Protein AF-A0A1I9G0C4-F1 (afdb_monomer)

Structure (mmCIF, N/CA/C/O backbone):
data_AF-A0A1I9G0C4-F1
#
_entry.id   AF-A0A1I9G0C4-F1
#
loop_
_atom_site.group_PDB
_atom_site.id
_atom_site.type_symbol
_atom_site.label_atom_id
_atom_site.label_alt_id
_atom_site.label_comp_id
_atom_site.label_asym_id
_atom_site.label_entity_id
_atom_site.label_seq_id
_atom_site.pdbx_PDB_ins_code
_atom_site.Cartn_x
_atom_site.Cartn_y
_atom_site.Cartn_z
_atom_site.occupancy
_atom_site.B_iso_or_equiv
_atom_site.auth_seq_id
_atom_site.auth_comp_id
_atom_site.auth_asym_id
_atom_site.auth_atom_id
_atom_site.pdbx_PDB_model_num
ATOM 1 N N . MET A 1 1 ? 3.883 -64.496 18.813 1.00 31.66 1 MET A N 1
ATOM 2 C CA . MET A 1 1 ? 2.520 -64.771 19.320 1.00 31.66 1 MET A CA 1
ATOM 3 C C . MET A 1 1 ? 1.858 -63.402 19.443 1.00 31.66 1 MET A C 1
ATOM 5 O O . MET A 1 1 ? 2.422 -62.580 20.144 1.00 31.66 1 MET A O 1
ATOM 9 N N . ALA A 1 2 ? 0.927 -62.991 18.574 1.00 23.47 2 ALA A N 1
ATOM 10 C CA . ALA A 1 2 ? -0.436 -63.530 18.400 1.00 23.47 2 ALA A CA 1
ATOM 11 C C . ALA A 1 2 ? -1.237 -63.355 19.717 1.00 23.47 2 ALA A C 1
ATOM 13 O O . ALA A 1 2 ? -0.734 -63.780 20.750 1.00 23.47 2 ALA A O 1
ATOM 14 N N . ILE A 1 3 ? -2.428 -62.740 19.774 1.00 25.12 3 ILE A N 1
ATOM 15 C CA . ILE A 1 3 ? -3.533 -62.689 18.791 1.00 25.12 3 ILE A CA 1
ATOM 16 C C . ILE A 1 3 ? -4.276 -61.318 18.797 1.00 25.12 3 ILE A C 1
ATOM 18 O O . ILE A 1 3 ? -4.269 -60.602 19.790 1.00 25.12 3 ILE A O 1
ATOM 22 N N . THR A 1 4 ? -4.887 -61.018 17.642 1.00 25.67 4 THR A N 1
ATOM 23 C CA . THR A 1 4 ? -5.870 -59.984 17.205 1.00 25.67 4 THR A CA 1
ATOM 24 C C . THR A 1 4 ? -6.962 -59.563 18.221 1.00 25.67 4 THR A C 1
ATOM 26 O O . THR A 1 4 ? -7.161 -60.265 19.201 1.00 25.67 4 THR A O 1
ATOM 29 N N . SER A 1 5 ? -7.768 -58.496 18.068 1.00 24.98 5 SER A N 1
ATOM 30 C CA . SER A 1 5 ? -8.571 -57.986 16.914 1.00 24.98 5 SER A CA 1
ATOM 31 C C . SER A 1 5 ? -9.284 -56.664 17.310 1.00 24.98 5 SER A C 1
ATOM 33 O O . SER A 1 5 ? -9.395 -56.412 18.504 1.00 24.98 5 SER A O 1
ATOM 35 N N . GLY A 1 6 ? -9.859 -55.816 16.441 1.00 23.97 6 GLY A N 1
ATOM 36 C CA . GLY A 1 6 ? -10.005 -55.779 14.969 1.00 23.97 6 GLY A CA 1
ATOM 37 C C . GLY A 1 6 ? -11.069 -54.729 14.543 1.00 23.97 6 GLY A C 1
ATOM 38 O O . GLY A 1 6 ? -11.733 -54.209 15.433 1.00 23.97 6 GLY A O 1
ATOM 39 N N . THR A 1 7 ? -11.259 -54.491 13.223 1.00 25.22 7 THR A N 1
ATOM 40 C CA . THR A 1 7 ? -12.431 -53.823 12.545 1.00 25.22 7 THR A CA 1
ATOM 41 C C . THR A 1 7 ? -12.768 -52.358 12.960 1.00 25.22 7 THR A C 1
ATOM 43 O O . THR A 1 7 ? -12.665 -52.030 14.128 1.00 25.22 7 THR A O 1
ATOM 46 N N . GLU A 1 8 ? -13.216 -51.373 12.160 1.00 24.75 8 GLU A N 1
ATOM 47 C CA . GLU A 1 8 ? -13.601 -51.172 10.738 1.00 24.75 8 GLU A CA 1
ATOM 48 C C . GLU A 1 8 ? -13.917 -49.643 10.527 1.00 24.75 8 GLU A C 1
ATOM 50 O O . GLU A 1 8 ? -13.943 -48.929 11.526 1.00 24.75 8 GLU A O 1
ATOM 55 N N . ASN A 1 9 ? -14.183 -49.004 9.365 1.00 24.59 9 ASN A N 1
ATOM 56 C CA . ASN A 1 9 ? -14.149 -49.331 7.920 1.00 24.59 9 ASN A CA 1
ATOM 57 C C . ASN A 1 9 ? -14.040 -48.024 7.051 1.00 24.59 9 ASN A C 1
ATOM 59 O O . ASN A 1 9 ? -14.145 -46.924 7.580 1.00 24.59 9 ASN A O 1
ATOM 63 N N . ASN A 1 10 ? -13.910 -48.162 5.721 1.00 24.27 10 ASN A N 1
ATOM 64 C CA . ASN A 1 10 ? -14.319 -47.262 4.610 1.00 24.27 10 ASN A CA 1
ATOM 65 C C . ASN A 1 10 ? -14.023 -45.736 4.593 1.00 24.27 10 ASN A C 1
ATOM 67 O O . ASN A 1 10 ? -14.768 -44.913 5.114 1.00 24.27 10 ASN A O 1
ATOM 71 N N . GLY A 1 11 ? -13.045 -45.365 3.756 1.00 22.30 11 GLY A N 1
ATOM 72 C CA . GLY A 1 11 ? -13.261 -44.737 2.433 1.00 22.30 11 GLY A CA 1
ATOM 73 C C . GLY A 1 11 ? -14.338 -43.652 2.222 1.00 22.30 11 GLY A C 1
ATOM 74 O O . GLY A 1 11 ? -15.528 -43.947 2.160 1.00 22.30 11 GLY A O 1
ATOM 75 N N . GLY A 1 12 ? -13.886 -42.435 1.891 1.00 23.09 12 GLY A N 1
ATOM 76 C CA . GLY A 1 12 ? -14.683 -41.362 1.280 1.00 23.09 12 GLY A CA 1
ATOM 77 C C . GLY A 1 12 ? -13.782 -40.368 0.531 1.00 23.09 12 GLY A C 1
ATOM 78 O O . GLY A 1 12 ? -12.800 -39.883 1.086 1.00 23.09 12 GLY A O 1
ATOM 79 N N . SER A 1 13 ? -14.067 -40.102 -0.746 1.00 21.64 13 SER A N 1
ATOM 80 C CA . SER A 1 13 ? -13.217 -39.299 -1.639 1.00 21.64 13 SER A CA 1
ATOM 81 C C . SER A 1 13 ? -13.305 -37.792 -1.373 1.00 21.64 13 SER A C 1
ATOM 83 O O . SER A 1 13 ? -14.407 -37.246 -1.345 1.00 21.64 13 SER A O 1
ATOM 85 N N . VAL A 1 14 ? -12.162 -37.098 -1.328 1.00 24.25 14 VAL A N 1
ATOM 86 C CA . VAL A 1 14 ? -12.103 -35.629 -1.423 1.00 24.25 14 VAL A CA 1
ATOM 87 C C . VAL A 1 14 ? -11.561 -35.246 -2.798 1.00 24.25 14 VAL A C 1
ATOM 89 O O . VAL A 1 14 ? -10.407 -35.515 -3.123 1.00 24.25 14 VAL A O 1
ATOM 92 N N . SER A 1 15 ? -12.412 -34.633 -3.618 1.00 23.34 15 SER A N 1
ATOM 93 C CA . SER A 1 15 ? -12.075 -34.154 -4.960 1.00 23.34 15 SER A CA 1
ATOM 94 C C . SER A 1 15 ? -11.109 -32.968 -4.910 1.00 23.34 15 SER A C 1
ATOM 96 O O . SER A 1 15 ? -11.425 -31.930 -4.325 1.00 23.34 15 SER A O 1
ATOM 98 N N . SER A 1 16 ? -9.963 -33.085 -5.579 1.00 23.47 16 SER A N 1
ATOM 99 C CA . SER A 1 16 ? -8.998 -31.998 -5.749 1.00 23.47 16 SER A CA 1
ATOM 100 C C . SER A 1 16 ? -9.510 -30.948 -6.745 1.00 23.47 16 SER A C 1
ATOM 102 O O . SER A 1 16 ? -9.344 -31.098 -7.956 1.00 23.47 16 SER A O 1
ATOM 104 N N . ALA A 1 17 ? -10.115 -29.872 -6.242 1.00 22.12 17 ALA A N 1
ATOM 105 C CA . ALA A 1 17 ? -10.450 -28.707 -7.055 1.00 22.12 17 ALA A CA 1
ATOM 106 C C . ALA A 1 17 ? -9.189 -27.862 -7.310 1.00 22.12 17 ALA A C 1
ATOM 108 O O . ALA A 1 17 ? -8.692 -27.176 -6.416 1.00 22.12 17 ALA A O 1
ATOM 109 N N . VAL A 1 18 ? -8.670 -27.909 -8.539 1.00 23.27 18 VAL A N 1
ATOM 110 C CA . VAL A 1 18 ? -7.607 -27.009 -9.005 1.00 23.27 18 VAL A CA 1
ATOM 111 C C . VAL A 1 18 ? -8.226 -25.634 -9.259 1.00 23.27 18 VAL A C 1
ATOM 113 O O . VAL A 1 18 ? -8.954 -25.450 -10.231 1.00 23.27 18 VAL A O 1
ATOM 116 N N . ALA A 1 19 ? -7.959 -24.669 -8.380 1.00 22.36 19 ALA A N 1
ATOM 117 C CA . ALA A 1 19 ? -8.414 -23.294 -8.561 1.00 22.36 19 ALA A CA 1
ATOM 118 C C . ALA A 1 19 ? -7.486 -22.547 -9.533 1.00 22.36 19 ALA A C 1
ATOM 120 O O . ALA A 1 19 ? -6.314 -22.313 -9.232 1.00 22.36 19 ALA A O 1
ATOM 121 N N . SER A 1 20 ? -8.012 -22.162 -10.696 1.00 22.55 20 SER A N 1
ATOM 122 C CA . SER A 1 20 ? -7.302 -21.350 -11.686 1.00 22.55 20 SER A CA 1
ATOM 123 C C . SER A 1 20 ? -7.017 -19.945 -11.150 1.00 22.55 20 SER A C 1
ATOM 125 O O . SER A 1 20 ? -7.937 -19.214 -10.776 1.00 22.55 20 SER A O 1
ATOM 127 N N . ALA A 1 21 ? -5.749 -19.541 -11.155 1.00 25.91 21 ALA A N 1
ATOM 128 C CA . ALA A 1 21 ? -5.350 -18.186 -10.806 1.00 25.91 21 ALA A CA 1
ATOM 129 C C . ALA A 1 21 ? -5.645 -17.222 -11.969 1.00 25.91 21 ALA A C 1
ATOM 131 O O . ALA A 1 21 ? -4.853 -17.134 -12.898 1.00 25.91 21 ALA A O 1
ATOM 132 N N . ASN A 1 22 ? -6.785 -16.528 -11.905 1.00 27.34 22 ASN A N 1
ATOM 133 C CA . ASN A 1 22 ? -7.027 -15.227 -12.543 1.00 27.34 22 ASN A CA 1
ATOM 134 C C . ASN A 1 22 ? -8.332 -14.624 -11.988 1.00 27.34 22 ASN A C 1
ATOM 136 O O . ASN A 1 22 ? -9.417 -14.854 -12.511 1.00 27.34 22 ASN A O 1
ATOM 140 N N . GLU A 1 23 ? -8.224 -13.851 -10.905 1.00 22.94 23 GLU A N 1
ATOM 141 C CA . GLU A 1 23 ? -9.296 -12.974 -10.413 1.00 22.94 23 GLU A CA 1
ATOM 142 C C . GLU A 1 23 ? -8.719 -11.581 -10.156 1.00 22.94 23 GLU A C 1
ATOM 144 O O . GLU A 1 23 ? -7.723 -11.431 -9.445 1.00 22.94 23 GLU A O 1
ATOM 149 N N . SER A 1 24 ? -9.373 -10.567 -10.721 1.00 25.14 24 SER A N 1
ATOM 150 C CA . SER A 1 24 ? -9.001 -9.157 -10.622 1.00 25.14 24 SER A CA 1
ATOM 151 C C . SER A 1 24 ? -8.914 -8.664 -9.170 1.00 25.14 24 SER A C 1
ATOM 153 O O . SER A 1 24 ? -9.743 -8.983 -8.316 1.00 25.14 24 SER A O 1
ATOM 155 N N . ALA A 1 25 ? -7.904 -7.843 -8.873 1.00 28.28 25 ALA A N 1
ATOM 156 C CA . ALA A 1 25 ? -7.486 -7.528 -7.501 1.00 28.28 25 ALA A CA 1
ATOM 157 C C . ALA A 1 25 ? -8.425 -6.596 -6.695 1.00 28.28 25 ALA A C 1
ATOM 159 O O . ALA A 1 25 ? -8.130 -6.274 -5.544 1.00 28.28 25 ALA A O 1
ATOM 160 N N . ILE A 1 26 ? -9.556 -6.151 -7.254 1.00 30.89 26 ILE A N 1
ATOM 161 C CA . ILE A 1 26 ? -10.340 -5.023 -6.711 1.00 30.89 26 ILE A CA 1
ATOM 162 C C . ILE A 1 26 ? -11.559 -5.417 -5.832 1.00 30.89 26 ILE A C 1
ATOM 164 O O . ILE A 1 26 ? -11.835 -4.685 -4.879 1.00 30.89 26 ILE A O 1
ATOM 168 N N . PRO A 1 27 ? -12.246 -6.573 -5.987 1.00 28.95 27 PRO A N 1
ATOM 169 C CA . PRO A 1 27 ? -13.341 -6.952 -5.076 1.00 28.95 27 PRO A CA 1
ATOM 170 C C . PRO A 1 27 ? -12.893 -7.553 -3.731 1.00 28.95 27 PRO A C 1
ATOM 172 O O . PRO A 1 27 ? -13.685 -7.611 -2.785 1.00 28.95 27 PRO A O 1
ATOM 175 N N . ARG A 1 28 ? -11.646 -8.039 -3.617 1.00 29.62 28 ARG A N 1
ATOM 176 C CA . ARG A 1 28 ? -11.200 -8.796 -2.430 1.00 29.62 28 ARG A CA 1
ATOM 177 C C . ARG A 1 28 ? -11.065 -7.925 -1.176 1.00 29.62 28 ARG A C 1
ATOM 179 O O . ARG A 1 28 ? -11.445 -8.380 -0.104 1.00 29.62 28 ARG A O 1
ATOM 186 N N . LEU A 1 29 ? -10.622 -6.669 -1.289 1.00 37.12 29 LEU A N 1
ATOM 187 C CA . LEU A 1 29 ? -10.300 -5.823 -0.127 1.00 37.12 29 LEU A CA 1
ATOM 188 C C . LEU A 1 29 ? -11.521 -5.494 0.759 1.00 37.12 29 LEU A C 1
ATOM 190 O O . LEU A 1 29 ? -11.445 -5.593 1.984 1.00 37.12 29 LEU A O 1
ATOM 194 N N . ILE A 1 30 ? -12.671 -5.175 0.150 1.00 31.38 30 ILE A N 1
ATOM 195 C CA . ILE A 1 30 ? -13.924 -4.901 0.882 1.00 31.38 30 ILE A CA 1
ATOM 196 C C . ILE A 1 30 ? -14.427 -6.177 1.576 1.00 31.38 30 ILE A C 1
ATOM 198 O O . ILE A 1 30 ? -14.859 -6.130 2.730 1.00 31.38 30 ILE A O 1
ATOM 202 N N . LYS A 1 31 ? -14.301 -7.335 0.911 1.00 26.62 31 LYS A N 1
ATOM 203 C CA . LYS A 1 31 ? -14.613 -8.642 1.504 1.00 26.62 31 LYS A CA 1
ATOM 204 C C . LYS A 1 31 ? -13.678 -8.964 2.673 1.00 26.62 31 LYS A C 1
ATOM 206 O O . LYS A 1 31 ? -14.170 -9.370 3.717 1.00 26.62 31 LYS A O 1
ATOM 211 N N . THR A 1 32 ? -12.371 -8.728 2.556 1.00 30.19 32 THR A N 1
ATOM 212 C CA . THR A 1 32 ? -11.397 -9.008 3.626 1.00 30.19 32 THR A CA 1
ATOM 213 C C . THR A 1 32 ? -11.629 -8.147 4.869 1.00 30.19 32 THR A C 1
ATOM 215 O O . THR A 1 32 ? -11.602 -8.684 5.971 1.00 30.19 32 THR A O 1
ATOM 218 N N . ILE A 1 33 ? -11.941 -6.853 4.736 1.00 33.66 33 ILE A N 1
ATOM 219 C CA . ILE A 1 33 ? -12.236 -5.987 5.898 1.00 33.66 33 ILE A CA 1
ATOM 220 C C . ILE A 1 33 ? -13.527 -6.431 6.618 1.00 33.66 33 ILE A C 1
ATOM 222 O O . ILE A 1 33 ? -13.581 -6.443 7.852 1.00 33.66 33 ILE A O 1
ATOM 226 N N . LEU A 1 34 ? -14.544 -6.873 5.867 1.00 29.34 34 LEU A N 1
ATOM 227 C CA . LEU A 1 34 ? -15.761 -7.473 6.429 1.00 29.34 34 LEU A CA 1
ATOM 228 C C . LEU A 1 34 ? -15.507 -8.853 7.064 1.00 29.34 34 LEU A C 1
ATOM 230 O O . LEU A 1 34 ? -16.063 -9.143 8.120 1.00 29.34 34 LEU A O 1
ATOM 234 N N . ILE A 1 35 ? -14.646 -9.685 6.473 1.00 31.72 35 ILE A N 1
ATOM 235 C CA . ILE A 1 35 ? -14.327 -11.035 6.964 1.00 31.72 35 ILE A CA 1
ATOM 236 C C . ILE A 1 35 ? -13.440 -10.983 8.218 1.00 31.72 35 ILE A C 1
ATOM 238 O O . ILE A 1 35 ? -13.738 -11.668 9.193 1.00 31.72 35 ILE A O 1
ATOM 242 N N . VAL A 1 36 ? -12.416 -10.124 8.265 1.00 31.59 36 VAL A N 1
ATOM 243 C CA . VAL A 1 36 ? -11.607 -9.899 9.481 1.00 31.59 36 VAL A CA 1
ATOM 244 C C . VAL A 1 36 ? -12.475 -9.338 10.616 1.00 31.59 36 VAL A C 1
ATOM 246 O O . VAL A 1 36 ? -12.310 -9.734 11.769 1.00 31.59 36 VAL A O 1
ATOM 249 N N . SER A 1 37 ? -13.473 -8.505 10.297 1.00 35.69 37 SER A N 1
ATOM 250 C CA . SER A 1 37 ? -14.473 -8.048 11.275 1.00 35.69 37 SER A CA 1
ATOM 251 C C . SER A 1 37 ? -15.440 -9.149 11.738 1.00 35.69 37 SER A C 1
ATOM 253 O O . SER A 1 37 ? -16.006 -9.026 12.821 1.00 35.69 37 SER A O 1
ATOM 255 N N . ALA A 1 38 ? -15.630 -10.221 10.961 1.00 26.91 38 ALA A N 1
ATOM 256 C CA . ALA A 1 38 ? -16.504 -11.345 11.310 1.00 26.91 38 ALA A CA 1
ATOM 257 C C . ALA A 1 38 ? -15.811 -12.417 12.177 1.00 26.91 38 ALA A C 1
ATOM 259 O O . ALA A 1 38 ? -16.484 -13.104 12.941 1.00 26.91 38 ALA A O 1
ATOM 260 N N . TYR A 1 39 ? -14.481 -12.545 12.104 1.00 28.25 39 TYR A N 1
ATOM 261 C CA . TYR A 1 39 ? -13.718 -13.548 12.865 1.00 28.25 39 TYR A CA 1
ATOM 262 C C . TYR A 1 39 ? -13.383 -13.156 14.316 1.00 28.25 39 TYR A C 1
ATOM 264 O O . TYR A 1 39 ? -12.822 -13.961 15.055 1.00 28.25 39 TYR A O 1
ATOM 272 N N . SER A 1 40 ? -13.737 -11.947 14.763 1.00 36.12 40 SER A N 1
ATOM 273 C CA . SER A 1 40 ? -13.357 -11.429 16.084 1.00 36.12 40 SER A CA 1
ATOM 274 C C . SER A 1 40 ? -14.565 -11.124 16.977 1.00 36.12 40 SER A C 1
ATOM 276 O O . SER A 1 40 ? -14.822 -9.955 17.248 1.00 36.12 40 SER A O 1
ATOM 278 N N . MET A 1 41 ? -15.274 -12.168 17.445 1.00 30.98 41 MET A N 1
ATOM 279 C CA . MET A 1 41 ? -16.054 -12.209 18.713 1.00 30.98 41 MET A CA 1
ATOM 280 C C . MET A 1 41 ? -16.672 -13.608 18.988 1.00 30.98 41 MET A C 1
ATOM 282 O O . MET A 1 41 ? -17.843 -13.733 19.334 1.00 30.98 41 MET A O 1
ATOM 286 N N . THR A 1 42 ? -15.883 -14.686 18.898 1.00 26.88 42 THR A N 1
ATOM 287 C CA . THR A 1 42 ? -16.261 -16.004 19.458 1.00 26.88 42 THR A CA 1
ATOM 288 C C . THR A 1 42 ? -15.161 -16.540 20.368 1.00 26.88 42 THR A C 1
ATOM 290 O O . THR A 1 42 ? -14.404 -17.433 20.001 1.00 26.88 42 THR A O 1
ATOM 293 N N . SER A 1 43 ? -15.078 -15.993 21.583 1.00 30.75 43 SER A N 1
ATOM 294 C CA . SER A 1 43 ? -14.404 -16.689 22.681 1.00 30.75 43 SER A CA 1
ATOM 295 C C . SER A 1 43 ? -15.342 -17.789 23.178 1.00 30.75 43 SER A C 1
ATOM 297 O O . SER A 1 43 ? -16.311 -17.514 23.887 1.00 30.75 43 SER A O 1
ATOM 299 N N . SER A 1 44 ? -15.071 -19.033 22.782 1.00 28.38 44 SER A N 1
ATOM 300 C CA . SER A 1 44 ? -15.514 -20.194 23.550 1.00 28.38 44 SER A CA 1
ATOM 301 C C . SER A 1 44 ? -14.793 -20.166 24.898 1.00 28.38 44 SER A C 1
ATOM 303 O O . SER A 1 44 ? -13.574 -20.007 24.959 1.00 28.38 44 SER A O 1
ATOM 305 N N . GLY A 1 45 ? -15.554 -20.251 25.987 1.00 30.88 45 GLY A N 1
ATOM 306 C CA . GLY A 1 45 ? -15.000 -20.237 27.335 1.00 30.88 45 GLY A CA 1
ATOM 307 C C . GLY A 1 45 ? -14.446 -21.603 27.725 1.00 30.88 45 GLY A C 1
ATOM 308 O O . GLY A 1 45 ? -15.152 -22.364 28.383 1.00 30.88 45 GLY A O 1
ATOM 309 N N . ASP A 1 46 ? -13.195 -21.892 27.366 1.00 25.36 46 ASP A N 1
ATOM 310 C CA . ASP A 1 46 ? -12.483 -23.072 27.868 1.00 25.36 46 ASP A CA 1
ATOM 311 C C . ASP A 1 46 ? -12.029 -22.842 29.313 1.00 25.36 46 ASP A C 1
ATOM 313 O O . ASP A 1 46 ? -10.955 -22.317 29.611 1.00 25.36 46 ASP A O 1
ATOM 317 N N . ALA A 1 47 ? -12.894 -23.234 30.242 1.00 33.25 47 ALA A N 1
ATOM 318 C CA . ALA A 1 47 ? -12.672 -23.107 31.672 1.00 33.25 47 ALA A CA 1
ATOM 319 C C . ALA A 1 47 ? -11.846 -24.274 32.251 1.00 33.25 47 ALA A C 1
ATOM 321 O O . ALA A 1 47 ? -12.344 -24.968 33.130 1.00 33.25 47 ALA A O 1
ATOM 322 N N . HIS A 1 48 ? -10.589 -24.476 31.824 1.00 32.22 48 HIS A N 1
ATOM 323 C CA . HIS A 1 48 ? -9.638 -25.363 32.525 1.00 32.22 48 HIS A CA 1
ATOM 324 C C . HIS A 1 48 ? -8.151 -25.005 32.309 1.00 32.22 48 HIS A C 1
ATOM 326 O O . HIS A 1 48 ? -7.533 -25.439 31.342 1.00 32.22 48 HIS A O 1
ATOM 332 N N . SER A 1 49 ? -7.529 -24.356 33.300 1.00 29.84 49 SER A N 1
ATOM 333 C CA . SER A 1 49 ? -6.109 -24.567 33.642 1.00 29.84 49 SER A CA 1
ATOM 334 C C . SER A 1 49 ? -5.831 -24.075 35.067 1.00 29.84 49 SER A C 1
ATOM 336 O O . SER A 1 49 ? -6.165 -22.938 35.397 1.00 29.84 49 SER A O 1
ATOM 338 N N . GLY A 1 50 ? -5.243 -24.919 35.918 1.00 30.00 50 GLY A N 1
ATOM 339 C CA . GLY A 1 50 ? -4.887 -24.573 37.299 1.00 30.00 50 GLY A CA 1
ATOM 340 C C . GLY A 1 50 ? -3.386 -24.324 37.486 1.00 30.00 50 GLY A C 1
ATOM 341 O O . GLY A 1 50 ? -2.589 -24.895 36.754 1.00 30.00 50 GLY A O 1
ATOM 342 N N . LEU A 1 51 ? -3.046 -23.538 38.520 1.00 34.09 51 LEU A N 1
ATOM 343 C CA . LEU A 1 51 ? -1.697 -23.246 39.050 1.00 34.09 51 LEU A CA 1
ATOM 344 C C . LEU A 1 51 ? -0.688 -22.671 38.024 1.00 34.09 51 LEU A C 1
ATOM 346 O O . LEU A 1 51 ? -0.190 -23.357 37.144 1.00 34.09 51 LEU A O 1
ATOM 350 N N . SER A 1 52 ? -0.193 -21.442 38.184 1.00 32.28 52 SER A N 1
ATOM 351 C CA . SER A 1 52 ? 0.675 -21.077 39.317 1.00 32.28 52 SER A CA 1
ATOM 352 C C . SER A 1 52 ? 1.134 -19.603 39.252 1.00 32.28 52 SER A C 1
ATOM 354 O O . SER A 1 52 ? 0.938 -18.925 38.249 1.00 32.28 52 SER A O 1
ATOM 356 N N . HIS A 1 53 ? 1.791 -19.157 40.330 1.00 31.89 53 HIS A N 1
ATOM 357 C CA . HIS A 1 53 ? 2.460 -17.861 40.541 1.00 31.89 53 HIS A CA 1
ATOM 358 C C . HIS A 1 53 ? 1.582 -16.608 40.704 1.00 31.89 53 HIS A C 1
ATOM 360 O O . HIS A 1 53 ? 1.151 -15.945 39.764 1.00 31.89 53 HIS A O 1
ATOM 366 N N . SER A 1 54 ? 1.422 -16.236 41.976 1.00 36.03 54 SER A N 1
ATOM 367 C CA . SER A 1 54 ? 0.913 -14.951 42.443 1.00 36.03 54 SER A CA 1
ATOM 368 C C . SER A 1 54 ? 1.900 -13.821 42.138 1.00 36.03 54 SER A C 1
ATOM 370 O O . SER A 1 54 ? 2.887 -13.632 42.849 1.00 36.03 54 SER A O 1
ATOM 372 N N . VAL A 1 55 ? 1.595 -13.026 41.116 1.00 40.72 55 VAL A N 1
ATOM 373 C CA . VAL A 1 55 ? 1.981 -11.611 41.120 1.00 40.72 55 VAL A CA 1
ATOM 374 C C . VAL A 1 55 ? 1.098 -10.928 42.164 1.00 40.72 55 VAL A C 1
ATOM 376 O O . VAL A 1 55 ? -0.126 -11.036 42.070 1.00 40.72 55 VAL A O 1
ATOM 379 N N . GLU A 1 56 ? 1.688 -10.254 43.152 1.00 37.88 56 GLU A N 1
ATOM 380 C CA . GLU A 1 56 ? 0.936 -9.376 44.056 1.00 37.88 56 GLU A CA 1
ATOM 381 C C . GLU A 1 56 ? 0.410 -8.181 43.258 1.00 37.88 56 GLU A C 1
ATOM 383 O O . GLU A 1 56 ? 1.094 -7.186 43.022 1.00 37.88 56 GLU A O 1
ATOM 388 N N . TRP A 1 57 ? -0.830 -8.311 42.797 1.00 55.19 57 TRP A N 1
ATOM 389 C CA . TRP A 1 57 ? -1.618 -7.171 42.364 1.00 55.19 57 TRP A CA 1
ATOM 390 C C . TRP A 1 57 ? -1.978 -6.333 43.596 1.00 55.19 57 TRP A C 1
ATOM 392 O O . TRP A 1 57 ? -2.303 -6.922 44.630 1.00 55.19 57 TRP A O 1
ATOM 402 N N . PRO A 1 58 ? -1.979 -4.987 43.503 1.00 58.06 58 PRO A N 1
ATOM 403 C CA . PRO A 1 58 ? -2.582 -4.148 44.536 1.00 58.06 58 PRO A CA 1
ATOM 404 C C . PRO A 1 58 ? -3.995 -4.652 44.834 1.00 58.06 58 PRO A C 1
ATOM 406 O O . PRO A 1 58 ? -4.697 -5.013 43.885 1.00 58.06 58 PRO A O 1
ATOM 409 N N . GLU A 1 59 ? -4.395 -4.696 46.111 1.00 57.41 59 GLU A N 1
ATOM 410 C CA . GLU A 1 59 ? -5.700 -5.230 46.520 1.00 57.41 59 GLU A CA 1
ATOM 411 C C . GLU A 1 59 ? -6.819 -4.599 45.683 1.00 57.41 59 GLU A C 1
ATOM 413 O O . GLU A 1 59 ? -7.134 -3.414 45.797 1.00 57.41 59 GLU A O 1
ATOM 418 N N . VAL A 1 60 ? -7.382 -5.402 44.781 1.00 65.25 60 VAL A N 1
ATOM 419 C CA . VAL A 1 60 ? -8.435 -4.958 43.878 1.00 65.25 60 VAL A CA 1
ATOM 420 C C . VAL A 1 60 ? -9.706 -4.815 44.697 1.00 65.25 60 VAL A C 1
ATOM 422 O O . VAL A 1 60 ? -10.242 -5.815 45.175 1.00 65.25 60 VAL A O 1
ATOM 425 N N . ASP A 1 61 ? -10.200 -3.584 44.827 1.00 76.50 61 ASP A N 1
ATOM 426 C CA . ASP A 1 61 ? -11.483 -3.327 45.473 1.00 76.50 61 ASP A CA 1
ATOM 427 C C . ASP A 1 61 ? -12.581 -4.164 44.798 1.00 76.50 61 ASP A C 1
ATOM 429 O O . ASP A 1 61 ? -12.863 -4.033 43.599 1.00 76.50 61 ASP A O 1
ATOM 433 N N . GLY A 1 62 ? -13.207 -5.037 45.590 1.00 82.50 62 GLY A N 1
ATOM 434 C CA . GLY A 1 62 ? -14.298 -5.897 45.148 1.00 82.50 62 GLY A CA 1
ATOM 435 C C . GLY A 1 62 ? -15.492 -5.105 44.611 1.00 82.50 62 GLY A C 1
ATOM 436 O O . GLY A 1 62 ? -16.205 -5.605 43.738 1.00 82.50 62 GLY A O 1
ATOM 437 N N . VAL A 1 63 ? -15.684 -3.858 45.060 1.00 86.06 63 VAL A N 1
ATOM 438 C CA . VAL A 1 63 ? -16.707 -2.955 44.519 1.00 86.06 63 VAL A CA 1
ATOM 439 C C . VAL A 1 63 ? -16.345 -2.538 43.093 1.00 86.06 63 VAL A C 1
ATOM 441 O O . VAL A 1 63 ? -17.152 -2.760 42.188 1.00 86.06 63 VAL A O 1
ATOM 444 N N . SER A 1 64 ? -15.139 -2.015 42.844 1.00 87.00 64 SER A N 1
ATOM 445 C CA . SER A 1 64 ? -14.689 -1.677 41.482 1.00 87.00 64 SER A CA 1
ATOM 446 C C . SER A 1 64 ? -14.661 -2.887 40.546 1.00 87.00 64 SER A C 1
ATOM 448 O O . SER A 1 64 ? -15.113 -2.779 39.405 1.00 87.00 64 SER A O 1
ATOM 450 N N . ALA A 1 65 ? -14.241 -4.066 41.019 1.00 87.81 65 ALA A N 1
ATOM 451 C CA . ALA A 1 65 ? -14.303 -5.301 40.233 1.00 87.81 65 ALA A CA 1
ATOM 452 C C . ALA A 1 65 ? -15.747 -5.691 39.860 1.00 87.81 65 ALA A C 1
ATOM 454 O O . ALA A 1 65 ? -16.032 -5.995 38.698 1.00 87.81 65 ALA A O 1
ATOM 455 N N . GLY A 1 66 ? -16.682 -5.628 40.816 1.00 91.00 66 GLY A N 1
ATOM 456 C CA . GLY A 1 66 ? -18.104 -5.883 40.570 1.00 91.00 66 GLY A CA 1
ATOM 457 C C . GLY A 1 66 ? -18.723 -4.885 39.586 1.00 91.00 66 GLY A C 1
ATOM 458 O O . GLY A 1 66 ? -19.460 -5.278 38.678 1.00 91.00 66 GLY A O 1
ATOM 459 N N . ARG A 1 67 ? -18.370 -3.598 39.703 1.00 93.25 67 ARG A N 1
ATOM 460 C CA . ARG A 1 67 ? -18.803 -2.536 38.780 1.00 93.25 67 ARG A CA 1
ATOM 461 C C . ARG A 1 67 ? -18.242 -2.730 37.371 1.00 93.25 67 ARG A C 1
ATOM 463 O O . ARG A 1 67 ? -18.999 -2.624 36.408 1.00 93.25 67 ARG A O 1
ATOM 470 N N . ALA A 1 68 ? -16.962 -3.080 37.241 1.00 92.69 68 ALA A N 1
ATOM 471 C CA . ALA A 1 68 ? -16.329 -3.383 35.958 1.00 92.69 68 ALA A CA 1
ATOM 472 C C . ALA A 1 68 ? -16.995 -4.590 35.270 1.00 92.69 68 ALA A C 1
ATOM 474 O O . ALA A 1 68 ? -17.303 -4.535 34.077 1.00 92.69 68 ALA A O 1
ATOM 475 N N . ALA A 1 69 ? -17.304 -5.651 36.024 1.00 91.31 69 ALA A N 1
ATOM 476 C CA . ALA A 1 69 ? -18.021 -6.819 35.512 1.00 91.31 69 ALA A CA 1
ATOM 477 C C . ALA A 1 69 ? -19.451 -6.477 35.047 1.00 91.31 69 ALA A C 1
ATOM 479 O O . ALA A 1 69 ? -19.864 -6.907 33.965 1.00 91.31 69 ALA A O 1
ATOM 480 N N . ALA A 1 70 ? -20.188 -5.668 35.817 1.00 94.62 70 ALA A N 1
ATOM 481 C CA . ALA A 1 70 ? -21.530 -5.209 35.458 1.00 94.62 70 ALA A CA 1
ATOM 482 C C . ALA A 1 70 ? -21.523 -4.318 34.202 1.00 94.62 70 ALA A C 1
ATOM 484 O O . ALA A 1 70 ? -22.315 -4.543 33.283 1.00 94.62 70 ALA A O 1
ATOM 485 N N . LEU A 1 71 ? -20.589 -3.363 34.108 1.00 94.75 71 LEU A N 1
ATOM 486 C CA . LEU A 1 71 ? -20.422 -2.515 32.924 1.00 94.75 71 LEU A CA 1
ATOM 487 C C . LEU A 1 71 ? -20.027 -3.340 31.690 1.00 94.75 71 LEU A C 1
ATOM 489 O O . LEU A 1 71 ? -20.592 -3.148 30.615 1.00 94.75 71 LEU A O 1
ATOM 493 N N . GLY A 1 72 ? -19.117 -4.306 31.842 1.00 92.81 72 GLY A N 1
ATOM 494 C CA . GLY A 1 72 ? -18.717 -5.218 30.770 1.00 92.81 72 GLY A CA 1
ATOM 495 C C . GLY A 1 72 ? -19.833 -6.167 30.315 1.00 92.81 72 GLY A C 1
ATOM 496 O O . GLY A 1 72 ? -19.895 -6.544 29.143 1.00 92.81 72 GLY A O 1
ATOM 497 N N . ALA A 1 73 ? -20.750 -6.556 31.206 1.00 94.00 73 ALA A N 1
ATOM 498 C CA . ALA A 1 73 ? -21.969 -7.277 30.835 1.00 94.00 73 ALA A CA 1
ATOM 499 C C . ALA A 1 73 ? -22.937 -6.378 30.047 1.00 94.00 73 ALA A C 1
ATOM 501 O O . ALA A 1 73 ? -23.391 -6.770 28.972 1.00 94.00 73 ALA A O 1
ATOM 502 N N . LEU A 1 74 ? -23.184 -5.154 30.524 1.00 94.38 74 LEU A N 1
ATOM 503 C CA . LEU A 1 74 ? -24.040 -4.170 29.856 1.00 94.38 74 LEU A CA 1
ATOM 504 C C . LEU A 1 74 ? -23.522 -3.814 28.450 1.00 94.38 74 LEU A C 1
ATOM 506 O O . LEU A 1 74 ? -24.291 -3.827 27.490 1.00 94.38 74 LEU A O 1
ATOM 510 N N . CYS A 1 75 ? -22.213 -3.584 28.308 1.00 93.94 75 CYS A N 1
ATOM 511 C CA . CYS A 1 75 ? -21.578 -3.335 27.014 1.00 93.94 75 CYS A CA 1
ATOM 512 C C . CYS A 1 75 ? -21.746 -4.524 26.060 1.00 93.94 75 CYS A C 1
ATOM 514 O O . CYS A 1 75 ? -22.140 -4.319 24.918 1.00 93.94 75 CYS A O 1
ATOM 516 N N . ARG A 1 76 ? -21.535 -5.768 26.520 1.00 92.12 76 ARG A N 1
ATOM 517 C CA . ARG A 1 76 ? -21.753 -6.969 25.690 1.00 92.12 76 ARG A CA 1
ATOM 518 C C . ARG A 1 76 ? -23.199 -7.114 25.226 1.00 92.12 76 ARG A C 1
ATOM 520 O O . ARG A 1 76 ? -23.408 -7.436 24.063 1.00 92.12 76 ARG A O 1
ATOM 527 N N . ILE A 1 77 ? -24.181 -6.845 26.091 1.00 90.69 77 ILE A N 1
ATOM 528 C CA . ILE A 1 77 ? -25.605 -6.883 25.718 1.00 90.69 77 ILE A CA 1
ATOM 529 C C . ILE A 1 77 ? -25.868 -5.901 24.569 1.00 90.69 77 ILE A C 1
ATOM 531 O O . ILE A 1 77 ? -26.376 -6.307 23.526 1.00 90.69 77 ILE A O 1
ATOM 535 N N . ILE A 1 78 ? -25.448 -4.641 24.706 1.00 90.31 78 ILE A N 1
ATOM 536 C CA . ILE A 1 78 ? -25.669 -3.617 23.674 1.00 90.31 78 ILE A CA 1
ATOM 537 C C . ILE A 1 78 ? -24.860 -3.907 22.395 1.00 90.31 78 ILE A C 1
ATOM 539 O O . ILE A 1 78 ? -25.402 -3.797 21.299 1.00 90.31 78 ILE A O 1
ATOM 543 N N . CYS A 1 79 ? -23.607 -4.354 22.506 1.00 87.94 79 CYS A N 1
ATOM 544 C CA . CYS A 1 79 ? -22.772 -4.757 21.366 1.00 87.94 79 CYS A CA 1
ATOM 545 C C . CYS A 1 79 ? -23.266 -6.024 20.646 1.00 87.94 79 CYS A C 1
ATOM 547 O O . CYS A 1 79 ? -22.941 -6.210 19.478 1.00 87.94 79 CYS A O 1
ATOM 549 N N . SER A 1 80 ? -24.059 -6.879 21.302 1.00 86.75 80 SER A N 1
ATOM 550 C CA . SER A 1 80 ? -24.662 -8.070 20.680 1.00 86.75 80 SER A CA 1
ATOM 551 C C . SER A 1 80 ? -25.913 -7.776 19.838 1.00 86.75 80 SER A C 1
ATOM 553 O O . SER A 1 80 ? -26.432 -8.682 19.179 1.00 86.75 80 SER A O 1
ATOM 555 N N . LYS A 1 81 ? -26.386 -6.521 19.851 1.00 81.31 81 LYS A N 1
ATOM 556 C CA . LYS A 1 81 ? -27.625 -6.078 19.209 1.00 81.31 81 LYS A CA 1
ATOM 557 C C . LYS A 1 81 ? -27.666 -6.431 17.718 1.00 81.31 81 LYS A C 1
ATOM 559 O O . LYS A 1 81 ? -26.806 -6.017 16.939 1.00 81.31 81 LYS A O 1
ATOM 564 N N . LYS A 1 82 ? -28.733 -7.105 17.289 1.00 73.31 82 LYS A N 1
ATOM 565 C CA . LYS A 1 82 ? -29.011 -7.387 15.871 1.00 73.31 82 LYS A CA 1
ATOM 566 C C . LYS A 1 82 ? -29.784 -6.240 15.217 1.00 73.31 82 LYS A C 1
AT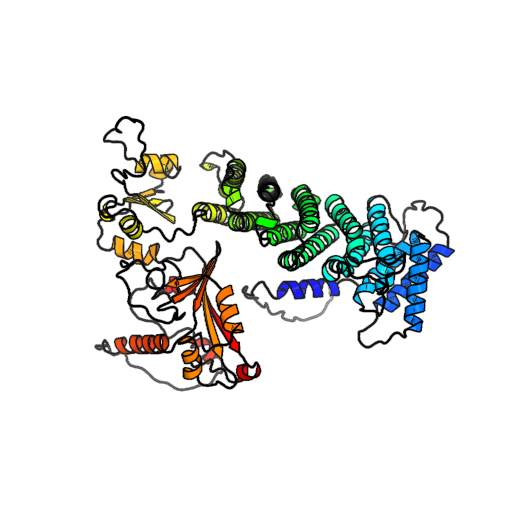OM 568 O O . LYS A 1 82 ? -30.531 -5.512 15.865 1.00 73.31 82 LYS A O 1
ATOM 573 N N . SER A 1 83 ? -29.670 -6.111 13.895 1.00 65.75 83 SER A N 1
ATOM 574 C CA . SER A 1 83 ? -30.241 -4.994 13.116 1.00 65.75 83 SER A CA 1
ATOM 575 C C . SER A 1 83 ? -31.761 -4.796 13.236 1.00 65.75 83 SER A C 1
ATOM 577 O O . SER A 1 83 ? -32.253 -3.720 12.909 1.00 65.75 83 SER A O 1
ATOM 579 N N . LYS A 1 84 ? -32.507 -5.805 13.707 1.00 72.62 84 LYS A N 1
ATOM 580 C CA . LYS A 1 84 ? -33.969 -5.755 13.901 1.00 72.62 84 LYS A CA 1
ATOM 581 C C . LYS A 1 84 ? -34.409 -5.358 15.317 1.00 72.62 84 LYS A C 1
ATOM 583 O O . LYS A 1 84 ? -35.599 -5.167 15.540 1.00 72.62 84 LYS A O 1
ATOM 588 N N . GLU A 1 85 ? -33.490 -5.272 16.274 1.00 81.81 85 GLU A N 1
ATOM 589 C CA . GLU A 1 85 ? -33.815 -4.989 17.675 1.00 81.81 85 GLU A CA 1
ATOM 590 C C . GLU A 1 85 ? -33.921 -3.476 17.913 1.00 81.81 85 GLU A C 1
ATOM 592 O O . GLU A 1 85 ? -33.062 -2.695 17.492 1.00 81.81 85 GLU A O 1
ATOM 597 N N . THR A 1 86 ? -34.974 -3.039 18.602 1.00 81.94 86 THR A N 1
ATOM 598 C CA . THR A 1 86 ? -35.200 -1.631 18.947 1.00 81.94 86 THR A CA 1
ATOM 599 C C . THR A 1 86 ? -34.862 -1.388 20.415 1.00 81.94 86 THR A C 1
ATOM 601 O O . THR A 1 86 ? -35.387 -2.045 21.309 1.00 81.94 86 THR A O 1
ATOM 604 N N . ILE A 1 87 ? -33.972 -0.428 20.670 1.00 86.69 87 ILE A N 1
ATOM 605 C CA . ILE A 1 87 ? -33.666 0.054 22.022 1.00 86.69 87 ILE A CA 1
ATOM 606 C C . ILE A 1 87 ? -34.400 1.382 22.182 1.00 86.69 87 ILE A C 1
ATOM 608 O O . ILE A 1 87 ? -34.303 2.239 21.304 1.00 86.69 87 ILE A O 1
ATOM 612 N N . THR A 1 88 ? -35.157 1.546 23.265 1.00 91.25 88 THR A N 1
ATOM 613 C CA . THR A 1 88 ? -35.906 2.788 23.505 1.00 91.25 88 THR A CA 1
ATOM 614 C C . THR A 1 88 ? -34.970 3.942 23.869 1.00 91.25 88 THR A C 1
ATOM 616 O O . THR A 1 88 ? -33.930 3.732 24.497 1.00 91.25 88 THR A O 1
ATOM 619 N N . ASP A 1 89 ? -35.366 5.178 23.551 1.00 91.88 89 ASP A N 1
ATOM 620 C CA . ASP A 1 89 ? -34.597 6.384 23.899 1.00 91.88 89 ASP A CA 1
ATOM 621 C C . ASP A 1 89 ? -34.295 6.476 25.410 1.00 91.88 89 ASP A C 1
ATOM 623 O O . ASP A 1 89 ? -33.214 6.910 25.799 1.00 91.88 89 ASP A O 1
ATOM 627 N N . SER A 1 90 ? -35.206 6.005 26.274 1.00 93.19 90 SER A N 1
ATOM 628 C CA . SER A 1 90 ? -34.992 5.952 27.729 1.00 93.19 90 SER A CA 1
ATOM 629 C C . SER A 1 90 ? -33.900 4.951 28.132 1.00 93.19 90 SER A C 1
ATOM 631 O O . SER A 1 90 ? -33.055 5.270 28.969 1.00 93.19 90 SER A O 1
ATOM 633 N N . GLN A 1 91 ? -33.867 3.769 27.508 1.00 92.38 91 GLN A N 1
ATOM 634 C CA . GLN A 1 91 ? -32.812 2.777 27.741 1.00 92.38 91 GLN A CA 1
ATOM 635 C C . GLN A 1 91 ? -31.454 3.262 27.213 1.00 92.38 91 GLN A C 1
ATOM 637 O O . GLN A 1 91 ? -30.448 3.082 27.897 1.00 92.38 91 GLN A O 1
ATOM 642 N N . LEU A 1 92 ? -31.419 3.915 26.042 1.00 92.44 92 LEU A N 1
ATOM 643 C CA . LEU A 1 92 ? -30.198 4.530 25.505 1.00 92.44 92 LEU A CA 1
ATOM 644 C C . LEU A 1 92 ? -29.680 5.648 26.416 1.00 92.44 92 LEU A C 1
ATOM 646 O O . LEU A 1 92 ? -28.498 5.654 26.749 1.00 92.44 92 LEU A O 1
ATOM 650 N N . ALA A 1 93 ? -30.552 6.544 26.887 1.00 92.50 93 ALA A N 1
ATOM 651 C CA . ALA A 1 93 ? -30.170 7.611 27.810 1.00 92.50 93 ALA A CA 1
ATOM 652 C C . ALA A 1 93 ? -29.573 7.060 29.118 1.00 92.50 93 ALA A C 1
ATOM 654 O O . ALA A 1 93 ? -28.540 7.547 29.576 1.00 92.50 93 ALA A O 1
ATOM 655 N N . GLN A 1 94 ? -30.171 6.009 29.691 1.00 94.31 94 GLN A N 1
ATOM 656 C CA . GLN A 1 94 ? -29.640 5.365 30.894 1.00 94.31 94 GLN A CA 1
ATOM 657 C C . GLN A 1 94 ? -28.305 4.645 30.630 1.00 94.31 94 GLN A C 1
ATOM 659 O O . GLN A 1 94 ? -27.398 4.722 31.457 1.00 94.31 94 GLN A O 1
ATOM 664 N N . PHE A 1 95 ? -28.153 3.986 29.478 1.00 94.56 95 PHE A N 1
ATOM 665 C CA . PHE A 1 95 ? -26.902 3.343 29.062 1.00 94.56 95 PHE A CA 1
ATOM 666 C C . PHE A 1 95 ? -25.763 4.358 28.884 1.00 94.56 95 PHE A C 1
ATOM 668 O O . PHE A 1 95 ? -24.684 4.181 29.451 1.00 94.56 95 PHE A O 1
ATOM 675 N N . TYR A 1 96 ? -26.012 5.454 28.162 1.00 94.62 96 TYR A N 1
ATOM 676 C CA . TYR A 1 96 ? -25.027 6.519 27.972 1.00 94.62 96 TYR A CA 1
ATOM 677 C C . TYR A 1 96 ? -24.672 7.215 29.281 1.00 94.62 96 TYR A C 1
ATOM 679 O O . TYR A 1 96 ? -23.499 7.499 29.496 1.00 94.62 96 TYR A O 1
ATOM 687 N N . LYS A 1 97 ? -25.643 7.439 30.177 1.00 93.81 97 LYS A N 1
ATOM 688 C CA . LYS A 1 97 ? -25.380 7.991 31.511 1.00 93.81 97 LYS A CA 1
ATOM 689 C C . LYS A 1 97 ? -24.379 7.127 32.286 1.00 93.81 97 LYS A C 1
ATOM 691 O O . LYS A 1 97 ? -23.384 7.658 32.765 1.00 93.81 97 LYS A O 1
ATOM 696 N N . VAL A 1 98 ? -24.599 5.811 32.341 1.00 95.00 98 VAL A N 1
ATOM 697 C CA . VAL A 1 98 ? -23.706 4.869 33.043 1.00 95.00 98 VAL A CA 1
ATOM 698 C C . VAL A 1 98 ? -22.296 4.858 32.436 1.00 95.00 98 VAL A C 1
ATOM 700 O O . VAL A 1 98 ? -21.313 4.842 33.174 1.00 95.00 98 VAL A O 1
ATOM 703 N N . ILE A 1 99 ? -22.170 4.909 31.104 1.00 95.12 99 ILE A N 1
ATOM 704 C CA . ILE A 1 99 ? -20.853 5.004 30.450 1.00 95.12 99 ILE A CA 1
ATOM 705 C C . ILE A 1 99 ? -20.184 6.352 30.734 1.00 95.12 99 ILE A C 1
ATOM 707 O O . ILE A 1 99 ? -18.989 6.396 31.008 1.00 95.12 99 ILE A O 1
ATOM 711 N N . TYR A 1 100 ? -20.933 7.451 30.679 1.00 93.19 100 TYR A N 1
ATOM 712 C CA . TYR A 1 100 ? -20.403 8.790 30.913 1.00 93.19 100 TYR A CA 1
ATOM 713 C C . TYR A 1 100 ? -19.914 8.964 32.359 1.00 93.19 100 TYR A C 1
ATOM 715 O O . TYR A 1 100 ? -18.831 9.500 32.573 1.00 93.19 100 TYR A O 1
ATOM 723 N N . GLU A 1 101 ? -20.649 8.437 33.342 1.00 93.00 101 GLU A N 1
ATOM 724 C CA . GLU A 1 101 ? -20.216 8.369 34.745 1.00 93.00 101 GLU A CA 1
ATOM 725 C C . GLU A 1 101 ? -18.915 7.554 34.889 1.00 93.00 101 GLU A C 1
ATOM 727 O O . GLU A 1 101 ? -17.948 8.046 35.469 1.00 93.00 101 GLU A O 1
ATOM 732 N N . ALA A 1 102 ? -18.825 6.375 34.261 1.00 93.56 102 ALA A N 1
ATOM 733 C CA . ALA A 1 102 ? -17.602 5.563 34.260 1.00 93.56 102 ALA A CA 1
ATOM 734 C C . ALA A 1 102 ? -16.388 6.278 33.623 1.00 93.56 102 ALA A C 1
ATOM 736 O O . ALA A 1 102 ? -15.273 6.182 34.139 1.00 93.56 102 ALA A O 1
ATOM 737 N N . LEU A 1 103 ? -16.596 7.021 32.529 1.00 93.62 103 LEU A N 1
ATOM 738 C CA . LEU A 1 103 ? -15.558 7.825 31.868 1.00 93.62 103 LEU A CA 1
ATOM 739 C C . LEU A 1 103 ? -15.075 9.004 32.736 1.00 93.62 103 LEU A C 1
ATOM 741 O O . LEU A 1 103 ? -13.905 9.380 32.657 1.00 93.62 103 LEU A O 1
ATOM 745 N N . LEU A 1 104 ? -15.952 9.581 33.566 1.00 90.88 104 LEU A N 1
ATOM 746 C CA . LEU A 1 104 ? -15.611 10.681 34.475 1.00 90.88 104 LEU A CA 1
ATOM 747 C C . LEU A 1 104 ? -14.864 10.221 35.733 1.00 90.88 104 LEU A C 1
ATOM 749 O O . LEU A 1 104 ? -13.944 10.912 36.166 1.00 90.88 104 LEU A O 1
ATOM 753 N N . GLU A 1 105 ? -15.242 9.080 36.314 1.00 88.94 105 GLU A N 1
ATOM 754 C CA . GLU A 1 105 ? -14.612 8.545 37.532 1.00 88.94 105 GLU A CA 1
ATOM 755 C C . GLU A 1 105 ? -13.165 8.086 37.319 1.00 88.94 105 GLU A C 1
ATOM 757 O O . GLU A 1 105 ? -12.351 8.158 38.238 1.00 88.94 105 GLU A O 1
ATOM 762 N N . LYS A 1 106 ? -12.844 7.619 36.107 1.00 87.00 106 LYS A N 1
ATOM 763 C CA . LYS A 1 106 ? -11.506 7.163 35.694 1.00 87.00 106 LYS A CA 1
ATOM 764 C C . LYS A 1 106 ? -10.914 6.001 36.506 1.00 87.00 106 LYS A C 1
ATOM 766 O O . LYS A 1 106 ? -9.698 5.816 36.521 1.00 87.00 106 LYS A O 1
ATOM 771 N N . ASP A 1 107 ? -11.758 5.162 37.108 1.00 91.69 107 ASP A N 1
ATOM 772 C CA . ASP A 1 107 ? -11.325 3.883 37.685 1.00 91.69 107 ASP A CA 1
ATOM 773 C C . ASP A 1 107 ? -10.707 2.983 36.599 1.00 91.69 107 ASP A C 1
ATOM 775 O O . ASP A 1 107 ? -11.350 2.642 35.601 1.00 91.69 107 ASP A O 1
ATOM 779 N N . ARG A 1 108 ? -9.447 2.575 36.795 1.00 90.69 108 ARG A N 1
ATOM 780 C CA . ARG A 1 108 ? -8.667 1.854 35.778 1.00 90.69 108 ARG A CA 1
ATOM 781 C C . ARG A 1 108 ? -9.306 0.528 35.356 1.00 90.69 108 ARG A C 1
ATOM 783 O O . ARG A 1 108 ? -9.231 0.175 34.180 1.00 90.69 108 ARG A O 1
ATOM 790 N N . LEU A 1 109 ? -9.932 -0.207 36.277 1.00 91.62 109 LEU A N 1
ATOM 791 C CA . LEU A 1 109 ? -10.541 -1.509 35.990 1.00 91.62 109 LEU A CA 1
ATOM 792 C C . LEU A 1 109 ? -11.843 -1.340 35.208 1.00 91.62 109 LEU A C 1
ATOM 794 O O . LEU A 1 109 ? -12.061 -2.039 34.216 1.00 91.62 109 LEU A O 1
ATOM 798 N N . ILE A 1 110 ? -12.671 -0.376 35.615 1.00 93.94 110 ILE A N 1
ATOM 799 C CA . ILE A 1 110 ? -13.931 -0.048 34.943 1.00 93.94 110 ILE A CA 1
ATOM 800 C C . ILE A 1 110 ? -13.657 0.467 33.523 1.00 93.94 110 ILE A C 1
ATOM 802 O O . ILE A 1 110 ? -14.298 0.004 32.578 1.00 93.94 110 ILE A O 1
ATOM 806 N N . LEU A 1 111 ? -12.663 1.344 33.341 1.00 95.19 111 LEU A N 1
ATOM 807 C CA . LEU A 1 111 ? -12.250 1.818 32.016 1.00 95.19 111 LEU A CA 1
ATOM 808 C C . LEU A 1 111 ? -11.692 0.688 31.136 1.00 95.19 111 LEU A C 1
ATOM 810 O O . LEU A 1 111 ? -12.023 0.622 29.951 1.00 95.19 111 LEU A O 1
ATOM 814 N N . CYS A 1 112 ? -10.904 -0.241 31.692 1.00 95.06 112 CYS A N 1
ATOM 815 C CA . CYS A 1 112 ? -10.440 -1.409 30.938 1.00 95.06 112 CYS A CA 1
ATOM 816 C C . CYS A 1 112 ? -11.610 -2.279 30.461 1.00 95.06 112 CYS A C 1
ATOM 818 O O . CYS A 1 112 ? -11.672 -2.633 29.284 1.00 95.06 112 CYS A O 1
ATOM 820 N N . ALA A 1 113 ? -12.573 -2.578 31.338 1.00 94.44 113 ALA A N 1
ATOM 821 C CA . ALA A 1 113 ? -13.768 -3.332 30.967 1.00 94.44 113 ALA A CA 1
ATOM 822 C C . ALA A 1 113 ? -14.619 -2.593 29.915 1.00 94.44 113 ALA A C 1
ATOM 824 O O . ALA A 1 113 ? -15.097 -3.219 28.966 1.00 94.44 113 ALA A O 1
ATOM 825 N N . LEU A 1 114 ? -14.765 -1.268 30.035 1.00 95.81 114 LEU A N 1
ATOM 826 C CA . LEU A 1 114 ? -15.481 -0.433 29.068 1.00 95.81 114 LEU A CA 1
ATOM 827 C C . LEU A 1 114 ? -14.854 -0.500 27.671 1.00 95.81 114 LEU A C 1
ATOM 829 O O . LEU A 1 114 ? -15.571 -0.735 26.703 1.00 95.81 114 LEU A O 1
ATOM 833 N N . ILE A 1 115 ? -13.536 -0.329 27.539 1.00 95.75 115 ILE A N 1
ATOM 834 C CA . ILE A 1 115 ? -12.879 -0.400 26.225 1.00 95.75 115 ILE A CA 1
ATOM 835 C C . ILE A 1 115 ? -12.911 -1.834 25.673 1.00 95.75 115 ILE A C 1
ATOM 837 O O . ILE A 1 115 ? -13.238 -2.032 24.501 1.00 95.75 115 ILE A O 1
ATOM 841 N N . TYR A 1 116 ? -12.642 -2.840 26.511 1.00 95.25 116 TYR A N 1
ATOM 842 C CA . TYR A 1 116 ? -12.555 -4.240 26.086 1.00 95.25 116 TYR A CA 1
ATOM 843 C C . TYR A 1 116 ? -13.895 -4.818 25.606 1.00 95.25 116 TYR A C 1
ATOM 845 O O . TYR A 1 116 ? -13.949 -5.495 24.581 1.00 95.25 116 TYR A O 1
ATOM 853 N N . PHE A 1 117 ? -14.993 -4.528 26.312 1.00 93.62 117 PHE A N 1
ATOM 854 C CA . PHE A 1 117 ? -16.330 -5.036 25.974 1.00 93.62 117 PHE A CA 1
ATOM 855 C C . PHE A 1 117 ? -17.196 -4.038 25.185 1.00 93.62 117 PHE A C 1
ATOM 857 O O . PHE A 1 117 ? -18.162 -4.440 24.534 1.00 93.62 117 PHE A O 1
ATOM 864 N N . GLY A 1 118 ? -16.879 -2.742 25.245 1.00 90.69 118 GLY A N 1
ATOM 865 C CA . GLY A 1 118 ? -17.637 -1.644 24.634 1.00 90.69 118 GLY A CA 1
ATOM 866 C C . GLY A 1 118 ? -17.005 -1.032 23.379 1.00 90.69 118 GLY A C 1
ATOM 867 O O . GLY A 1 118 ? -17.626 -0.173 22.759 1.00 90.69 118 GLY A O 1
ATOM 868 N N . GLY A 1 119 ? -15.829 -1.486 22.929 1.00 83.44 119 GLY A N 1
ATOM 869 C CA . GLY A 1 119 ? -15.174 -0.971 21.712 1.00 83.44 119 GLY A CA 1
ATOM 870 C C . GLY A 1 119 ? -15.999 -1.071 20.413 1.00 83.44 119 GLY A C 1
ATOM 871 O O . GLY A 1 119 ? -15.655 -0.442 19.415 1.00 83.44 119 GLY A O 1
ATOM 872 N N . GLY A 1 120 ? -17.099 -1.833 20.413 1.00 83.06 120 GLY A N 1
ATOM 873 C CA . GLY A 1 120 ? -18.057 -1.922 19.307 1.00 83.06 120 GLY A CA 1
ATOM 874 C C . GLY A 1 120 ? -19.175 -0.869 19.307 1.00 83.06 120 GLY A C 1
ATOM 875 O O . GLY A 1 120 ? -19.860 -0.753 18.295 1.00 83.06 120 GLY A O 1
ATOM 876 N N . ILE A 1 121 ? -19.369 -0.092 20.382 1.00 91.25 121 ILE A N 1
ATOM 877 C CA . ILE A 1 121 ? -20.557 0.766 20.587 1.00 91.25 121 ILE A CA 1
ATOM 878 C C . ILE A 1 121 ? -20.793 1.750 19.426 1.00 91.25 121 ILE A C 1
ATOM 880 O O . ILE A 1 121 ? -21.919 1.881 18.945 1.00 91.25 121 ILE A O 1
ATOM 884 N N . PHE A 1 122 ? -19.735 2.379 18.907 1.00 90.56 122 PHE A N 1
ATOM 885 C CA . PHE A 1 122 ? -19.825 3.337 17.795 1.00 90.56 122 PHE A CA 1
ATOM 886 C C . PHE A 1 122 ? -20.138 2.690 16.430 1.00 90.56 122 PHE A C 1
ATOM 888 O O . PHE A 1 122 ? -20.531 3.389 15.500 1.00 90.56 122 PHE A O 1
ATOM 895 N N . ARG A 1 123 ? -20.030 1.357 16.299 1.00 86.12 123 ARG A N 1
ATOM 896 C CA . ARG A 1 123 ? -20.366 0.609 15.067 1.00 86.12 123 ARG A CA 1
ATOM 897 C C . ARG A 1 123 ? -21.865 0.303 14.932 1.00 86.12 123 ARG A C 1
ATOM 899 O O . ARG A 1 123 ? -22.301 -0.140 13.876 1.00 86.12 123 ARG A O 1
ATOM 906 N N . LEU A 1 124 ? -22.647 0.505 15.994 1.00 85.31 124 LEU A N 1
ATOM 907 C CA . LEU A 1 124 ? -24.051 0.076 16.098 1.00 85.31 124 LEU A CA 1
ATOM 908 C C . LEU A 1 124 ? -25.070 1.117 15.592 1.00 85.31 124 LEU A C 1
ATOM 910 O O . LEU A 1 124 ? -26.276 0.882 15.696 1.00 85.31 124 LEU A O 1
ATOM 914 N N . SER A 1 125 ? -24.600 2.279 15.118 1.00 83.31 125 SER A N 1
ATOM 915 C CA . SER A 1 125 ? -25.430 3.425 14.702 1.00 83.31 125 SER A CA 1
ATOM 916 C C . SER A 1 125 ? -26.502 3.808 15.736 1.00 83.31 125 SER A C 1
ATOM 918 O O . SER A 1 125 ? -27.655 4.074 15.393 1.00 83.31 125 SER A O 1
ATOM 920 N N . LEU A 1 126 ? -26.143 3.794 17.026 1.00 88.38 126 LEU A N 1
ATOM 921 C CA . LEU A 1 126 ? -27.058 4.209 18.089 1.00 88.38 126 LEU A CA 1
ATOM 922 C C . LEU A 1 126 ? -27.248 5.731 18.048 1.00 88.38 126 LEU A C 1
ATOM 924 O O . LEU A 1 126 ? -26.288 6.489 17.935 1.00 88.38 126 LEU A O 1
ATOM 928 N N . LYS A 1 127 ? -28.499 6.174 18.181 1.00 88.12 127 LYS A N 1
ATOM 929 C CA . LYS A 1 127 ? -28.882 7.589 18.214 1.00 88.12 127 LYS A CA 1
ATOM 930 C C . LYS A 1 127 ? -28.113 8.337 19.309 1.00 88.12 127 LYS A C 1
ATOM 932 O O . LYS A 1 127 ? -28.155 7.911 20.463 1.00 88.12 127 LYS A O 1
ATOM 937 N N . SER A 1 128 ? -27.466 9.449 18.962 1.00 88.00 128 SER A N 1
ATOM 938 C CA . SER A 1 128 ? -26.770 10.347 19.901 1.00 88.00 128 SER A CA 1
ATOM 939 C C . SER A 1 128 ? -25.606 9.709 20.680 1.00 88.00 128 SER A C 1
ATOM 941 O O . SER A 1 128 ? -25.237 10.207 21.743 1.00 88.00 128 SER A O 1
ATOM 943 N N . VAL A 1 129 ? -25.015 8.619 20.175 1.00 90.69 129 VAL A N 1
ATOM 944 C CA . VAL A 1 129 ? -23.827 7.966 20.764 1.00 90.69 129 VAL A CA 1
ATOM 945 C C . VAL A 1 129 ? -22.590 8.872 20.761 1.00 90.69 129 VAL A C 1
ATOM 947 O O . VAL A 1 129 ? -21.675 8.712 21.569 1.00 90.69 129 VAL A O 1
ATOM 950 N N . GLU A 1 130 ? -22.575 9.854 19.865 1.00 89.75 130 GLU A N 1
ATOM 951 C CA . GLU A 1 130 ? -21.471 10.768 19.605 1.00 89.75 130 GLU A CA 1
ATOM 952 C C . GLU A 1 130 ? -21.144 11.639 20.830 1.00 89.75 130 GLU A C 1
ATOM 954 O O . GLU A 1 130 ? -19.985 12.001 21.021 1.00 89.75 130 GLU A O 1
ATOM 959 N N . ILE A 1 131 ? -22.110 11.863 21.733 1.00 89.00 131 ILE A N 1
ATOM 960 C CA . ILE A 1 131 ? -21.922 12.577 23.011 1.00 89.00 131 ILE A CA 1
ATOM 961 C C . ILE A 1 131 ? -20.819 11.966 23.897 1.00 89.00 131 ILE A C 1
ATOM 963 O O . ILE A 1 131 ? -20.197 12.666 24.696 1.00 89.00 131 ILE A O 1
ATOM 967 N N . LEU A 1 132 ? -20.547 10.664 23.747 1.00 92.25 132 LEU A N 1
ATOM 968 C CA . LEU A 1 132 ? -19.507 9.950 24.492 1.00 92.25 132 LEU A CA 1
ATOM 969 C C . LEU A 1 132 ? -18.104 10.134 23.886 1.00 92.25 132 LEU A C 1
ATOM 971 O O . LEU A 1 132 ? -17.108 9.878 24.566 1.00 92.25 132 LEU A O 1
ATOM 975 N N . LEU A 1 133 ? -18.006 10.564 22.622 1.00 92.31 133 LEU A N 1
ATOM 976 C CA . LEU A 1 133 ? -16.784 10.498 21.817 1.00 92.31 133 LEU A CA 1
ATOM 977 C C . LEU A 1 133 ? -15.569 11.207 22.452 1.00 92.31 133 LEU A C 1
ATOM 979 O O . LEU A 1 133 ? -14.525 10.558 22.535 1.00 92.31 133 LEU A O 1
ATOM 983 N N . PRO A 1 134 ? -15.637 12.468 22.937 1.00 91.75 134 PRO A N 1
ATOM 984 C CA . PRO A 1 134 ? -14.436 13.163 23.413 1.00 91.75 134 PRO A CA 1
ATOM 985 C C . PRO A 1 134 ? -13.797 12.469 24.625 1.00 91.75 134 PRO A C 1
ATOM 987 O O . PRO A 1 134 ? -12.594 12.207 24.641 1.00 91.75 134 PRO A O 1
ATOM 990 N N . GLN A 1 135 ? -14.619 12.094 25.611 1.00 91.94 135 GLN A N 1
ATOM 991 C CA . GLN A 1 135 ? -14.165 11.402 26.822 1.00 91.94 135 GLN A CA 1
ATOM 992 C C . GLN A 1 135 ? -13.716 9.964 26.523 1.00 91.94 135 GLN A C 1
ATOM 994 O O . GLN A 1 135 ? -12.726 9.489 27.088 1.00 91.94 135 GLN A O 1
ATOM 999 N N . PHE A 1 136 ? -14.397 9.281 25.596 1.00 94.50 136 PHE A N 1
ATOM 1000 C CA . PHE A 1 136 ? -14.022 7.938 25.165 1.00 94.50 136 PHE A CA 1
ATOM 1001 C C . PHE A 1 136 ? -12.645 7.919 24.489 1.00 94.50 136 PHE A C 1
ATOM 1003 O O . PHE A 1 136 ? -11.824 7.073 24.828 1.00 94.50 136 PHE A O 1
ATOM 1010 N N . VAL A 1 137 ? -12.341 8.861 23.587 1.00 94.62 137 VAL A N 1
ATOM 1011 C CA . VAL A 1 137 ? -11.027 8.898 22.916 1.00 94.62 137 VAL A CA 1
ATOM 1012 C C . VAL A 1 137 ? -9.907 9.336 23.862 1.00 94.62 137 VAL A C 1
ATOM 1014 O O . VAL A 1 137 ? -8.809 8.786 23.785 1.00 94.62 137 VAL A O 1
ATOM 1017 N N . GLN A 1 138 ? -10.171 10.246 24.805 1.00 93.81 138 GLN A N 1
ATOM 1018 C CA . GLN A 1 138 ? -9.193 10.579 25.848 1.00 93.81 138 GLN A CA 1
ATOM 1019 C C . GLN A 1 138 ? -8.870 9.359 26.733 1.00 93.81 138 GLN A C 1
ATOM 1021 O O . GLN A 1 138 ? -7.705 9.079 27.013 1.00 93.81 138 GLN A O 1
ATOM 1026 N N . THR A 1 139 ? -9.893 8.593 27.124 1.00 95.25 139 THR A N 1
ATOM 1027 C CA . THR A 1 139 ? -9.728 7.310 27.830 1.00 95.25 139 THR A CA 1
ATOM 1028 C C . THR A 1 139 ? -8.933 6.310 26.991 1.00 95.25 139 THR A C 1
ATOM 1030 O O . THR A 1 139 ? -8.026 5.658 27.501 1.00 95.25 139 THR A O 1
ATOM 1033 N N . LEU A 1 140 ? -9.245 6.206 25.699 1.00 95.88 140 LEU A N 1
ATOM 1034 C CA . LEU A 1 140 ? -8.596 5.290 24.767 1.00 95.88 140 LEU A CA 1
ATOM 1035 C C . LEU A 1 140 ? -7.091 5.569 24.634 1.00 95.88 140 LEU A C 1
ATOM 1037 O O . LEU A 1 140 ? -6.297 4.631 24.649 1.00 95.88 140 LEU A O 1
ATOM 1041 N N . GLU A 1 141 ? -6.697 6.846 24.559 1.00 95.88 141 GLU A N 1
ATOM 1042 C CA . GLU A 1 141 ? -5.289 7.262 24.565 1.00 95.88 141 GLU A CA 1
ATOM 1043 C C . GLU A 1 141 ? -4.579 6.830 25.849 1.00 95.88 141 GLU A C 1
ATOM 1045 O O . GLU A 1 141 ? -3.517 6.205 25.788 1.00 95.88 141 GLU A O 1
ATOM 1050 N N . MET A 1 142 ? -5.167 7.160 27.001 1.00 94.81 142 MET A N 1
ATOM 1051 C CA . MET A 1 142 ? -4.604 6.872 28.318 1.00 94.81 142 MET A CA 1
ATOM 1052 C C . MET A 1 142 ? -4.383 5.366 28.502 1.00 94.81 142 MET A C 1
ATOM 1054 O O . MET A 1 142 ? -3.261 4.927 28.747 1.00 94.81 142 MET A O 1
ATOM 1058 N N . ILE A 1 143 ? -5.432 4.568 28.285 1.00 95.94 143 ILE A N 1
ATOM 1059 C CA . ILE A 1 143 ? -5.404 3.110 28.431 1.00 95.94 143 ILE A CA 1
ATOM 1060 C C . ILE A 1 143 ? -4.412 2.472 27.449 1.00 95.94 143 ILE A C 1
ATOM 1062 O O . ILE A 1 143 ? -3.624 1.619 27.855 1.00 95.94 143 ILE A O 1
ATOM 1066 N N . TYR A 1 144 ? -4.377 2.902 26.181 1.00 96.12 144 TYR A N 1
ATOM 1067 C CA . TYR A 1 144 ? -3.391 2.386 25.226 1.00 96.12 144 TYR A CA 1
ATOM 1068 C C . TYR A 1 144 ? -1.953 2.685 25.678 1.00 96.12 144 TYR A C 1
ATOM 1070 O O . TYR A 1 144 ? -1.116 1.784 25.726 1.00 96.12 144 TYR A O 1
ATOM 1078 N N . THR A 1 145 ? -1.686 3.924 26.095 1.00 94.19 145 THR A N 1
ATOM 1079 C CA . THR A 1 145 ? -0.352 4.383 26.514 1.00 94.19 145 THR A CA 1
ATOM 1080 C C . THR A 1 145 ? 0.128 3.711 27.805 1.00 94.19 145 THR A C 1
ATOM 1082 O O . THR A 1 145 ? 1.310 3.392 27.932 1.00 94.19 145 THR A O 1
ATOM 1085 N N . GLU A 1 146 ? -0.761 3.465 28.770 1.00 92.75 146 GLU A N 1
ATOM 1086 C CA . GLU A 1 146 ? -0.417 2.745 30.002 1.00 92.75 146 GLU A CA 1
ATOM 1087 C C . GLU A 1 146 ? -0.205 1.242 29.761 1.00 92.75 146 GLU A C 1
ATOM 1089 O O . GLU A 1 146 ? 0.705 0.654 30.349 1.00 92.75 146 GLU A O 1
ATOM 1094 N N . SER A 1 147 ? -0.963 0.631 28.841 1.00 93.06 147 SER A N 1
ATOM 1095 C CA . SER A 1 147 ? -0.830 -0.792 28.466 1.00 93.06 147 SER A CA 1
ATOM 1096 C C . SER A 1 147 ? 0.436 -1.135 27.661 1.00 93.06 147 SER A C 1
ATOM 1098 O O . SER A 1 147 ? 0.659 -2.296 27.322 1.00 93.06 147 SER A O 1
ATOM 1100 N N . MET A 1 148 ? 1.270 -0.134 27.354 1.00 90.00 148 MET A N 1
ATOM 1101 C CA . MET A 1 148 ? 2.646 -0.309 26.864 1.00 90.00 148 MET A CA 1
ATOM 1102 C C . MET A 1 148 ? 3.676 -0.427 28.001 1.00 90.00 148 MET A C 1
ATOM 1104 O O . MET A 1 148 ? 4.831 -0.750 27.745 1.00 90.00 148 MET A O 1
ATOM 1108 N N . LYS A 1 149 ? 3.294 -0.098 29.245 1.00 89.81 149 LYS A N 1
ATOM 1109 C CA . LYS A 1 149 ? 4.203 -0.020 30.404 1.00 89.81 149 LYS A CA 1
ATOM 1110 C C . LYS A 1 149 ? 3.935 -1.091 31.454 1.00 89.81 149 LYS A C 1
ATOM 1112 O O . LYS A 1 149 ? 4.851 -1.472 32.175 1.00 89.81 149 LYS A O 1
ATOM 1117 N N . SER A 1 150 ? 2.672 -1.481 31.619 1.00 87.19 150 SER A N 1
ATOM 1118 C CA . SER A 1 150 ? 2.246 -2.405 32.669 1.00 87.19 150 SER A CA 1
ATOM 1119 C C . SER A 1 150 ? 0.867 -2.986 32.391 1.00 87.19 150 SER A C 1
ATOM 1121 O O . SER A 1 150 ? 0.018 -2.337 31.770 1.00 87.19 150 SER A O 1
ATOM 1123 N N . ARG A 1 151 ? 0.599 -4.156 32.965 1.00 88.19 151 ARG A N 1
ATOM 1124 C CA . ARG A 1 151 ? -0.703 -4.805 32.878 1.00 88.19 151 ARG A CA 1
ATOM 1125 C C . ARG A 1 151 ? -1.770 -4.027 33.639 1.00 88.19 151 ARG A C 1
ATOM 1127 O O . ARG A 1 151 ? -1.638 -3.731 34.829 1.00 88.19 151 ARG A O 1
ATOM 1134 N N . LEU A 1 152 ? -2.855 -3.696 32.937 1.00 89.00 152 LEU A N 1
ATOM 1135 C CA . LEU A 1 152 ? -3.881 -2.798 33.470 1.00 89.00 152 LEU A CA 1
ATOM 1136 C C . LEU A 1 152 ? -4.983 -3.511 34.263 1.00 89.00 152 LEU A C 1
ATOM 1138 O O . LEU A 1 152 ? -5.500 -2.945 35.228 1.00 89.00 152 LEU A O 1
ATOM 1142 N N . HIS A 1 153 ? -5.298 -4.755 33.896 1.00 89.69 153 HIS A N 1
ATOM 1143 C CA . HIS A 1 153 ? -6.429 -5.513 34.428 1.00 89.69 153 HIS A CA 1
ATOM 1144 C C . HIS A 1 153 ? -6.024 -6.969 34.760 1.00 89.69 153 HIS A C 1
ATOM 1146 O O . HIS A 1 153 ? -5.380 -7.607 33.924 1.00 89.69 153 HIS A O 1
ATOM 1152 N N . PRO A 1 154 ? -6.426 -7.548 35.913 1.00 86.38 154 PRO A N 1
ATOM 1153 C CA . PRO A 1 154 ? -5.980 -8.884 36.338 1.00 86.38 154 PRO A CA 1
ATOM 1154 C C . PRO A 1 154 ? -6.351 -10.028 35.384 1.00 86.38 154 PRO A C 1
ATOM 1156 O O . PRO A 1 154 ? -5.615 -11.006 35.267 1.00 86.38 154 PRO A O 1
ATOM 1159 N N . SER A 1 155 ? -7.487 -9.914 34.689 1.00 87.81 155 SER A N 1
ATOM 1160 C CA . SER A 1 155 ? -8.021 -10.969 33.804 1.00 87.81 155 SER A CA 1
ATOM 1161 C C . SER A 1 155 ? -7.797 -10.727 32.309 1.00 87.81 155 SER A C 1
ATOM 1163 O O . SER A 1 155 ? -8.137 -11.594 31.516 1.00 87.81 155 SER A O 1
ATOM 1165 N N . ILE A 1 156 ? -7.275 -9.561 31.909 1.00 91.44 156 ILE A N 1
ATOM 1166 C CA . ILE A 1 156 ? -7.051 -9.217 30.493 1.00 91.44 156 ILE A CA 1
ATOM 1167 C C . ILE A 1 156 ? -5.542 -9.084 30.289 1.00 91.44 156 ILE A C 1
ATOM 1169 O O . ILE A 1 156 ? -4.841 -8.559 31.156 1.00 91.44 156 ILE A O 1
ATOM 1173 N N . ASP A 1 157 ? -5.025 -9.627 29.194 1.00 93.25 157 ASP A N 1
ATOM 1174 C CA . ASP A 1 157 ? -3.612 -9.504 28.838 1.00 93.25 157 ASP A CA 1
ATOM 1175 C C . ASP A 1 157 ? -3.296 -8.140 28.189 1.00 93.25 157 ASP A C 1
ATOM 1177 O O . ASP A 1 157 ? -4.164 -7.523 27.571 1.00 93.25 157 ASP A O 1
ATOM 1181 N N . GLU A 1 158 ? -2.054 -7.666 28.305 1.00 94.00 158 GLU A N 1
ATOM 1182 C CA . GLU A 1 158 ? -1.612 -6.391 27.724 1.00 94.00 158 GLU A CA 1
ATOM 1183 C C . GLU A 1 158 ? -1.803 -6.330 26.203 1.00 94.00 158 GLU A C 1
ATOM 1185 O O . GLU A 1 158 ? -2.325 -5.339 25.688 1.00 94.00 158 GLU A O 1
ATOM 1190 N N . VAL A 1 159 ? -1.452 -7.399 25.478 1.00 95.56 159 VAL A N 1
ATOM 1191 C CA . VAL A 1 159 ? -1.572 -7.465 24.013 1.00 95.56 159 VAL A CA 1
ATOM 1192 C C . VAL A 1 159 ? -3.040 -7.432 23.598 1.00 95.56 159 VAL A C 1
ATOM 1194 O O . VAL A 1 159 ? -3.414 -6.719 22.662 1.00 95.56 159 VAL A O 1
ATOM 1197 N N . GLN A 1 160 ? -3.892 -8.163 24.325 1.00 95.81 160 GLN A N 1
ATOM 1198 C CA . GLN A 1 160 ? -5.340 -8.167 24.107 1.00 95.81 160 GLN A CA 1
ATOM 1199 C C . GLN A 1 160 ? -5.972 -6.807 24.427 1.00 95.81 160 GLN A C 1
ATOM 1201 O O . GLN A 1 160 ? -6.865 -6.363 23.703 1.00 95.81 160 GLN A O 1
ATOM 1206 N N . MET A 1 161 ? -5.491 -6.118 25.465 1.00 96.50 161 MET A N 1
ATOM 1207 C CA . MET A 1 161 ? -5.959 -4.780 25.818 1.00 96.50 161 MET A CA 1
ATOM 1208 C C . MET A 1 161 ? -5.607 -3.765 24.725 1.00 96.50 161 MET A C 1
ATOM 1210 O O . MET A 1 161 ? -6.478 -3.027 24.262 1.00 96.50 161 MET A O 1
ATOM 1214 N N . ARG A 1 162 ? -4.365 -3.794 24.222 1.00 96.94 162 ARG A N 1
ATOM 1215 C CA . ARG A 1 162 ? -3.936 -2.981 23.072 1.00 96.94 162 ARG A CA 1
ATOM 1216 C C . ARG A 1 162 ? -4.753 -3.286 21.817 1.00 96.94 162 ARG A C 1
ATOM 1218 O O . ARG A 1 162 ? -5.194 -2.356 21.141 1.00 96.94 162 ARG A O 1
ATOM 1225 N N . ARG A 1 163 ? -5.055 -4.562 21.552 1.00 97.00 163 ARG A N 1
ATOM 1226 C CA . ARG A 1 163 ? -5.921 -4.986 20.438 1.00 97.00 163 ARG A CA 1
ATOM 1227 C C . ARG A 1 163 ? -7.341 -4.437 20.559 1.00 97.00 163 ARG A C 1
ATOM 1229 O O . ARG A 1 163 ? -7.908 -3.978 19.568 1.00 97.00 163 ARG A O 1
ATOM 1236 N N . ALA A 1 164 ? -7.922 -4.455 21.759 1.00 96.12 164 ALA A N 1
ATOM 1237 C CA . ALA A 1 164 ? -9.235 -3.869 22.013 1.00 96.12 164 ALA A CA 1
ATOM 1238 C C . ALA A 1 164 ? -9.231 -2.351 21.777 1.00 96.12 164 ALA A C 1
ATOM 1240 O O . ALA A 1 164 ? -10.125 -1.837 21.102 1.00 96.12 164 ALA A O 1
ATOM 1241 N N . CYS A 1 165 ? -8.190 -1.646 22.231 1.00 97.19 165 CYS A N 1
ATOM 1242 C CA . CYS A 1 165 ? -8.032 -0.217 21.970 1.00 97.19 165 CYS A CA 1
ATOM 1243 C C . CYS A 1 165 ? -7.939 0.105 20.466 1.00 97.19 165 CYS A C 1
ATOM 1245 O O . CYS A 1 165 ? -8.624 1.006 19.985 1.00 97.19 165 CYS A O 1
ATOM 1247 N N . LEU A 1 166 ? -7.140 -0.645 19.700 1.00 96.75 166 LEU A N 1
ATOM 1248 C CA . LEU A 1 166 ? -7.012 -0.454 18.248 1.00 96.75 166 LEU A CA 1
ATOM 1249 C C . LEU A 1 166 ? -8.328 -0.757 17.505 1.00 96.75 166 LEU A C 1
ATOM 1251 O O . LEU A 1 166 ? -8.718 -0.016 16.602 1.00 96.75 166 LEU A O 1
ATOM 1255 N N . ASN A 1 167 ? -9.065 -1.791 17.923 1.00 94.44 167 ASN A N 1
ATOM 1256 C CA . ASN A 1 167 ? -10.392 -2.104 17.379 1.00 94.44 167 ASN A CA 1
ATOM 1257 C C . ASN A 1 167 ? -11.435 -1.018 17.686 1.00 94.44 167 ASN A C 1
ATOM 1259 O O . ASN A 1 167 ? -12.269 -0.707 16.826 1.00 94.44 167 ASN A O 1
ATOM 1263 N N . ALA A 1 168 ? -11.386 -0.430 18.883 1.00 94.81 168 ALA A N 1
ATOM 1264 C CA . ALA A 1 168 ? -12.221 0.707 19.247 1.00 94.81 168 ALA A CA 1
ATOM 1265 C C . ALA A 1 168 ? -11.850 1.945 18.412 1.00 94.81 168 ALA A C 1
ATOM 1267 O O . ALA A 1 168 ? -12.734 2.541 17.801 1.00 94.81 168 ALA A O 1
ATOM 1268 N N . LEU A 1 169 ? -10.556 2.268 18.277 1.00 95.44 169 LEU A N 1
ATOM 1269 C CA . LEU A 1 169 ? -10.065 3.367 17.434 1.00 95.44 169 LEU A CA 1
ATOM 1270 C C . LEU A 1 169 ? -10.538 3.226 15.980 1.00 95.44 169 LEU A C 1
ATOM 1272 O O . LEU A 1 169 ? -11.062 4.176 15.403 1.00 95.44 169 LEU A O 1
ATOM 1276 N N . SER A 1 170 ? -10.418 2.025 15.408 1.00 92.19 170 SER A N 1
ATOM 1277 C CA . SER A 1 170 ? -10.865 1.710 14.046 1.00 92.19 170 SER A CA 1
ATOM 1278 C C . SER A 1 170 ? -12.345 2.044 13.798 1.00 92.19 170 SER A C 1
ATOM 1280 O O . SER A 1 170 ? -12.695 2.438 12.688 1.00 92.19 170 SER A O 1
ATOM 1282 N N . SER A 1 171 ? -13.211 1.969 14.819 1.00 91.25 171 SER A N 1
ATOM 1283 C CA . SER A 1 171 ? -14.644 2.286 14.674 1.00 91.25 171 SER A CA 1
ATOM 1284 C C . SER A 1 171 ? -14.962 3.777 14.498 1.00 91.25 171 SER A C 1
ATOM 1286 O O . SER A 1 171 ? -16.030 4.114 13.989 1.00 91.25 171 SER A O 1
ATOM 1288 N N . ILE A 1 172 ? -14.039 4.657 14.895 1.00 92.19 172 ILE A N 1
ATOM 1289 C CA . ILE A 1 172 ? -14.232 6.116 14.975 1.00 92.19 172 ILE A CA 1
ATOM 1290 C C . ILE A 1 172 ? -13.186 6.917 14.187 1.00 92.19 172 ILE A C 1
ATOM 1292 O O . ILE A 1 172 ? -13.348 8.122 14.012 1.00 92.19 172 ILE A O 1
ATOM 1296 N N . ILE A 1 173 ? -12.125 6.277 13.679 1.00 90.19 173 ILE A N 1
ATOM 1297 C CA . ILE A 1 173 ? -10.982 6.946 13.030 1.00 90.19 173 ILE A CA 1
ATOM 1298 C C . ILE A 1 173 ? -11.367 7.827 11.830 1.00 90.19 173 ILE A C 1
ATOM 1300 O O . ILE A 1 173 ? -10.709 8.829 11.556 1.00 90.19 173 ILE A O 1
ATOM 1304 N N . SER A 1 174 ? -12.444 7.487 11.118 1.00 87.38 174 SER A N 1
ATOM 1305 C CA . SER A 1 174 ? -12.942 8.278 9.989 1.00 87.38 174 SER A CA 1
ATOM 1306 C C . SER A 1 174 ? -13.642 9.568 10.417 1.00 87.38 174 SER A C 1
ATOM 1308 O O . SER A 1 174 ? -13.670 10.520 9.641 1.00 87.38 174 SER A O 1
ATOM 1310 N N . TRP A 1 175 ? -14.178 9.646 11.639 1.00 88.94 175 TRP A N 1
ATOM 1311 C CA . TRP A 1 175 ? -15.116 10.695 12.044 1.00 88.94 175 TRP A CA 1
ATOM 1312 C C . TRP A 1 175 ? -14.509 12.114 11.998 1.00 88.94 175 TRP A C 1
ATOM 1314 O O . TRP A 1 175 ? -15.150 12.994 11.416 1.00 88.94 175 TRP A O 1
ATOM 1324 N N . PRO A 1 176 ? -13.270 12.374 12.478 1.00 86.56 176 PRO A N 1
ATOM 1325 C CA . PRO A 1 176 ? -12.635 13.692 12.347 1.00 86.56 176 PRO A CA 1
ATOM 1326 C C . PRO A 1 176 ? -12.325 14.102 10.903 1.00 86.56 176 PRO A C 1
ATOM 1328 O O . PRO A 1 176 ? -12.123 15.287 10.630 1.00 86.56 176 PRO A O 1
ATOM 1331 N N . THR A 1 177 ? -12.234 13.145 9.977 1.00 80.62 177 THR A N 1
ATOM 1332 C CA . THR A 1 177 ? -12.028 13.409 8.545 1.00 80.62 177 THR A CA 1
ATOM 1333 C C . THR A 1 177 ? -13.366 13.616 7.839 1.00 80.62 177 THR A C 1
ATOM 1335 O O . THR A 1 177 ? -13.489 14.539 7.037 1.00 80.62 177 THR A O 1
ATOM 1338 N N . THR A 1 178 ? -14.392 12.834 8.184 1.00 83.19 178 THR A N 1
ATOM 1339 C CA . THR A 1 178 ? -15.749 12.941 7.634 1.00 83.19 178 THR A CA 1
ATOM 1340 C C . THR A 1 178 ? -16.426 14.244 8.066 1.00 83.19 178 THR A C 1
ATOM 1342 O O . THR A 1 178 ? -16.705 15.086 7.214 1.00 83.19 178 THR A O 1
ATOM 1345 N N . PHE A 1 179 ? -16.624 14.453 9.371 1.00 84.38 179 PHE A N 1
ATOM 1346 C CA . PHE A 1 179 ? -17.455 15.541 9.909 1.00 84.38 179 PHE A CA 1
ATOM 1347 C C . PHE A 1 179 ? -16.697 16.859 10.149 1.00 84.38 179 PHE A C 1
ATOM 1349 O O . PHE A 1 179 ? -17.307 17.924 10.181 1.00 84.38 179 PHE A O 1
ATOM 1356 N N . GLY A 1 180 ? -15.367 16.817 10.300 1.00 83.25 180 GLY A N 1
ATOM 1357 C CA . GLY A 1 180 ? -14.529 18.015 10.443 1.00 83.25 180 GLY A CA 1
ATOM 1358 C C . GLY A 1 180 ? -14.987 18.954 11.568 1.00 83.25 180 GLY A C 1
ATOM 1359 O O . GLY A 1 180 ? -15.013 18.565 12.734 1.00 83.25 180 GLY A O 1
ATOM 1360 N N . ASN A 1 181 ? -15.348 20.189 11.212 1.00 85.38 181 ASN A N 1
ATOM 1361 C CA . ASN A 1 181 ? -15.683 21.261 12.159 1.00 85.38 181 ASN A CA 1
ATOM 1362 C C . ASN A 1 181 ? -17.125 21.194 12.704 1.00 85.38 181 ASN A C 1
ATOM 1364 O O . ASN A 1 181 ? -17.542 22.095 13.427 1.00 85.38 181 ASN A O 1
ATOM 1368 N N . MET A 1 182 ? -17.910 20.163 12.369 1.00 86.25 182 MET A N 1
ATOM 1369 C CA . MET A 1 182 ? -19.249 19.985 12.942 1.00 86.25 182 MET A CA 1
ATOM 1370 C C . MET A 1 182 ? -19.181 19.786 14.465 1.00 86.25 182 MET A C 1
ATOM 1372 O O . MET A 1 182 ? -18.309 19.074 14.968 1.00 86.25 182 MET A O 1
ATOM 1376 N N . PHE A 1 183 ? -20.133 20.370 15.196 1.00 86.00 183 PHE A N 1
ATOM 1377 C CA . PHE A 1 183 ? -20.283 20.150 16.636 1.00 86.00 183 PHE A CA 1
ATOM 1378 C C . PHE A 1 183 ? -20.879 18.771 16.927 1.00 86.00 183 PHE A C 1
ATOM 1380 O O . PHE A 1 183 ? -21.913 18.401 16.374 1.00 86.00 183 PHE A O 1
ATOM 1387 N N . ILE A 1 184 ? -20.269 18.050 17.865 1.00 84.06 184 ILE A N 1
ATOM 1388 C CA . ILE A 1 184 ? -20.700 16.716 18.306 1.00 84.06 184 ILE A CA 1
ATOM 1389 C C . ILE A 1 184 ? -22.090 16.771 18.964 1.00 84.06 184 ILE A C 1
ATOM 1391 O O . ILE A 1 184 ? -22.925 15.904 18.729 1.00 84.06 184 ILE A O 1
ATOM 1395 N N . ASN A 1 185 ? -22.368 17.830 19.732 1.00 70.69 185 ASN A N 1
ATOM 1396 C CA . ASN A 1 185 ? -23.625 17.998 20.474 1.00 70.69 185 ASN A CA 1
ATOM 1397 C C . ASN A 1 185 ? -24.689 18.839 19.735 1.00 70.69 185 ASN A C 1
ATOM 1399 O O . ASN A 1 185 ? -25.686 19.221 20.346 1.00 70.69 185 ASN A O 1
ATOM 1403 N N . GLY A 1 186 ? -24.479 19.183 18.458 1.00 58.78 186 GLY A N 1
ATOM 1404 C CA . GLY A 1 186 ? -25.414 19.959 17.622 1.00 58.78 186 GLY A CA 1
ATOM 1405 C C . GLY A 1 186 ? -25.596 21.445 17.987 1.00 58.78 186 GLY A C 1
ATOM 1406 O O . GLY A 1 186 ? -25.785 22.261 17.091 1.00 58.78 186 GLY A O 1
ATOM 1407 N N . ASN A 1 187 ? -25.478 21.813 19.267 1.00 55.44 187 ASN A N 1
ATOM 1408 C CA . ASN A 1 187 ? -25.612 23.182 19.772 1.00 55.44 187 ASN A CA 1
ATOM 1409 C C . ASN A 1 187 ? -24.270 23.750 20.264 1.00 55.44 187 ASN A C 1
ATOM 1411 O O . ASN A 1 187 ? -23.548 23.101 21.027 1.00 55.44 187 ASN A O 1
ATOM 1415 N N . ALA A 1 188 ? -23.983 24.999 19.889 1.00 53.22 188 ALA A N 1
ATOM 1416 C CA . ALA A 1 188 ? -22.815 25.758 20.335 1.00 53.22 188 ALA A CA 1
ATOM 1417 C C . ALA A 1 188 ? -23.012 26.318 21.761 1.00 53.22 188 ALA A C 1
ATOM 1419 O O . ALA A 1 188 ? -23.377 27.476 21.955 1.00 53.22 188 ALA A O 1
ATOM 1420 N N . ASN A 1 189 ? -22.769 25.475 22.765 1.00 57.56 189 ASN A N 1
ATOM 1421 C CA . ASN A 1 189 ? -22.648 25.869 24.174 1.00 57.56 189 ASN A CA 1
ATOM 1422 C C . ASN A 1 189 ? -21.161 25.998 24.557 1.00 57.56 189 ASN A C 1
ATOM 1424 O O . ASN A 1 189 ? -20.306 25.448 23.876 1.00 57.56 189 ASN A O 1
ATOM 1428 N N . GLN A 1 190 ? -20.826 26.623 25.694 1.00 54.62 190 GLN A N 1
ATOM 1429 C CA . GLN A 1 190 ? -19.420 26.840 26.111 1.00 54.62 190 GLN A CA 1
ATOM 1430 C C . GLN A 1 190 ? -18.556 25.561 26.265 1.00 54.62 190 GLN A C 1
ATOM 1432 O O . GLN A 1 190 ? -17.337 25.670 26.321 1.00 54.62 190 GLN A O 1
ATOM 1437 N N . ASN A 1 191 ? -19.164 24.366 26.275 1.00 60.53 191 ASN A N 1
ATOM 1438 C CA . ASN A 1 191 ? -18.484 23.061 26.305 1.00 60.53 191 ASN A CA 1
ATOM 1439 C C . ASN A 1 191 ? -18.691 22.236 25.006 1.00 60.53 191 ASN A C 1
ATOM 1441 O O . ASN A 1 191 ? -18.653 21.004 25.044 1.00 60.53 191 ASN A O 1
ATOM 1445 N N . SER A 1 192 ? -19.002 22.862 23.864 1.00 69.19 192 SER A N 1
ATOM 1446 C CA . SER A 1 192 ? -19.257 22.146 22.604 1.00 69.19 192 SER A CA 1
ATOM 1447 C C . SER A 1 192 ? -17.962 21.709 21.911 1.00 69.19 192 SER A C 1
ATOM 1449 O O . SER A 1 192 ? -17.288 22.531 21.298 1.00 69.19 192 SER A O 1
ATOM 1451 N N . PHE A 1 193 ? -17.667 20.408 21.942 1.00 82.62 193 PHE A N 1
ATOM 1452 C CA . PHE A 1 193 ? -16.610 19.809 21.123 1.00 82.62 193 PHE A CA 1
ATOM 1453 C C . PHE A 1 193 ? -17.033 19.638 19.658 1.00 82.62 193 PHE A C 1
ATOM 1455 O O . PHE A 1 193 ? -18.194 19.352 19.346 1.00 82.62 193 PHE A O 1
ATOM 1462 N N . THR A 1 194 ? -16.051 19.729 18.772 1.00 89.06 194 THR A N 1
ATOM 1463 C CA . THR A 1 194 ? -16.114 19.403 17.345 1.00 89.06 194 THR A CA 1
ATOM 1464 C C . THR A 1 194 ? -15.402 18.080 17.049 1.00 89.06 194 THR A C 1
ATOM 1466 O O . THR A 1 194 ? -14.552 17.625 17.817 1.00 89.06 194 THR A O 1
ATOM 1469 N N . TYR A 1 195 ? -15.710 17.437 15.918 1.00 89.19 195 TYR A N 1
ATOM 1470 C CA . TYR A 1 195 ? -15.034 16.183 15.546 1.00 89.19 195 TYR A CA 1
ATOM 1471 C C . TYR A 1 195 ? -13.541 16.383 15.232 1.00 89.19 195 TYR A C 1
ATOM 1473 O O . TYR A 1 195 ? -12.735 15.488 15.493 1.00 89.19 195 TYR A O 1
ATOM 1481 N N . ILE A 1 196 ? -13.152 17.550 14.703 1.00 87.19 196 ILE A N 1
ATOM 1482 C CA . ILE A 1 196 ? -11.757 17.892 14.389 1.00 87.19 196 ILE A CA 1
ATOM 1483 C C . ILE A 1 196 ? -10.865 17.915 15.640 1.00 87.19 196 ILE A C 1
ATOM 1485 O O . ILE A 1 196 ? -9.744 17.406 15.590 1.00 87.19 196 ILE A O 1
ATOM 1489 N N . GLU A 1 197 ? -11.373 18.399 16.777 1.00 89.19 197 GLU A N 1
ATOM 1490 C CA . GLU A 1 197 ? -10.643 18.458 18.055 1.00 89.19 197 GLU A CA 1
ATOM 1491 C C . GLU A 1 197 ? -10.293 17.076 18.615 1.00 89.19 197 GLU A C 1
ATOM 1493 O O . GLU A 1 197 ? -9.377 16.957 19.425 1.00 89.19 197 GLU A O 1
ATOM 1498 N N . VAL A 1 198 ? -10.965 16.014 18.156 1.00 90.38 198 VAL A N 1
ATOM 1499 C CA . VAL A 1 198 ? -10.680 14.640 18.591 1.00 90.38 198 VAL A CA 1
ATOM 1500 C C . VAL A 1 198 ? -9.456 14.041 17.869 1.00 90.38 198 VAL A C 1
ATOM 1502 O O . VAL A 1 198 ? -8.802 13.120 18.371 1.00 90.38 198 VAL A O 1
ATOM 1505 N N . ARG A 1 199 ? -9.086 14.597 16.705 1.00 89.19 199 ARG A N 1
ATOM 1506 C CA . ARG A 1 199 ? -7.998 14.107 15.837 1.00 89.19 199 ARG A CA 1
ATOM 1507 C C . ARG A 1 199 ? -6.624 13.991 16.528 1.00 89.19 199 ARG A C 1
ATOM 1509 O O . ARG A 1 199 ? -5.960 12.980 16.291 1.00 89.19 199 ARG A O 1
ATOM 1516 N N . PRO A 1 200 ? -6.162 14.935 17.378 1.00 89.62 200 PRO A N 1
ATOM 1517 C CA . PRO A 1 200 ? -4.839 14.849 18.000 1.00 89.62 200 PRO A CA 1
ATOM 1518 C C . PRO A 1 200 ? -4.681 13.646 18.938 1.00 89.62 200 PRO A C 1
ATOM 1520 O O . PRO A 1 200 ? -3.610 13.044 18.957 1.00 89.62 200 PRO A O 1
ATOM 1523 N N . TRP A 1 201 ? -5.731 13.255 19.673 1.00 92.94 201 TRP A N 1
ATOM 1524 C CA . TRP A 1 201 ? -5.709 12.047 20.509 1.00 92.94 201 TRP A CA 1
ATOM 1525 C C . TRP A 1 201 ? -5.571 10.783 19.654 1.00 92.94 201 TRP A C 1
ATOM 1527 O O . TRP A 1 201 ? -4.697 9.956 19.907 1.00 92.94 201 TRP A O 1
ATOM 1537 N N . MET A 1 202 ? -6.366 10.672 18.583 1.00 92.81 202 MET A N 1
ATOM 1538 C CA . MET A 1 202 ? -6.280 9.551 17.636 1.00 92.81 202 MET A CA 1
ATOM 1539 C C . MET A 1 202 ? -4.887 9.446 16.997 1.00 92.81 202 MET A C 1
ATOM 1541 O O . MET A 1 202 ? -4.319 8.358 16.926 1.00 92.81 202 MET A O 1
ATOM 1545 N N . HIS A 1 203 ? -4.301 10.578 16.594 1.00 90.75 203 HIS A N 1
ATOM 1546 C CA . HIS A 1 203 ? -2.947 10.628 16.042 1.00 90.75 203 HIS A CA 1
ATOM 1547 C C . HIS A 1 203 ? -1.887 10.144 17.043 1.00 90.75 203 HIS A C 1
ATOM 1549 O O . HIS A 1 203 ? -1.013 9.359 16.678 1.00 90.75 203 HIS A O 1
ATOM 1555 N N . ARG A 1 204 ? -1.974 10.551 18.318 1.00 93.31 204 ARG A N 1
ATOM 1556 C CA . ARG A 1 204 ? -1.017 10.110 19.347 1.00 93.31 204 ARG A CA 1
ATOM 1557 C C . ARG A 1 204 ? -1.130 8.616 19.651 1.00 93.31 204 ARG A C 1
ATOM 1559 O O . ARG A 1 204 ? -0.088 7.987 19.832 1.00 93.31 204 ARG A O 1
ATOM 1566 N N . ILE A 1 205 ? -2.329 8.024 19.592 1.00 95.50 205 ILE A N 1
ATOM 1567 C CA . ILE A 1 205 ? -2.496 6.561 19.665 1.00 95.50 205 ILE A CA 1
ATOM 1568 C C . ILE A 1 205 ? -1.775 5.889 18.489 1.00 95.50 205 ILE A C 1
ATOM 1570 O O . ILE A 1 205 ? -0.952 5.006 18.714 1.00 95.50 205 ILE A O 1
ATOM 1574 N N . LEU A 1 206 ? -2.018 6.338 17.250 1.00 94.88 206 LEU A N 1
ATOM 1575 C CA . LEU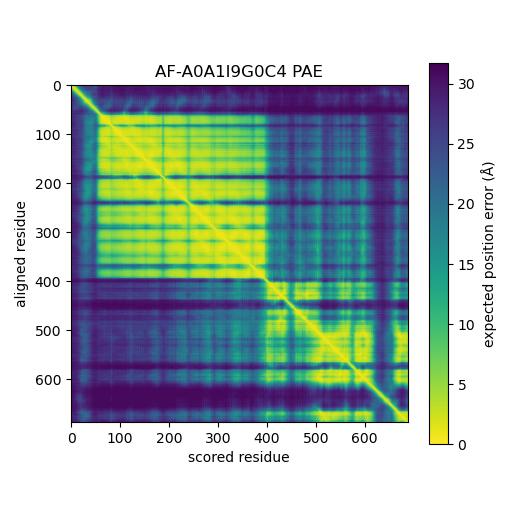 A 1 206 ? -1.399 5.752 16.052 1.00 94.88 206 LEU A CA 1
ATOM 1576 C C . LEU A 1 206 ? 0.132 5.846 16.060 1.00 94.88 206 LEU A C 1
ATOM 1578 O O . LEU A 1 206 ? 0.801 4.847 15.815 1.00 94.88 206 LEU A O 1
ATOM 1582 N N . ILE A 1 207 ? 0.707 7.005 16.392 1.00 94.88 207 ILE A N 1
ATOM 1583 C CA . ILE A 1 207 ? 2.169 7.158 16.480 1.00 94.88 207 ILE A CA 1
ATOM 1584 C C . ILE A 1 207 ? 2.753 6.315 17.625 1.00 94.88 207 ILE A C 1
ATOM 1586 O O . ILE A 1 207 ? 3.822 5.725 17.467 1.00 94.88 207 ILE A O 1
ATOM 1590 N N . THR A 1 208 ? 2.051 6.199 18.756 1.00 95.25 208 THR A N 1
ATOM 1591 C CA . THR A 1 208 ? 2.460 5.316 19.864 1.00 95.25 208 THR A CA 1
ATOM 1592 C C . THR A 1 208 ? 2.435 3.848 19.448 1.00 95.25 208 THR A C 1
ATOM 1594 O O . THR A 1 208 ? 3.350 3.106 19.801 1.00 95.25 208 THR A O 1
ATOM 1597 N N . ALA A 1 209 ? 1.433 3.442 18.667 1.00 96.38 209 ALA A N 1
ATOM 1598 C CA . ALA A 1 209 ? 1.297 2.091 18.144 1.00 96.38 209 ALA A CA 1
ATOM 1599 C C . ALA A 1 209 ? 2.416 1.758 17.147 1.00 96.38 209 ALA A C 1
ATOM 1601 O O . ALA A 1 209 ? 3.166 0.810 17.363 1.00 96.38 209 ALA A O 1
ATOM 1602 N N . LEU A 1 210 ? 2.606 2.598 16.122 1.00 95.94 210 LEU A N 1
ATOM 1603 C CA . LEU A 1 210 ? 3.647 2.425 15.102 1.00 95.94 210 LEU A CA 1
ATOM 1604 C C . LEU A 1 210 ? 5.065 2.383 15.692 1.00 95.94 210 LEU A C 1
ATOM 1606 O O . LEU A 1 210 ? 5.946 1.763 15.111 1.00 95.94 210 LEU A O 1
ATOM 1610 N N . ARG A 1 211 ? 5.322 3.061 16.817 1.00 93.44 211 ARG A N 1
ATOM 1611 C CA . ARG A 1 211 ? 6.662 3.121 17.427 1.00 93.44 211 ARG A CA 1
ATOM 1612 C C . ARG A 1 211 ? 6.961 2.002 18.423 1.00 93.44 211 ARG A C 1
ATOM 1614 O O . ARG A 1 211 ? 8.136 1.671 18.568 1.00 93.44 211 ARG A O 1
ATOM 1621 N N . ASN A 1 212 ? 5.946 1.465 19.108 1.00 93.31 212 ASN A N 1
ATOM 1622 C CA . ASN A 1 212 ? 6.146 0.617 20.292 1.00 93.31 212 ASN A CA 1
ATOM 1623 C C . ASN A 1 212 ? 5.416 -0.736 20.261 1.00 93.31 212 ASN A C 1
ATOM 1625 O O . ASN A 1 212 ? 5.727 -1.585 21.092 1.00 93.31 212 ASN A O 1
ATOM 1629 N N . GLU A 1 213 ? 4.445 -0.955 19.369 1.00 95.31 213 GLU A N 1
ATOM 1630 C CA . GLU A 1 213 ? 3.775 -2.257 19.295 1.00 95.31 213 GLU A CA 1
ATOM 1631 C C . GLU A 1 213 ? 4.708 -3.327 18.704 1.00 95.31 213 GLU A C 1
ATOM 1633 O O . GLU A 1 213 ? 5.516 -3.061 17.812 1.00 95.31 213 GLU A O 1
ATOM 1638 N N . VAL A 1 214 ? 4.587 -4.545 19.230 1.00 93.50 214 VAL A N 1
ATOM 1639 C CA . VAL A 1 214 ? 5.429 -5.701 18.883 1.00 93.50 214 VAL A CA 1
ATOM 1640 C C . VAL A 1 214 ? 4.619 -6.933 18.484 1.00 93.50 214 VAL A C 1
ATOM 1642 O O . VAL A 1 214 ? 5.171 -7.843 17.876 1.00 93.50 214 VAL A O 1
ATOM 1645 N N . ASP A 1 215 ? 3.321 -6.980 18.805 1.00 95.75 215 ASP A N 1
ATOM 1646 C CA . ASP A 1 215 ? 2.432 -8.061 18.368 1.00 95.75 215 ASP A CA 1
ATOM 1647 C C . ASP A 1 215 ? 2.099 -7.922 16.865 1.00 95.75 215 ASP A C 1
ATOM 1649 O O . ASP A 1 215 ? 1.553 -6.886 16.466 1.00 95.75 215 ASP A O 1
ATOM 1653 N N . PRO A 1 216 ? 2.357 -8.945 16.022 1.00 94.12 216 PRO A N 1
ATOM 1654 C CA . PRO A 1 216 ? 2.157 -8.854 14.573 1.00 94.12 216 PRO A CA 1
ATOM 1655 C C . PRO A 1 216 ? 0.723 -8.511 14.154 1.00 94.12 216 PRO A C 1
ATOM 1657 O O . PRO A 1 216 ? 0.514 -7.790 13.180 1.00 94.12 216 PRO A O 1
ATOM 1660 N N . MET A 1 217 ? -0.285 -8.986 14.896 1.00 94.56 217 MET A N 1
ATOM 1661 C CA . MET A 1 217 ? -1.692 -8.708 14.586 1.00 94.56 217 MET A CA 1
ATOM 1662 C C . MET A 1 217 ? -2.073 -7.263 14.927 1.00 94.56 217 MET A C 1
ATOM 1664 O O . MET A 1 217 ? -2.775 -6.613 14.153 1.00 94.56 217 MET A O 1
ATOM 1668 N N . ASN A 1 218 ? -1.592 -6.734 16.053 1.00 96.88 218 ASN A N 1
ATOM 1669 C CA . ASN A 1 218 ? -1.788 -5.337 16.429 1.00 96.88 218 ASN A CA 1
ATOM 1670 C C . ASN A 1 218 ? -1.012 -4.388 15.497 1.00 96.88 218 ASN A C 1
ATOM 1672 O O . ASN A 1 218 ? -1.538 -3.331 15.142 1.00 96.88 218 ASN A O 1
ATOM 1676 N N . LEU A 1 219 ? 0.188 -4.768 15.042 1.00 96.12 219 LEU A N 1
ATOM 1677 C CA . LEU A 1 219 ? 0.939 -4.042 14.010 1.00 96.12 219 LEU A CA 1
ATOM 1678 C C . LEU A 1 219 ? 0.183 -4.012 12.677 1.00 96.12 219 LEU A C 1
ATOM 1680 O O . LEU A 1 219 ? -0.054 -2.933 12.135 1.00 96.12 219 LEU A O 1
ATOM 1684 N N . PHE A 1 220 ? -0.281 -5.167 12.193 1.00 95.56 220 PHE A N 1
ATOM 1685 C CA . PHE A 1 220 ? -1.094 -5.265 10.978 1.00 95.56 220 PHE A CA 1
ATOM 1686 C C . PHE A 1 220 ? -2.383 -4.429 11.068 1.00 95.56 220 PHE A C 1
ATOM 1688 O O . PHE A 1 220 ? -2.725 -3.702 10.132 1.00 95.56 220 PHE A O 1
ATOM 1695 N N . LEU A 1 221 ? -3.080 -4.470 12.209 1.00 95.44 221 LEU A N 1
ATOM 1696 C CA . LEU A 1 221 ? -4.269 -3.652 12.462 1.00 95.44 221 LEU A CA 1
ATOM 1697 C C . LEU A 1 221 ? -3.935 -2.151 12.474 1.00 95.44 221 LEU A C 1
ATOM 1699 O O . LEU A 1 221 ? -4.660 -1.360 11.874 1.00 95.44 221 LEU A O 1
ATOM 1703 N N . THR A 1 222 ? -2.822 -1.756 13.096 1.00 96.88 222 THR A N 1
ATOM 1704 C CA . THR A 1 222 ? -2.349 -0.361 13.118 1.00 96.88 222 THR A CA 1
ATOM 1705 C C . THR A 1 222 ? -2.057 0.144 11.705 1.00 96.88 222 THR A C 1
ATOM 1707 O O . THR A 1 222 ? -2.560 1.199 11.319 1.00 96.88 222 THR A O 1
ATOM 1710 N N . LEU A 1 223 ? -1.315 -0.630 10.907 1.00 95.88 223 LEU A N 1
ATOM 1711 C CA . LEU A 1 223 ? -1.008 -0.312 9.510 1.00 95.88 223 LEU A CA 1
ATOM 1712 C C . LEU A 1 223 ? -2.272 -0.261 8.640 1.00 95.88 223 LEU A C 1
ATOM 1714 O O . LEU A 1 223 ? -2.412 0.644 7.823 1.00 95.88 223 LEU A O 1
ATOM 1718 N N . SER A 1 224 ? -3.242 -1.147 8.878 1.00 93.25 224 SER A N 1
ATOM 1719 C CA . SER A 1 224 ? -4.544 -1.129 8.193 1.00 93.25 224 SER A CA 1
ATOM 1720 C C . SER A 1 224 ? -5.351 0.141 8.500 1.00 93.25 224 SER A C 1
ATOM 1722 O O . SER A 1 224 ? -5.934 0.745 7.596 1.00 93.25 224 SER A O 1
ATOM 1724 N N . ILE A 1 225 ? -5.368 0.586 9.764 1.00 93.19 225 ILE A N 1
ATOM 1725 C CA . ILE A 1 225 ? -6.013 1.846 10.172 1.00 93.19 225 ILE A CA 1
ATOM 1726 C C . ILE A 1 225 ? -5.307 3.045 9.518 1.00 93.19 225 ILE A C 1
ATOM 1728 O O . ILE A 1 225 ? -5.971 3.958 9.026 1.00 93.19 225 ILE A O 1
ATOM 1732 N N . VAL A 1 226 ? -3.973 3.017 9.474 1.00 91.75 226 VAL A N 1
ATOM 1733 C CA . VAL A 1 226 ? -3.110 4.035 8.856 1.00 91.75 226 VAL A CA 1
ATOM 1734 C C . VAL A 1 226 ? -3.318 4.130 7.336 1.00 91.75 226 VAL A C 1
ATOM 1736 O O . VAL A 1 226 ? -3.536 5.222 6.815 1.00 91.75 226 VAL A O 1
ATOM 1739 N N . TYR A 1 227 ? -3.355 3.003 6.623 1.00 89.44 227 TYR A N 1
ATOM 1740 C CA . TYR A 1 227 ? -3.712 2.937 5.202 1.00 89.44 227 TYR A CA 1
ATOM 1741 C C . TYR A 1 227 ? -5.099 3.548 4.940 1.00 89.44 227 TYR A C 1
ATOM 1743 O O . TYR A 1 227 ? -5.279 4.366 4.033 1.00 89.44 227 TYR A O 1
ATOM 1751 N N . PHE A 1 228 ? -6.085 3.189 5.768 1.00 86.50 228 PHE A N 1
ATOM 1752 C CA . PHE A 1 228 ? -7.461 3.652 5.618 1.00 86.50 228 PHE A CA 1
ATOM 1753 C C . PHE A 1 228 ? -7.616 5.160 5.862 1.00 86.50 228 PHE A C 1
ATOM 1755 O O . PHE A 1 228 ? -8.232 5.841 5.037 1.00 86.50 228 PHE A O 1
ATOM 1762 N N . ILE A 1 229 ? -7.039 5.712 6.940 1.00 84.00 229 ILE A N 1
ATOM 1763 C CA . ILE A 1 229 ? -7.096 7.163 7.187 1.00 84.00 229 ILE A CA 1
ATOM 1764 C C . ILE A 1 229 ? -6.367 7.937 6.085 1.00 84.00 229 ILE A C 1
ATOM 1766 O O . ILE A 1 229 ? -6.908 8.932 5.612 1.00 84.00 229 ILE A O 1
ATOM 1770 N N . THR A 1 230 ? -5.222 7.451 5.596 1.00 80.56 230 THR A N 1
ATOM 1771 C CA . THR A 1 230 ? -4.520 8.049 4.451 1.00 80.56 230 THR A CA 1
ATOM 1772 C C . THR A 1 230 ? -5.406 8.091 3.209 1.00 80.56 230 THR A C 1
ATOM 1774 O O . THR A 1 230 ? -5.560 9.155 2.616 1.00 80.56 230 THR A O 1
ATOM 1777 N N . ARG A 1 231 ? -6.086 6.994 2.846 1.00 80.69 231 ARG A N 1
ATOM 1778 C CA . ARG A 1 231 ? -7.013 6.999 1.698 1.00 80.69 231 ARG A CA 1
ATOM 1779 C C . ARG A 1 231 ? -8.229 7.908 1.883 1.00 80.69 231 ARG A C 1
ATOM 1781 O O . ARG A 1 231 ? -8.687 8.498 0.905 1.00 80.69 231 ARG A O 1
ATOM 1788 N N . LEU A 1 232 ? -8.746 8.061 3.103 1.00 77.50 232 LEU A N 1
ATOM 1789 C CA . LEU A 1 232 ? -9.791 9.052 3.389 1.00 77.50 232 LEU A CA 1
ATOM 1790 C C . LEU A 1 232 ? -9.273 10.491 3.282 1.00 77.50 232 LEU A C 1
ATOM 1792 O O . LEU A 1 232 ? -9.988 11.353 2.774 1.00 77.50 232 LEU A O 1
ATOM 1796 N N . LEU A 1 233 ? -8.044 10.747 3.739 1.00 73.69 233 LEU A N 1
ATOM 1797 C CA . LEU A 1 233 ? -7.399 12.050 3.613 1.00 73.69 233 LEU A CA 1
ATOM 1798 C C . LEU A 1 233 ? -7.162 12.393 2.142 1.00 73.69 233 LEU A C 1
ATOM 1800 O O . LEU A 1 233 ? -7.581 13.468 1.743 1.00 73.69 233 LEU A O 1
ATOM 1804 N N . ILE A 1 234 ? -6.626 11.479 1.323 1.00 69.94 234 ILE A N 1
ATOM 1805 C CA . ILE A 1 234 ? -6.427 11.665 -0.130 1.00 69.94 234 ILE A CA 1
ATOM 1806 C C . ILE A 1 234 ? -7.720 12.134 -0.810 1.00 69.94 234 ILE A C 1
ATOM 1808 O O . ILE A 1 234 ? -7.731 13.169 -1.473 1.00 69.94 234 ILE A O 1
ATOM 1812 N N . LYS A 1 235 ? -8.843 11.442 -0.564 1.00 68.69 235 LYS A N 1
ATOM 1813 C CA . LYS A 1 235 ? -10.155 11.814 -1.126 1.00 68.69 235 LYS A CA 1
ATOM 1814 C C . LYS A 1 235 ? -10.642 13.212 -0.720 1.00 68.69 235 LYS A C 1
ATOM 1816 O O . LYS A 1 235 ? -11.417 13.804 -1.460 1.00 68.69 235 LYS A O 1
ATOM 1821 N N . LYS A 1 236 ? -10.223 13.729 0.441 1.00 64.75 236 LYS A N 1
ATOM 1822 C CA . LYS A 1 236 ? -10.607 15.057 0.962 1.00 64.75 236 LYS A CA 1
ATOM 1823 C C . LYS A 1 236 ? -9.547 16.144 0.710 1.00 64.75 236 LYS A C 1
ATOM 1825 O O . LYS A 1 236 ? -9.850 17.333 0.766 1.00 64.75 236 LYS A O 1
ATOM 1830 N N . LEU A 1 237 ? -8.319 15.744 0.385 1.00 58.62 237 LEU A N 1
ATOM 1831 C CA . LEU A 1 237 ? -7.225 16.615 -0.050 1.00 58.62 237 LEU A CA 1
ATOM 1832 C C . LEU A 1 237 ? -7.564 17.274 -1.392 1.00 58.62 237 LEU A C 1
ATOM 1834 O O . LEU A 1 237 ? -7.285 18.450 -1.583 1.00 58.62 237 LEU A O 1
ATOM 1838 N N . ILE A 1 238 ? -8.243 16.518 -2.263 1.00 54.94 238 ILE A N 1
ATOM 1839 C CA . ILE A 1 238 ? -8.805 16.979 -3.540 1.00 54.94 238 ILE A CA 1
ATOM 1840 C C . ILE A 1 238 ? -9.862 18.082 -3.335 1.00 54.94 238 ILE A C 1
ATOM 1842 O O . ILE A 1 238 ? -10.100 18.856 -4.255 1.00 54.94 238 ILE A O 1
ATOM 1846 N N . SER A 1 239 ? -10.491 18.179 -2.151 1.00 52.50 239 SER A N 1
ATOM 1847 C CA . SER A 1 239 ? -11.599 19.114 -1.931 1.00 52.50 239 SER A CA 1
ATOM 1848 C C . SER A 1 239 ? -11.238 20.418 -1.213 1.00 52.50 239 SER A C 1
ATOM 1850 O O . SER A 1 239 ? -11.740 21.436 -1.667 1.00 52.50 239 SER A O 1
ATOM 1852 N N . GLU A 1 240 ? -10.463 20.446 -0.102 1.00 52.81 240 GLU A N 1
ATOM 1853 C CA . GLU A 1 240 ? -10.265 21.744 0.614 1.00 52.81 240 GLU A CA 1
ATOM 1854 C C . GLU A 1 240 ? -9.184 21.905 1.726 1.00 52.81 240 GLU A C 1
ATOM 1856 O O . GLU A 1 240 ? -9.128 22.980 2.319 1.00 52.81 240 GLU A O 1
ATOM 1861 N N . ILE A 1 241 ? -8.348 20.916 2.105 1.00 51.03 241 ILE A N 1
ATOM 1862 C CA . ILE A 1 241 ? -7.458 21.065 3.299 1.00 51.03 241 ILE A CA 1
ATOM 1863 C C . ILE A 1 241 ? -6.051 20.462 3.113 1.00 51.03 241 ILE A C 1
ATOM 1865 O O . ILE A 1 241 ? -5.883 19.252 3.266 1.00 51.03 241 ILE A O 1
ATOM 1869 N N . ALA A 1 242 ? -5.027 21.302 2.902 1.00 54.47 242 ALA A N 1
ATOM 1870 C CA . ALA A 1 242 ? -3.634 20.877 2.686 1.00 54.47 242 ALA A CA 1
ATOM 1871 C C . ALA A 1 242 ? -2.794 20.702 3.980 1.00 54.47 242 ALA A C 1
ATOM 1873 O O . ALA A 1 242 ? -2.406 19.583 4.332 1.00 54.47 242 ALA A O 1
ATOM 1874 N N . ASP A 1 243 ? -2.522 21.782 4.721 1.00 57.53 243 ASP A N 1
ATOM 1875 C CA . ASP A 1 243 ? -1.349 21.851 5.617 1.00 57.53 243 ASP A CA 1
ATOM 1876 C C . ASP A 1 243 ? -1.394 20.918 6.839 1.00 57.53 243 ASP A C 1
ATOM 1878 O O . ASP A 1 243 ? -0.454 20.161 7.103 1.00 57.53 243 ASP A O 1
ATOM 1882 N N . CYS A 1 244 ? -2.501 20.920 7.591 1.00 59.94 244 CYS A N 1
ATOM 1883 C CA . CYS A 1 244 ? -2.643 20.063 8.777 1.00 59.94 244 CYS A CA 1
ATOM 1884 C C . CYS A 1 244 ? -2.753 18.568 8.431 1.00 59.94 244 CYS A C 1
ATOM 1886 O O . CYS A 1 244 ? -2.555 17.719 9.301 1.00 59.94 244 CYS A O 1
ATOM 1888 N N . CYS A 1 245 ? -3.101 18.236 7.186 1.00 67.56 245 CYS A N 1
ATOM 1889 C CA . CYS A 1 245 ? -3.135 16.860 6.701 1.00 67.56 245 CYS A CA 1
ATOM 1890 C C . CYS A 1 245 ? -1.715 16.385 6.359 1.00 67.56 245 CYS A C 1
ATOM 1892 O O . CYS A 1 245 ? -1.330 15.281 6.748 1.00 67.56 245 CYS A O 1
ATOM 1894 N N . ALA A 1 246 ? -0.914 17.240 5.715 1.00 72.12 246 ALA A N 1
ATOM 1895 C CA . ALA A 1 246 ? 0.459 16.930 5.333 1.00 72.12 246 ALA A CA 1
ATOM 1896 C C . ALA A 1 246 ? 1.366 16.635 6.543 1.00 72.12 246 ALA A C 1
ATOM 1898 O O . ALA A 1 246 ? 2.125 15.669 6.516 1.00 72.12 246 ALA A O 1
ATOM 1899 N N . SER A 1 247 ? 1.269 17.397 7.641 1.00 77.81 247 SER A N 1
ATOM 1900 C CA . SER A 1 247 ? 2.094 17.149 8.840 1.00 77.81 247 SER A CA 1
ATOM 1901 C C . SER A 1 247 ? 1.802 15.801 9.516 1.00 77.81 247 SER A C 1
ATOM 1903 O O . SER A 1 247 ? 2.732 15.102 9.921 1.00 77.81 247 SER A O 1
ATOM 1905 N N . ILE A 1 248 ? 0.528 15.397 9.572 1.00 80.31 248 ILE A N 1
ATOM 1906 C CA . ILE A 1 248 ? 0.100 14.076 10.057 1.00 80.31 248 ILE A CA 1
ATOM 1907 C C . ILE A 1 248 ? 0.658 12.970 9.156 1.00 80.31 248 ILE A C 1
ATOM 1909 O O . ILE A 1 248 ? 1.267 12.023 9.653 1.00 80.31 248 ILE A O 1
ATOM 1913 N N . VAL A 1 249 ? 0.507 13.108 7.834 1.00 82.88 249 VAL A N 1
ATOM 1914 C CA . VAL A 1 249 ? 1.023 12.129 6.865 1.00 82.88 249 VAL A CA 1
ATOM 1915 C C . VAL A 1 249 ? 2.540 11.976 6.995 1.00 82.88 249 VAL A C 1
ATOM 1917 O O . VAL A 1 249 ? 3.006 10.852 7.163 1.00 82.88 249 VAL A O 1
ATOM 1920 N N . ARG A 1 250 ? 3.313 13.073 7.036 1.00 85.69 250 ARG A N 1
ATOM 1921 C CA . ARG A 1 250 ? 4.776 13.021 7.234 1.00 85.69 250 ARG A CA 1
ATOM 1922 C C . ARG A 1 250 ? 5.165 12.337 8.548 1.00 85.69 250 ARG A C 1
ATOM 1924 O O . ARG A 1 250 ? 6.078 11.513 8.558 1.00 85.69 250 ARG A O 1
ATOM 1931 N N . SER A 1 251 ? 4.457 12.619 9.648 1.00 89.31 251 SER A N 1
ATOM 1932 C CA . SER A 1 251 ? 4.737 11.984 10.946 1.00 89.31 251 SER A CA 1
ATOM 1933 C C . SER A 1 251 ? 4.492 10.471 10.931 1.00 89.31 251 SER A C 1
ATOM 1935 O O . SER A 1 251 ? 5.215 9.733 11.603 1.00 89.31 251 SER A O 1
ATOM 1937 N N . ILE A 1 252 ? 3.476 10.013 10.197 1.00 92.12 252 ILE A N 1
ATOM 1938 C CA . ILE A 1 252 ? 3.161 8.591 10.025 1.00 92.12 252 ILE A CA 1
ATOM 1939 C C . ILE A 1 252 ? 4.174 7.926 9.080 1.00 92.12 252 ILE A C 1
ATOM 1941 O O . ILE A 1 252 ? 4.673 6.851 9.405 1.00 92.12 252 ILE A O 1
ATOM 1945 N N . VAL A 1 253 ? 4.527 8.570 7.959 1.00 93.38 253 VAL A N 1
ATOM 1946 C CA . VAL A 1 253 ? 5.552 8.090 7.012 1.00 93.38 253 VAL A CA 1
ATOM 1947 C C . VAL A 1 253 ? 6.883 7.866 7.717 1.00 93.38 253 VAL A C 1
ATOM 1949 O O . VAL A 1 253 ? 7.418 6.765 7.638 1.00 93.38 253 VAL A O 1
ATOM 1952 N N . SER A 1 254 ? 7.378 8.859 8.466 1.00 94.62 254 SER A N 1
ATOM 1953 C CA . SER A 1 254 ? 8.599 8.714 9.270 1.00 94.62 254 SER A CA 1
ATOM 1954 C C . SER A 1 254 ? 8.497 7.517 10.215 1.00 94.62 254 SER A C 1
ATOM 1956 O O . SER A 1 254 ? 9.371 6.657 10.190 1.00 94.62 254 SER A O 1
ATOM 1958 N N . ALA A 1 255 ? 7.400 7.388 10.969 1.00 95.94 255 ALA A N 1
ATOM 1959 C CA . ALA A 1 255 ? 7.230 6.267 11.887 1.00 95.94 255 ALA A CA 1
ATOM 1960 C C . ALA A 1 255 ? 7.213 4.897 11.177 1.00 95.94 255 ALA A C 1
ATOM 1962 O O . ALA A 1 255 ? 7.761 3.941 11.718 1.00 95.94 255 ALA A O 1
ATOM 1963 N N . VAL A 1 256 ? 6.628 4.771 9.982 1.00 96.94 256 VAL A N 1
ATOM 1964 C CA . VAL A 1 256 ? 6.666 3.516 9.207 1.00 96.94 256 VAL A CA 1
ATOM 1965 C C . VAL A 1 256 ? 8.075 3.241 8.673 1.00 96.94 256 VAL A C 1
ATOM 1967 O O . VAL A 1 256 ? 8.603 2.150 8.887 1.00 96.94 256 VAL A O 1
ATOM 1970 N N . CYS A 1 257 ? 8.721 4.232 8.056 1.00 96.62 257 CYS A N 1
ATOM 1971 C CA . CYS A 1 257 ? 10.080 4.123 7.523 1.00 96.62 257 CYS A CA 1
ATOM 1972 C C . CYS A 1 257 ? 11.109 3.742 8.606 1.00 96.62 257 CYS A C 1
ATOM 1974 O O . CYS A 1 257 ? 11.915 2.830 8.404 1.00 96.62 257 CYS A O 1
ATOM 1976 N N . ASP A 1 258 ? 11.041 4.359 9.789 1.00 94.94 258 ASP A N 1
ATOM 1977 C CA . ASP A 1 258 ? 11.919 4.065 10.931 1.00 94.94 258 ASP A CA 1
ATOM 1978 C C . ASP A 1 258 ? 11.784 2.612 11.426 1.00 94.94 258 ASP A C 1
ATOM 1980 O O . ASP A 1 258 ? 12.736 2.033 11.960 1.00 94.94 258 ASP A O 1
ATOM 1984 N N . ASN A 1 259 ? 10.603 2.005 11.265 1.00 95.38 259 ASN A N 1
ATOM 1985 C CA . ASN A 1 259 ? 10.314 0.650 11.733 1.00 95.38 259 ASN A CA 1
ATOM 1986 C C . ASN A 1 259 ? 10.480 -0.443 10.668 1.00 95.38 259 ASN A C 1
ATOM 1988 O O . ASN A 1 259 ? 10.735 -1.581 11.048 1.00 95.38 259 ASN A O 1
ATOM 1992 N N . LEU A 1 260 ? 10.388 -0.125 9.372 1.00 95.62 260 LEU A N 1
ATOM 1993 C CA . LEU A 1 260 ? 10.293 -1.104 8.276 1.00 95.62 260 LEU A CA 1
ATOM 1994 C C . LEU A 1 260 ? 11.371 -2.211 8.312 1.00 95.62 260 LEU A C 1
ATOM 1996 O O . LEU A 1 260 ? 11.072 -3.379 8.074 1.00 95.62 260 LEU A O 1
ATOM 2000 N N . CYS A 1 261 ? 12.616 -1.870 8.659 1.00 94.88 261 CYS A N 1
ATOM 2001 C CA . CYS A 1 261 ? 13.721 -2.836 8.745 1.00 94.88 261 CYS A CA 1
ATOM 2002 C C . CYS A 1 261 ? 13.835 -3.558 10.104 1.00 94.88 261 CYS A C 1
ATOM 2004 O O . CYS A 1 261 ? 14.587 -4.530 10.205 1.00 94.88 261 CYS A O 1
ATOM 2006 N N . LYS A 1 262 ? 13.139 -3.106 11.159 1.00 94.44 262 LYS A N 1
ATOM 2007 C CA . LYS A 1 262 ? 13.257 -3.692 12.506 1.00 94.44 262 LYS A CA 1
ATOM 2008 C C . LYS A 1 262 ? 12.775 -5.148 12.501 1.00 94.44 262 LYS A C 1
ATOM 2010 O O . LYS A 1 262 ? 11.771 -5.424 11.846 1.00 94.44 262 LYS A O 1
ATOM 2015 N N . PRO A 1 263 ? 13.414 -6.072 13.248 1.00 91.44 263 PRO A N 1
ATOM 2016 C CA . PRO A 1 263 ? 13.080 -7.497 13.200 1.00 91.44 263 PRO A CA 1
ATOM 2017 C C . PRO A 1 263 ? 11.595 -7.812 13.410 1.00 91.44 263 PRO A C 1
ATOM 2019 O O . PRO A 1 263 ? 11.062 -8.647 12.697 1.00 91.44 263 PRO A O 1
ATOM 2022 N N . GLN A 1 264 ? 10.917 -7.099 14.318 1.00 90.31 264 GLN A N 1
ATOM 2023 C CA . GLN A 1 264 ? 9.493 -7.289 14.642 1.00 90.31 264 GLN A CA 1
ATOM 2024 C C . GLN A 1 264 ? 8.547 -7.012 13.460 1.00 90.31 264 GLN A C 1
ATOM 2026 O O . GLN A 1 264 ? 7.406 -7.459 13.465 1.00 90.31 264 GLN A O 1
ATOM 2031 N N . TRP A 1 265 ? 9.005 -6.238 12.474 1.00 94.75 265 TRP A N 1
ATOM 2032 C CA . TRP A 1 265 ? 8.267 -5.930 11.250 1.00 94.75 265 TRP A CA 1
ATOM 2033 C C . TRP A 1 265 ? 8.809 -6.764 10.089 1.00 94.75 265 TRP A C 1
ATOM 2035 O O . TRP A 1 265 ? 8.044 -7.376 9.350 1.00 94.75 265 TRP A O 1
ATOM 2045 N N . SER A 1 266 ? 10.138 -6.823 9.959 1.00 94.12 266 SER A N 1
ATOM 2046 C CA . SER A 1 266 ? 10.843 -7.422 8.826 1.00 94.12 266 SER A CA 1
ATOM 2047 C C . SER A 1 266 ? 10.903 -8.957 8.840 1.00 94.12 266 SER A C 1
ATOM 2049 O O . SER A 1 266 ? 11.358 -9.542 7.852 1.00 94.12 266 SER A O 1
ATOM 2051 N N . SER A 1 267 ? 10.447 -9.623 9.911 1.00 91.94 267 SER A N 1
ATOM 2052 C CA . SER A 1 267 ? 10.188 -11.074 9.933 1.00 91.94 267 SER A CA 1
ATOM 2053 C C . SER A 1 267 ? 8.776 -11.457 9.480 1.00 91.94 267 SER A C 1
ATOM 2055 O O . SER A 1 267 ? 8.578 -12.579 9.022 1.00 91.94 267 SER A O 1
ATOM 2057 N N . GLU A 1 268 ? 7.803 -10.550 9.590 1.00 93.88 268 GLU A N 1
ATOM 2058 C CA . GLU A 1 268 ? 6.380 -10.847 9.412 1.00 93.88 268 GLU A CA 1
ATOM 2059 C C . GLU A 1 268 ? 5.881 -10.361 8.048 1.00 93.88 268 GLU A C 1
ATOM 2061 O O . GLU A 1 268 ? 5.717 -9.160 7.818 1.00 93.88 268 GLU A O 1
ATOM 2066 N N . LEU A 1 269 ? 5.593 -11.293 7.131 1.00 94.56 269 LEU A N 1
ATOM 2067 C CA . LEU A 1 269 ? 5.184 -10.954 5.762 1.00 94.56 269 LEU A CA 1
ATOM 2068 C C . LEU A 1 269 ? 3.937 -10.059 5.719 1.00 94.56 269 LEU A C 1
ATOM 2070 O O . LEU A 1 269 ? 3.900 -9.100 4.954 1.00 94.56 269 LEU A O 1
ATOM 2074 N N . SER A 1 270 ? 2.927 -10.340 6.544 1.00 94.88 270 SER A N 1
ATOM 2075 C CA . SER A 1 270 ? 1.691 -9.548 6.590 1.00 94.88 270 SER A CA 1
ATOM 2076 C C . SER A 1 270 ? 1.935 -8.105 7.046 1.00 94.88 270 SER A C 1
ATOM 2078 O O . SER A 1 270 ? 1.323 -7.188 6.502 1.00 94.88 270 SER A O 1
ATOM 2080 N N . VAL A 1 271 ? 2.857 -7.891 7.991 1.00 96.56 271 VAL A N 1
ATOM 2081 C CA . VAL A 1 271 ? 3.258 -6.558 8.471 1.00 96.56 271 VAL A CA 1
ATOM 2082 C C . VAL A 1 271 ? 4.071 -5.830 7.399 1.00 96.56 271 VAL A C 1
ATOM 2084 O O . VAL A 1 271 ? 3.784 -4.670 7.111 1.00 96.56 271 VAL A O 1
ATOM 2087 N N . CYS A 1 272 ? 5.020 -6.517 6.750 1.00 96.56 272 CYS A N 1
ATOM 2088 C CA . CYS A 1 272 ? 5.778 -5.975 5.619 1.00 96.56 272 CYS A CA 1
ATOM 2089 C C . CYS A 1 272 ? 4.849 -5.497 4.494 1.00 96.56 272 CYS A C 1
ATOM 2091 O O . CYS A 1 272 ? 4.930 -4.342 4.085 1.00 96.56 272 CYS A O 1
ATOM 2093 N N . LEU A 1 273 ? 3.940 -6.357 4.020 1.00 95.88 273 LEU A N 1
ATOM 2094 C CA . LEU A 1 273 ? 3.021 -6.017 2.930 1.00 95.88 273 LEU A CA 1
ATOM 2095 C C . LEU A 1 273 ? 2.078 -4.870 3.317 1.00 95.88 273 LEU A C 1
ATOM 2097 O O . LEU A 1 273 ? 1.935 -3.934 2.543 1.00 95.88 273 LEU A O 1
ATOM 2101 N N . ALA A 1 274 ? 1.521 -4.865 4.534 1.00 96.06 274 ALA A N 1
ATOM 2102 C CA . ALA A 1 274 ? 0.671 -3.764 4.995 1.00 96.06 274 ALA A CA 1
ATOM 2103 C C . ALA A 1 274 ? 1.419 -2.416 5.094 1.00 96.06 274 ALA A C 1
ATOM 2105 O O . ALA A 1 274 ? 0.827 -1.362 4.853 1.00 96.06 274 ALA A O 1
ATOM 2106 N N . ALA A 1 275 ? 2.714 -2.432 5.431 1.00 97.25 275 ALA A N 1
ATOM 2107 C CA . ALA A 1 275 ? 3.551 -1.233 5.432 1.00 97.25 275 ALA A CA 1
ATOM 2108 C C . ALA A 1 275 ? 3.847 -0.744 4.004 1.00 97.25 275 ALA A C 1
ATOM 2110 O O . ALA A 1 275 ? 3.717 0.449 3.731 1.00 97.25 275 ALA A O 1
ATOM 2111 N N . LEU A 1 276 ? 4.181 -1.659 3.088 1.00 96.69 276 LEU A N 1
ATOM 2112 C CA . LEU A 1 276 ? 4.416 -1.357 1.672 1.00 96.69 276 LEU A CA 1
ATOM 2113 C C . LEU A 1 276 ? 3.143 -0.845 0.976 1.00 96.69 276 LEU A C 1
ATOM 2115 O O . LEU A 1 276 ? 3.203 0.160 0.275 1.00 96.69 276 LEU A O 1
ATOM 2119 N N . ASP A 1 277 ? 1.976 -1.439 1.238 1.00 93.44 277 ASP A N 1
ATOM 2120 C CA . ASP A 1 277 ? 0.677 -0.982 0.718 1.00 93.44 277 ASP A CA 1
ATOM 2121 C C . ASP A 1 277 ? 0.313 0.429 1.210 1.00 93.44 277 ASP A C 1
ATOM 2123 O O . ASP A 1 277 ? -0.236 1.235 0.452 1.00 93.44 277 ASP A O 1
ATOM 2127 N N . PHE A 1 278 ? 0.631 0.762 2.467 1.00 94.56 278 PHE A N 1
ATOM 2128 C CA . PHE A 1 278 ? 0.501 2.128 2.983 1.00 94.56 278 PHE A CA 1
ATOM 2129 C C . PHE A 1 278 ? 1.432 3.104 2.255 1.00 94.56 278 PHE A C 1
ATOM 2131 O O . PHE A 1 278 ? 0.971 4.169 1.840 1.00 94.56 278 PHE A O 1
ATOM 2138 N N . LEU A 1 279 ? 2.707 2.746 2.069 1.00 94.81 279 LEU A N 1
ATOM 2139 C CA . LEU A 1 279 ? 3.654 3.585 1.333 1.00 94.81 279 LEU A CA 1
ATOM 2140 C C . LEU A 1 279 ? 3.209 3.765 -0.125 1.00 94.81 279 LEU A C 1
ATOM 2142 O O . LEU A 1 279 ? 3.238 4.881 -0.631 1.00 94.81 279 LEU A O 1
ATOM 2146 N N . ASN A 1 280 ? 2.717 2.715 -0.780 1.00 92.50 280 ASN A N 1
ATOM 2147 C CA . ASN A 1 280 ? 2.209 2.773 -2.152 1.00 92.50 280 ASN A CA 1
ATOM 2148 C C . ASN A 1 280 ? 0.930 3.614 -2.264 1.00 92.50 280 ASN A C 1
ATOM 2150 O O . ASN A 1 280 ? 0.735 4.296 -3.260 1.00 92.50 280 ASN A O 1
ATOM 2154 N N . ALA A 1 281 ? 0.056 3.634 -1.252 1.00 88.06 281 ALA A N 1
ATOM 2155 C CA . ALA A 1 281 ? -1.142 4.477 -1.290 1.00 88.06 281 ALA A CA 1
ATOM 2156 C C . ALA A 1 281 ? -0.819 5.979 -1.388 1.00 88.06 281 ALA A C 1
ATOM 2158 O O . ALA A 1 281 ? -1.596 6.732 -1.975 1.00 88.06 281 ALA A O 1
ATOM 2159 N N . LEU A 1 282 ? 0.313 6.412 -0.829 1.00 87.50 282 LEU A N 1
ATOM 2160 C CA . LEU A 1 282 ? 0.746 7.810 -0.827 1.00 87.50 282 LEU A CA 1
ATOM 2161 C C . LEU A 1 282 ? 1.251 8.299 -2.190 1.00 87.50 282 LEU A C 1
ATOM 2163 O O . LEU A 1 282 ? 1.169 9.499 -2.435 1.00 87.50 282 LEU A O 1
ATOM 2167 N N . SER A 1 283 ? 1.696 7.412 -3.089 1.00 86.75 283 SER A N 1
ATOM 2168 C CA . SER A 1 283 ? 2.107 7.802 -4.449 1.00 86.75 283 SER A CA 1
ATOM 2169 C C . SER A 1 283 ? 0.949 8.395 -5.268 1.00 86.75 283 SER A C 1
ATOM 2171 O O . SER A 1 283 ? 1.172 9.151 -6.206 1.00 86.75 283 SER A O 1
ATOM 2173 N N . THR A 1 284 ? -0.301 8.114 -4.873 1.00 81.31 284 THR A N 1
ATOM 2174 C CA . THR A 1 284 ? -1.514 8.699 -5.473 1.00 81.31 284 THR A CA 1
ATOM 2175 C C . THR A 1 284 ? -1.835 10.124 -4.996 1.00 81.31 284 THR A C 1
ATOM 2177 O O . THR A 1 284 ? -2.812 10.719 -5.452 1.00 81.31 284 THR A O 1
ATOM 2180 N N . ILE A 1 285 ? -1.042 10.695 -4.080 1.00 76.19 285 ILE A N 1
ATOM 2181 C CA . ILE A 1 285 ? -1.145 12.110 -3.703 1.00 76.19 285 ILE A CA 1
ATOM 2182 C C . ILE A 1 285 ? -0.495 12.955 -4.799 1.00 76.19 285 ILE A C 1
ATOM 2184 O O . ILE A 1 285 ? 0.651 12.720 -5.169 1.00 76.19 285 ILE A O 1
ATOM 2188 N N . HIS A 1 286 ? -1.196 13.990 -5.267 1.00 72.50 286 HIS A N 1
ATOM 2189 C CA . HIS A 1 286 ? -0.635 14.936 -6.228 1.00 72.50 286 HIS A CA 1
ATOM 2190 C C . HIS A 1 286 ? 0.668 15.563 -5.701 1.00 72.50 286 HIS A C 1
ATOM 2192 O O . HIS A 1 286 ? 0.710 16.072 -4.575 1.00 72.50 286 HIS A O 1
ATOM 2198 N N . GLN A 1 287 ? 1.713 15.562 -6.536 1.00 73.12 287 GLN A N 1
ATOM 2199 C CA . GLN A 1 287 ? 3.080 15.937 -6.155 1.00 73.12 287 GLN A CA 1
ATOM 2200 C C . GLN A 1 287 ? 3.167 17.290 -5.433 1.00 73.12 287 GLN A C 1
ATOM 2202 O O . GLN A 1 287 ? 3.908 17.401 -4.464 1.00 73.12 287 GLN A O 1
ATOM 2207 N N . SER A 1 288 ? 2.369 18.293 -5.822 1.00 66.81 288 SER A N 1
ATOM 2208 C CA . SER A 1 288 ? 2.392 19.621 -5.179 1.00 66.81 288 SER A CA 1
ATOM 2209 C C . SER A 1 288 ? 1.995 19.627 -3.696 1.00 66.81 288 SER A C 1
ATOM 2211 O O . SER A 1 288 ? 2.359 20.558 -2.983 1.00 66.81 288 SER A O 1
ATOM 2213 N N . VAL A 1 289 ? 1.255 18.619 -3.218 1.00 68.69 289 VAL A N 1
ATOM 2214 C CA . VAL A 1 289 ? 0.854 18.516 -1.803 1.00 68.69 289 VAL A CA 1
ATOM 2215 C C . VAL A 1 289 ? 1.837 17.658 -1.007 1.00 68.69 289 VAL A C 1
ATOM 2217 O O . VAL A 1 289 ? 2.068 17.914 0.175 1.00 68.69 289 VAL A O 1
ATOM 2220 N N . LEU A 1 290 ? 2.440 16.653 -1.648 1.00 71.12 290 LEU A N 1
ATOM 2221 C CA . LEU A 1 290 ? 3.467 15.821 -1.024 1.00 71.12 290 LEU A CA 1
ATOM 2222 C C . LEU A 1 290 ? 4.810 16.567 -0.915 1.00 71.12 290 LEU A C 1
ATOM 2224 O O . LEU A 1 290 ? 5.438 16.535 0.143 1.00 71.12 290 LEU A O 1
ATOM 2228 N N . PHE A 1 291 ? 5.192 17.280 -1.977 1.00 77.12 291 PHE A N 1
ATOM 2229 C CA . PHE A 1 291 ? 6.425 18.059 -2.129 1.00 77.12 291 PHE A CA 1
ATOM 2230 C C . PHE A 1 291 ? 6.142 19.570 -2.090 1.00 77.12 291 PHE A C 1
ATOM 2232 O O . PHE A 1 291 ? 6.588 20.336 -2.946 1.00 77.12 291 PHE A O 1
ATOM 2239 N N . SER A 1 292 ? 5.358 20.005 -1.099 1.00 69.06 292 SER A N 1
ATOM 2240 C CA . SER A 1 292 ? 5.142 21.432 -0.822 1.00 69.06 292 SER A CA 1
ATOM 2241 C C . SER A 1 292 ? 6.487 22.164 -0.735 1.00 69.06 292 SER A C 1
ATOM 2243 O O . SER A 1 292 ? 7.431 21.641 -0.150 1.00 69.06 292 SER A O 1
ATOM 2245 N N . GLU A 1 293 ? 6.572 23.367 -1.309 1.00 70.06 293 GLU A N 1
ATOM 2246 C CA . GLU A 1 293 ? 7.809 24.173 -1.362 1.00 70.06 293 GLU A CA 1
ATOM 2247 C C . GLU A 1 293 ? 9.004 23.477 -2.065 1.00 70.06 293 GLU A C 1
ATOM 2249 O O . GLU A 1 293 ? 10.154 23.835 -1.826 1.00 70.06 293 GLU A O 1
ATOM 2254 N N . ASN A 1 294 ? 8.741 22.506 -2.955 1.00 72.75 294 ASN A N 1
ATOM 2255 C CA . ASN A 1 294 ? 9.736 21.609 -3.571 1.00 72.75 294 ASN A CA 1
ATOM 2256 C C . ASN A 1 294 ? 10.508 20.725 -2.564 1.00 72.75 294 ASN A C 1
ATOM 2258 O O . ASN A 1 294 ? 11.582 20.213 -2.885 1.00 72.75 294 ASN A O 1
ATOM 2262 N N . ASP A 1 295 ? 9.968 20.486 -1.364 1.00 83.69 295 ASP A N 1
ATOM 2263 C CA . ASP A 1 295 ? 10.587 19.571 -0.404 1.00 83.69 295 ASP A CA 1
ATOM 2264 C C . ASP A 1 295 ? 10.399 18.094 -0.803 1.00 83.69 295 ASP A C 1
ATOM 2266 O O . ASP A 1 295 ? 9.397 17.448 -0.483 1.00 83.69 295 ASP A O 1
ATOM 2270 N N . LEU A 1 296 ? 11.408 17.530 -1.471 1.00 88.25 296 LEU A N 1
ATOM 2271 C CA . LEU A 1 296 ? 11.471 16.110 -1.832 1.00 88.25 296 LEU A CA 1
ATOM 2272 C C . LEU A 1 296 ? 11.780 15.179 -0.638 1.00 88.25 296 LEU A C 1
ATOM 2274 O O . LEU A 1 296 ? 11.774 13.958 -0.818 1.00 88.25 296 LEU A O 1
ATOM 2278 N N . SER A 1 297 ? 12.024 15.699 0.578 1.00 89.50 297 SER A N 1
ATOM 2279 C CA . SER A 1 297 ? 12.483 14.912 1.740 1.00 89.50 297 SER A CA 1
ATOM 2280 C C . SER A 1 297 ? 11.616 13.690 2.042 1.00 89.50 297 SER A C 1
ATOM 2282 O O . SER A 1 297 ? 12.134 12.623 2.371 1.00 89.50 297 SER A O 1
ATOM 2284 N N . THR A 1 298 ? 10.294 13.820 1.891 1.00 89.25 298 THR A N 1
ATOM 2285 C CA . THR A 1 298 ? 9.342 12.739 2.174 1.00 89.25 298 THR A CA 1
ATOM 2286 C C . THR A 1 298 ? 9.445 11.619 1.136 1.00 89.25 298 THR A C 1
ATOM 2288 O O . THR A 1 298 ? 9.403 10.450 1.508 1.00 89.25 298 THR A O 1
ATOM 2291 N N . GLY A 1 299 ? 9.644 11.951 -0.145 1.00 91.44 299 GLY A N 1
ATOM 2292 C CA . GLY A 1 299 ? 9.856 10.959 -1.204 1.00 91.44 299 GLY A CA 1
ATOM 2293 C C . GLY A 1 299 ? 11.211 10.263 -1.067 1.00 91.44 299 GLY A C 1
ATOM 2294 O O . GLY A 1 299 ? 11.274 9.035 -1.071 1.00 91.44 299 GLY A O 1
ATOM 2295 N N . ILE A 1 300 ? 12.277 11.036 -0.833 1.00 93.12 300 ILE A N 1
ATOM 2296 C CA . ILE A 1 300 ? 13.635 10.513 -0.609 1.00 93.12 300 ILE A CA 1
ATOM 2297 C C . ILE A 1 300 ? 13.659 9.568 0.604 1.00 93.12 300 ILE A C 1
ATOM 2299 O O . ILE A 1 300 ? 14.184 8.463 0.505 1.00 93.12 300 ILE A O 1
ATOM 2303 N N . LEU A 1 301 ? 13.023 9.936 1.724 1.00 94.69 301 LEU A N 1
ATOM 2304 C CA . LEU A 1 301 ? 12.924 9.079 2.913 1.00 94.69 301 LEU A CA 1
ATOM 2305 C C . LEU A 1 301 ? 12.253 7.729 2.614 1.00 94.69 301 LEU A C 1
ATOM 2307 O O . LEU A 1 301 ? 12.671 6.705 3.165 1.00 94.69 301 LEU A O 1
ATOM 2311 N N . ILE A 1 302 ? 11.221 7.720 1.765 1.00 96.06 302 ILE A N 1
ATOM 2312 C CA . ILE A 1 302 ? 10.515 6.498 1.367 1.00 96.06 302 ILE A CA 1
ATOM 2313 C C . ILE A 1 302 ? 11.406 5.643 0.462 1.00 96.06 302 ILE A C 1
ATOM 2315 O O . ILE A 1 302 ? 11.638 4.484 0.804 1.00 96.06 302 ILE A O 1
ATOM 2319 N N . ILE A 1 303 ? 11.976 6.205 -0.611 1.00 96.62 303 ILE A N 1
ATOM 2320 C CA . ILE A 1 303 ? 12.888 5.482 -1.515 1.00 96.62 303 ILE A CA 1
ATOM 2321 C C . ILE A 1 303 ? 14.071 4.889 -0.740 1.00 96.62 303 ILE A C 1
ATOM 2323 O O . ILE A 1 303 ? 14.273 3.676 -0.761 1.00 96.62 303 ILE A O 1
ATOM 2327 N N . THR A 1 304 ? 14.800 5.699 0.035 1.00 96.62 304 THR A N 1
ATOM 2328 C CA . THR A 1 304 ? 15.941 5.225 0.834 1.00 96.62 304 THR A CA 1
ATOM 2329 C C . THR A 1 304 ? 15.531 4.156 1.854 1.00 96.62 304 THR A C 1
ATOM 2331 O O . THR A 1 304 ? 16.308 3.244 2.138 1.00 96.62 304 THR A O 1
ATOM 2334 N N . SER A 1 305 ? 14.309 4.209 2.398 1.00 98.00 305 SER A N 1
ATOM 2335 C CA . SER A 1 305 ? 13.814 3.180 3.325 1.00 98.00 305 SER A CA 1
ATOM 2336 C C . SER A 1 305 ? 13.415 1.878 2.636 1.00 98.00 305 SER A C 1
ATOM 2338 O O . SER A 1 305 ? 13.648 0.818 3.214 1.00 98.00 305 SER A O 1
ATOM 2340 N N . LEU A 1 306 ? 12.872 1.938 1.418 1.00 98.38 306 LEU A N 1
ATOM 2341 C CA . LEU A 1 306 ? 12.597 0.765 0.584 1.00 98.38 306 LEU A CA 1
ATOM 2342 C C . LEU A 1 306 ? 13.905 0.079 0.160 1.00 98.38 306 LEU A C 1
ATOM 2344 O O . LEU A 1 306 ? 14.051 -1.124 0.374 1.00 98.38 306 LEU A O 1
ATOM 2348 N N . CYS A 1 307 ? 14.888 0.846 -0.323 1.00 97.88 307 CYS A N 1
ATOM 2349 C CA . CYS A 1 307 ? 16.229 0.348 -0.644 1.00 97.88 307 CYS A CA 1
ATOM 2350 C C . CYS A 1 307 ? 16.896 -0.318 0.571 1.00 97.88 307 CYS A C 1
ATOM 2352 O O . CYS A 1 307 ? 17.276 -1.484 0.523 1.00 97.88 307 CYS A O 1
ATOM 2354 N N . ARG A 1 308 ? 16.933 0.372 1.720 1.00 97.31 308 ARG A N 1
ATOM 2355 C CA . ARG A 1 308 ? 17.466 -0.174 2.982 1.00 97.31 308 ARG A CA 1
ATOM 2356 C C . ARG A 1 308 ? 16.718 -1.425 3.458 1.00 97.31 308 ARG A C 1
ATOM 2358 O O . ARG A 1 308 ? 17.318 -2.270 4.120 1.00 97.31 308 ARG A O 1
ATOM 2365 N N . PHE A 1 309 ? 15.420 -1.554 3.178 1.00 98.06 309 PHE A N 1
ATOM 2366 C CA . PHE A 1 309 ? 14.664 -2.769 3.487 1.00 98.06 309 PHE A CA 1
ATOM 2367 C C . PHE A 1 309 ? 15.084 -3.935 2.590 1.00 98.06 309 PHE A C 1
ATOM 2369 O O . PHE A 1 309 ? 15.321 -5.022 3.110 1.00 98.06 309 PHE A O 1
ATOM 2376 N N . ILE A 1 310 ? 15.239 -3.705 1.284 1.00 97.69 310 ILE A N 1
ATOM 2377 C CA . ILE A 1 310 ? 15.742 -4.706 0.334 1.00 97.69 310 ILE A CA 1
ATOM 2378 C C . ILE A 1 310 ? 17.147 -5.174 0.742 1.00 97.69 310 ILE A C 1
ATOM 2380 O O . ILE A 1 310 ? 17.332 -6.372 0.971 1.00 97.69 310 ILE A O 1
ATOM 2384 N N . ASP A 1 311 ? 18.086 -4.245 0.959 1.00 95.25 311 ASP A N 1
ATOM 2385 C CA . ASP A 1 311 ? 19.441 -4.539 1.450 1.00 95.25 311 ASP A CA 1
ATOM 2386 C C . ASP A 1 311 ? 19.394 -5.371 2.746 1.00 95.25 311 ASP A C 1
ATOM 2388 O O . ASP A 1 311 ? 20.022 -6.426 2.841 1.00 95.25 311 ASP A O 1
ATOM 2392 N N . ALA A 1 312 ? 18.596 -4.959 3.738 1.00 94.69 312 ALA A N 1
ATOM 2393 C CA . ALA A 1 312 ? 18.494 -5.647 5.028 1.00 94.69 312 ALA A CA 1
ATOM 2394 C C . ALA A 1 312 ? 17.831 -7.038 4.965 1.00 94.69 312 ALA A C 1
ATOM 2396 O O . ALA A 1 312 ? 18.021 -7.842 5.881 1.00 94.69 312 ALA A O 1
ATOM 2397 N N . GLN A 1 313 ? 17.037 -7.332 3.931 1.00 95.19 313 GLN A N 1
ATOM 2398 C CA . GLN A 1 313 ? 16.469 -8.663 3.703 1.00 95.19 313 GLN A CA 1
ATOM 2399 C C . GLN A 1 313 ? 17.445 -9.565 2.940 1.00 95.19 313 GLN A C 1
ATOM 2401 O O . GLN A 1 313 ? 17.635 -10.711 3.342 1.00 95.19 313 GLN A O 1
ATOM 2406 N N . LEU A 1 314 ? 18.073 -9.056 1.875 1.00 93.88 314 LEU A N 1
ATOM 2407 C CA . LEU A 1 314 ? 18.978 -9.824 1.012 1.00 93.88 314 LEU A CA 1
ATOM 2408 C C . LEU A 1 314 ? 20.346 -10.096 1.655 1.00 93.88 314 LEU A C 1
ATOM 2410 O O . LEU A 1 314 ? 20.941 -11.131 1.382 1.00 93.88 314 LEU A O 1
ATOM 2414 N N . MET A 1 315 ? 20.818 -9.224 2.553 1.00 90.88 315 MET A N 1
ATOM 2415 C CA . MET A 1 315 ? 22.045 -9.438 3.340 1.00 90.88 315 MET A CA 1
ATOM 2416 C C . MET A 1 315 ? 21.885 -10.451 4.490 1.00 90.88 315 MET A C 1
ATOM 2418 O O . MET A 1 315 ? 22.836 -10.686 5.241 1.00 90.88 315 MET A O 1
ATOM 2422 N N . LYS A 1 316 ? 20.702 -11.054 4.685 1.00 90.31 316 LYS A N 1
ATOM 2423 C CA . LYS A 1 316 ? 20.543 -12.127 5.677 1.00 90.31 316 LYS A CA 1
ATOM 2424 C C . LYS A 1 316 ? 21.305 -13.379 5.207 1.00 90.31 316 LYS A C 1
ATOM 2426 O O . LYS A 1 316 ? 21.372 -13.653 4.016 1.00 90.31 316 LYS A O 1
ATOM 2431 N N . PRO A 1 317 ? 21.888 -14.177 6.118 1.00 86.81 317 PRO A N 1
ATOM 2432 C CA . PRO A 1 317 ? 22.580 -15.400 5.726 1.00 86.81 317 PRO A CA 1
ATOM 2433 C C . PRO A 1 317 ? 21.605 -16.397 5.062 1.00 86.81 317 PRO A C 1
ATOM 2435 O O . PRO A 1 317 ? 20.454 -16.487 5.502 1.00 86.81 317 PRO A O 1
ATOM 2438 N N . PRO A 1 318 ? 22.047 -17.214 4.080 1.00 83.81 318 PRO A N 1
ATOM 2439 C CA . PRO A 1 318 ? 21.165 -18.083 3.292 1.00 83.81 318 PRO A CA 1
ATOM 2440 C C . PRO A 1 318 ? 20.182 -18.979 4.075 1.00 83.81 318 PRO A C 1
ATOM 2442 O O . PRO A 1 318 ? 19.059 -19.140 3.603 1.00 83.81 318 PRO A O 1
ATOM 2445 N N . PRO A 1 319 ? 20.500 -19.525 5.272 1.00 86.75 319 PRO A N 1
ATOM 2446 C CA . PRO A 1 319 ? 19.534 -20.292 6.069 1.00 86.75 319 PRO A CA 1
ATOM 2447 C C . PRO A 1 319 ? 18.307 -19.499 6.551 1.00 86.75 319 PRO A C 1
ATOM 2449 O O . PRO A 1 319 ? 17.327 -20.107 6.972 1.00 86.75 319 PRO A O 1
ATOM 2452 N N . LEU A 1 320 ? 18.353 -18.162 6.518 1.00 87.19 320 LEU A N 1
ATOM 2453 C CA . LEU A 1 320 ? 17.230 -17.279 6.854 1.00 87.19 320 LEU A CA 1
ATOM 2454 C C . LEU A 1 320 ? 16.439 -16.817 5.616 1.00 87.19 320 LEU A C 1
ATOM 2456 O O . LEU A 1 320 ? 15.468 -16.075 5.763 1.00 87.19 320 LEU A O 1
ATOM 2460 N N . HIS A 1 321 ? 16.819 -17.243 4.405 1.00 91.56 321 HIS A N 1
ATOM 2461 C CA . HIS A 1 321 ? 16.056 -16.949 3.192 1.00 91.56 321 HIS A CA 1
ATOM 2462 C C . HIS A 1 321 ? 14.816 -17.843 3.126 1.00 91.56 321 HIS A C 1
ATOM 2464 O O . HIS A 1 321 ? 14.908 -19.066 3.038 1.00 91.56 321 HIS A O 1
ATOM 2470 N N . SER A 1 322 ? 13.640 -17.218 3.129 1.00 93.62 322 SER A N 1
ATOM 2471 C CA . SER A 1 322 ? 12.350 -17.886 2.966 1.00 93.62 322 SER A CA 1
ATOM 2472 C C . SER A 1 322 ? 11.617 -17.368 1.727 1.00 93.62 322 SER A C 1
ATOM 2474 O O . SER A 1 322 ? 11.877 -16.265 1.239 1.00 93.62 322 SER A O 1
ATOM 2476 N N . LYS A 1 323 ? 10.640 -18.143 1.237 1.00 93.44 323 LYS A N 1
ATOM 2477 C CA . LYS A 1 323 ? 9.734 -17.707 0.159 1.00 93.44 323 LYS A CA 1
ATOM 2478 C C . LYS A 1 323 ? 9.026 -16.392 0.507 1.00 93.44 323 LYS A C 1
ATOM 2480 O O . LYS A 1 323 ? 8.769 -15.578 -0.381 1.00 93.44 323 LYS A O 1
ATOM 2485 N N . ASP A 1 324 ? 8.722 -16.193 1.782 1.00 93.81 324 ASP A N 1
ATOM 2486 C CA . ASP A 1 324 ? 8.024 -15.016 2.285 1.00 93.81 324 ASP A CA 1
ATOM 2487 C C . ASP A 1 324 ? 8.953 -13.797 2.313 1.00 93.81 324 ASP A C 1
ATOM 2489 O O . ASP A 1 324 ? 8.563 -12.736 1.833 1.00 93.81 324 ASP A O 1
ATOM 2493 N N . LEU A 1 325 ? 10.216 -13.969 2.720 1.00 95.50 325 LEU A N 1
ATOM 2494 C CA . LEU A 1 325 ? 11.259 -12.945 2.596 1.00 95.50 325 LEU A CA 1
ATOM 2495 C C . LEU A 1 325 ? 11.457 -12.521 1.136 1.00 95.50 325 LEU A C 1
ATOM 2497 O O . LEU A 1 325 ? 11.433 -11.333 0.828 1.00 95.50 325 LEU A O 1
ATOM 2501 N N . HIS A 1 326 ? 11.592 -13.471 0.205 1.00 95.06 326 HIS A N 1
ATOM 2502 C CA . HIS A 1 326 ? 11.696 -13.127 -1.221 1.00 95.06 326 HIS A CA 1
ATOM 2503 C C . HIS A 1 326 ? 10.430 -12.433 -1.737 1.00 95.06 326 HIS A C 1
ATOM 2505 O O . HIS A 1 326 ? 10.512 -11.584 -2.616 1.00 95.06 326 HIS A O 1
ATOM 2511 N N . SER A 1 327 ? 9.259 -12.744 -1.177 1.00 96.00 327 SER A N 1
ATOM 2512 C CA . SER A 1 327 ? 8.003 -12.086 -1.557 1.00 96.00 327 SER A CA 1
ATOM 2513 C C . SER A 1 327 ? 7.895 -10.654 -1.026 1.00 96.00 327 SER A C 1
ATOM 2515 O O . SER A 1 327 ? 7.373 -9.806 -1.745 1.00 96.00 327 SER A O 1
ATOM 2517 N N . SER A 1 328 ? 8.409 -10.356 0.173 1.00 97.00 328 SER A N 1
ATOM 2518 C CA . SER A 1 328 ? 8.460 -8.980 0.685 1.00 97.00 328 SER A CA 1
ATOM 2519 C C . SER A 1 328 ? 9.516 -8.132 -0.031 1.00 97.00 328 SER A C 1
ATOM 2521 O O . SER A 1 328 ? 9.258 -6.962 -0.299 1.00 97.00 328 SER A O 1
ATOM 2523 N N . VAL A 1 329 ? 10.651 -8.719 -0.433 1.00 97.88 329 VAL A N 1
ATOM 2524 C CA . VAL A 1 329 ? 11.650 -8.055 -1.294 1.00 97.88 329 VAL A CA 1
ATOM 2525 C C . VAL A 1 329 ? 11.059 -7.693 -2.659 1.00 97.88 329 VAL A C 1
ATOM 2527 O O . VAL A 1 329 ? 11.165 -6.545 -3.079 1.00 97.88 329 VAL A O 1
ATOM 2530 N N . VAL A 1 330 ? 10.375 -8.626 -3.331 1.00 97.44 330 VAL A N 1
ATOM 2531 C CA . VAL A 1 330 ? 9.710 -8.354 -4.621 1.00 97.44 330 VAL A CA 1
ATOM 2532 C C . VAL A 1 330 ? 8.646 -7.262 -4.490 1.00 97.44 330 VAL A C 1
ATOM 2534 O O . VAL A 1 330 ? 8.571 -6.374 -5.335 1.00 97.44 330 VAL A O 1
ATOM 2537 N N . ALA A 1 331 ? 7.862 -7.275 -3.408 1.00 97.12 331 ALA A N 1
ATOM 2538 C CA . ALA A 1 331 ? 6.903 -6.207 -3.131 1.00 97.12 331 ALA A CA 1
ATOM 2539 C C . ALA A 1 331 ? 7.588 -4.843 -2.909 1.00 97.12 331 ALA A C 1
ATOM 2541 O O . ALA A 1 331 ? 7.044 -3.824 -3.322 1.00 97.12 331 ALA A O 1
ATOM 2542 N N . ALA A 1 332 ? 8.787 -4.809 -2.316 1.00 98.25 332 ALA A N 1
ATOM 2543 C CA . ALA A 1 332 ? 9.556 -3.579 -2.134 1.00 98.25 332 ALA A CA 1
ATOM 2544 C C . ALA A 1 332 ? 10.169 -3.049 -3.447 1.00 98.25 332 ALA A C 1
ATOM 2546 O O . ALA A 1 332 ? 10.148 -1.838 -3.659 1.00 98.25 332 ALA A O 1
ATOM 2547 N N . TYR A 1 333 ? 10.631 -3.918 -4.358 1.00 97.94 333 TYR A N 1
ATOM 2548 C CA . TYR A 1 333 ? 11.021 -3.507 -5.719 1.00 97.94 333 TYR A CA 1
ATOM 2549 C C . TYR A 1 333 ? 9.827 -2.932 -6.489 1.00 97.94 333 TYR A C 1
ATOM 2551 O O . TYR A 1 333 ? 9.943 -1.874 -7.098 1.00 97.94 333 TYR A O 1
ATOM 2559 N N . PHE A 1 334 ? 8.650 -3.559 -6.387 1.00 95.38 334 PHE A N 1
ATOM 2560 C CA . PHE A 1 334 ? 7.419 -3.007 -6.956 1.00 95.38 334 PHE A CA 1
ATOM 2561 C C . PHE A 1 334 ? 7.045 -1.649 -6.330 1.00 95.38 334 PHE A C 1
ATOM 2563 O O . PHE A 1 334 ? 6.678 -0.723 -7.049 1.00 95.38 334 PHE A O 1
ATOM 2570 N N . SER A 1 335 ? 7.196 -1.483 -5.010 1.00 97.06 335 SER A N 1
ATOM 2571 C CA . SER A 1 335 ? 7.027 -0.186 -4.340 1.00 97.06 335 SER A CA 1
ATOM 2572 C C . SER A 1 335 ? 7.994 0.885 -4.852 1.00 97.06 335 SER A C 1
ATOM 2574 O O . SER A 1 335 ? 7.569 2.024 -5.038 1.00 97.06 335 SER A O 1
ATOM 2576 N N . LEU A 1 336 ? 9.264 0.545 -5.107 1.00 96.56 336 LEU A N 1
ATOM 2577 C CA . LEU A 1 336 ? 10.207 1.461 -5.759 1.00 96.56 336 LEU A CA 1
ATOM 2578 C C . LEU A 1 336 ? 9.695 1.855 -7.149 1.00 96.56 336 LEU A C 1
ATOM 2580 O O . LEU A 1 336 ? 9.638 3.047 -7.442 1.00 96.56 336 LEU A O 1
ATOM 2584 N N . SER A 1 337 ? 9.240 0.894 -7.961 1.00 91.62 337 SER A N 1
ATOM 2585 C CA . SER A 1 337 ? 8.674 1.183 -9.284 1.00 91.62 337 SER A CA 1
ATOM 2586 C C . SER A 1 337 ? 7.494 2.158 -9.209 1.00 91.62 337 SER A C 1
ATOM 2588 O O . SER A 1 337 ? 7.510 3.201 -9.858 1.00 91.62 337 SER A O 1
ATOM 2590 N N . VAL A 1 338 ? 6.510 1.873 -8.348 1.00 88.88 338 VAL A N 1
ATOM 2591 C CA . VAL A 1 338 ? 5.331 2.728 -8.119 1.00 88.88 338 VAL A CA 1
ATOM 2592 C C . VAL A 1 338 ? 5.727 4.158 -7.741 1.00 88.88 338 VAL A C 1
ATOM 2594 O O . VAL A 1 338 ? 5.134 5.114 -8.240 1.00 88.88 338 VAL A O 1
ATOM 2597 N N . TRP A 1 339 ? 6.714 4.322 -6.859 1.00 91.81 339 TRP A N 1
ATOM 2598 C CA . TRP A 1 339 ? 7.128 5.637 -6.375 1.00 91.81 339 TRP A CA 1
ATOM 2599 C C . TRP A 1 339 ? 7.924 6.451 -7.385 1.00 91.81 339 TRP A C 1
ATOM 2601 O O . TRP A 1 339 ? 7.679 7.649 -7.517 1.00 91.81 339 TRP A O 1
ATOM 2611 N N . LEU A 1 340 ? 8.859 5.822 -8.095 1.00 89.56 340 LEU A N 1
ATOM 2612 C CA . LEU A 1 340 ? 9.702 6.515 -9.066 1.00 89.56 340 LEU A CA 1
ATOM 2613 C C . LEU A 1 340 ? 8.878 6.958 -10.285 1.00 89.56 340 LEU A C 1
ATOM 2615 O O . LEU A 1 340 ? 9.055 8.079 -10.748 1.00 89.56 340 LEU A O 1
ATOM 2619 N N . CYS A 1 341 ? 7.890 6.164 -10.711 1.00 83.56 341 CYS A N 1
ATOM 2620 C CA . CYS A 1 341 ? 6.959 6.567 -11.769 1.00 83.56 341 CYS A CA 1
ATOM 2621 C C . CYS A 1 341 ? 5.976 7.659 -11.326 1.00 83.56 341 CYS A C 1
ATOM 2623 O O . CYS A 1 341 ? 5.647 8.548 -12.108 1.00 83.56 341 CYS A O 1
ATOM 2625 N N . ALA A 1 342 ? 5.515 7.629 -10.071 1.00 81.69 342 ALA A N 1
ATOM 2626 C CA . ALA A 1 342 ? 4.652 8.679 -9.528 1.00 81.69 342 ALA A CA 1
ATOM 2627 C C . ALA A 1 342 ? 5.397 10.003 -9.269 1.00 81.69 342 ALA A C 1
ATOM 2629 O O . ALA A 1 342 ? 4.775 11.067 -9.270 1.00 81.69 342 ALA A O 1
ATOM 2630 N N . ALA A 1 343 ? 6.715 9.954 -9.047 1.00 84.81 343 ALA A N 1
ATOM 2631 C CA . ALA A 1 343 ? 7.567 11.113 -8.793 1.00 84.81 343 ALA A CA 1
ATOM 2632 C C . ALA A 1 343 ? 8.940 11.005 -9.501 1.00 84.81 343 ALA A C 1
ATOM 2634 O O . ALA A 1 343 ? 9.960 10.818 -8.831 1.00 84.81 343 ALA A O 1
ATOM 2635 N N . PRO A 1 344 ? 8.998 11.189 -10.839 1.00 83.38 344 PRO A N 1
ATOM 2636 C CA . PRO A 1 344 ? 10.234 11.053 -11.622 1.00 83.38 344 PRO A CA 1
ATOM 2637 C C . PRO A 1 344 ? 11.368 11.989 -11.185 1.00 83.38 344 PRO A C 1
ATOM 2639 O O . PRO A 1 344 ? 12.541 11.631 -11.266 1.00 83.38 344 PRO A O 1
ATOM 2642 N N . THR A 1 345 ? 11.023 13.157 -10.635 1.00 83.75 345 THR A N 1
ATOM 2643 C CA . THR A 1 345 ? 11.959 14.142 -10.064 1.00 83.75 345 THR A CA 1
ATOM 2644 C C . THR A 1 345 ? 12.817 13.584 -8.923 1.00 83.75 345 THR A C 1
ATOM 2646 O O . THR A 1 345 ? 13.878 14.130 -8.624 1.00 83.75 345 THR A O 1
ATOM 2649 N N . LEU A 1 346 ? 12.425 12.462 -8.307 1.00 87.88 346 LEU A N 1
ATOM 2650 C CA . LEU A 1 346 ? 13.269 11.754 -7.344 1.00 87.88 346 LEU A CA 1
ATOM 2651 C C . LEU A 1 346 ? 14.526 11.158 -8.001 1.00 87.88 346 LEU A C 1
ATOM 2653 O O . LEU A 1 346 ? 15.557 11.095 -7.337 1.00 87.88 346 LEU A O 1
ATOM 2657 N N . LEU A 1 347 ? 14.483 10.761 -9.279 1.00 86.06 347 LEU A N 1
ATOM 2658 C CA . LEU A 1 347 ? 15.646 10.229 -10.012 1.00 86.06 347 LEU A CA 1
ATOM 2659 C C . LEU A 1 347 ? 16.598 11.319 -10.519 1.00 86.06 347 LEU A C 1
ATOM 2661 O O . LEU A 1 347 ? 17.764 11.031 -10.769 1.00 86.06 347 LEU A O 1
ATOM 2665 N N . GLU A 1 348 ? 16.143 12.571 -10.613 1.00 85.19 348 GLU A N 1
ATOM 2666 C CA . GLU A 1 348 ? 17.013 13.722 -10.910 1.00 85.19 348 GLU A CA 1
ATOM 2667 C C . GLU A 1 348 ? 18.005 14.005 -9.762 1.00 85.19 348 GLU A C 1
ATOM 2669 O O . GLU A 1 348 ? 19.009 14.692 -9.946 1.00 85.19 348 GLU A O 1
ATOM 2674 N N . THR A 1 349 ? 17.750 13.457 -8.567 1.00 86.81 349 THR A N 1
ATOM 2675 C CA . THR A 1 349 ? 18.641 13.571 -7.409 1.00 86.81 349 THR A CA 1
ATOM 2676 C C . THR A 1 349 ? 19.708 12.470 -7.438 1.00 86.81 349 THR A C 1
ATOM 2678 O O . THR A 1 349 ? 19.407 11.302 -7.195 1.00 86.81 349 THR A O 1
ATOM 2681 N N . GLU A 1 350 ? 20.974 12.847 -7.645 1.00 87.62 350 GLU A N 1
ATOM 2682 C CA . GLU A 1 350 ? 22.136 11.940 -7.746 1.00 87.62 350 GLU A CA 1
ATOM 2683 C C . GLU A 1 350 ? 22.208 10.889 -6.620 1.00 87.62 350 GLU A C 1
ATOM 2685 O O . GLU A 1 350 ? 22.422 9.704 -6.881 1.00 87.62 350 GLU A O 1
ATOM 2690 N N . SER A 1 351 ? 21.974 11.288 -5.365 1.00 89.12 351 SER A N 1
ATOM 2691 C CA . SER A 1 351 ? 22.015 10.373 -4.214 1.00 89.12 351 SER A CA 1
ATOM 2692 C C . SER A 1 351 ? 20.880 9.344 -4.224 1.00 89.12 351 SER A C 1
ATOM 2694 O O . SER A 1 351 ? 21.077 8.204 -3.800 1.00 89.12 351 SER A O 1
ATOM 2696 N N . CYS A 1 352 ? 19.708 9.717 -4.738 1.00 91.94 352 CYS A N 1
ATOM 2697 C CA . CYS A 1 352 ? 18.561 8.830 -4.895 1.00 91.94 352 CYS A CA 1
ATOM 2698 C C . CYS A 1 352 ? 18.827 7.815 -6.014 1.00 91.94 352 CYS A C 1
ATOM 2700 O O . CYS A 1 352 ? 18.749 6.611 -5.772 1.00 91.94 352 CYS A O 1
ATOM 2702 N N . LEU A 1 353 ? 19.250 8.292 -7.193 1.00 91.50 353 LEU A N 1
ATOM 2703 C CA . LEU A 1 353 ? 19.621 7.447 -8.330 1.00 91.50 353 LEU A CA 1
ATOM 2704 C C . LEU A 1 353 ? 20.723 6.445 -7.958 1.00 91.50 353 LEU A C 1
ATOM 2706 O O . LEU A 1 353 ? 20.575 5.257 -8.228 1.00 91.50 353 LEU A O 1
ATOM 2710 N N . THR A 1 354 ? 21.778 6.897 -7.271 1.00 91.50 354 THR A N 1
ATOM 2711 C CA . THR A 1 354 ? 22.873 6.031 -6.793 1.00 91.50 354 THR A CA 1
ATOM 2712 C C . THR A 1 354 ? 22.357 4.952 -5.838 1.00 91.50 354 THR A C 1
ATOM 2714 O O . THR A 1 354 ? 22.631 3.770 -6.031 1.00 91.50 354 THR A O 1
ATOM 2717 N N . THR A 1 355 ? 21.540 5.332 -4.847 1.00 93.94 355 THR A N 1
ATOM 2718 C CA . THR A 1 355 ? 20.967 4.385 -3.870 1.00 93.94 355 THR A CA 1
ATOM 2719 C C . THR A 1 355 ? 20.080 3.335 -4.550 1.00 93.94 355 THR A C 1
ATOM 2721 O O . THR A 1 355 ? 20.117 2.157 -4.193 1.00 93.94 355 THR A O 1
ATOM 2724 N N . VAL A 1 356 ? 19.278 3.741 -5.539 1.00 95.25 356 VAL A N 1
ATOM 2725 C CA . VAL A 1 356 ? 18.423 2.829 -6.312 1.00 95.25 356 VAL A CA 1
ATOM 2726 C C . VAL A 1 356 ? 19.266 1.914 -7.208 1.00 95.25 356 VAL A C 1
ATOM 2728 O O . VAL A 1 356 ? 19.020 0.710 -7.225 1.00 95.25 356 VAL A O 1
ATOM 2731 N N . ALA A 1 357 ? 20.298 2.436 -7.876 1.00 91.44 357 ALA A N 1
ATOM 2732 C CA . ALA A 1 357 ? 21.204 1.652 -8.716 1.00 91.44 357 ALA A CA 1
ATOM 2733 C C . ALA A 1 357 ? 21.958 0.569 -7.921 1.00 91.44 357 ALA A C 1
ATOM 2735 O O . ALA A 1 357 ? 21.958 -0.588 -8.336 1.00 91.44 357 ALA A O 1
ATOM 2736 N N . GLU A 1 358 ? 22.506 0.891 -6.741 1.00 91.88 358 GLU A N 1
ATOM 2737 C CA . GLU A 1 358 ? 23.117 -0.108 -5.844 1.00 91.88 358 GLU A CA 1
ATOM 2738 C C . GLU A 1 358 ? 22.123 -1.197 -5.405 1.00 91.88 358 GLU A C 1
ATOM 2740 O O . GLU A 1 358 ? 22.483 -2.367 -5.262 1.00 91.88 358 GLU A O 1
ATOM 2745 N N . THR A 1 359 ? 20.861 -0.818 -5.180 1.00 95.00 359 THR A N 1
ATOM 2746 C CA . THR A 1 359 ? 19.795 -1.750 -4.773 1.00 95.00 359 THR A CA 1
ATOM 2747 C C . THR A 1 359 ? 19.413 -2.689 -5.921 1.00 95.00 359 THR A C 1
ATOM 2749 O O . THR A 1 359 ? 19.111 -3.863 -5.699 1.00 95.00 359 THR A O 1
ATOM 2752 N N . ILE A 1 360 ? 19.435 -2.198 -7.161 1.00 92.88 360 ILE A N 1
ATOM 2753 C CA . ILE A 1 360 ? 19.232 -3.010 -8.367 1.00 92.88 360 ILE A CA 1
ATOM 2754 C C . ILE A 1 360 ? 20.418 -3.953 -8.578 1.00 92.88 360 ILE A C 1
ATOM 2756 O O . ILE A 1 360 ? 20.198 -5.148 -8.765 1.00 92.88 360 ILE A O 1
ATOM 2760 N N . GLU A 1 361 ? 21.658 -3.450 -8.483 1.00 89.88 361 GLU A N 1
ATOM 2761 C CA . GLU A 1 361 ? 22.867 -4.279 -8.568 1.00 89.88 361 GLU A CA 1
ATOM 2762 C C . GLU A 1 361 ? 22.774 -5.439 -7.576 1.00 89.88 361 GLU A C 1
ATOM 2764 O O . GLU A 1 361 ? 22.914 -6.589 -7.980 1.00 89.88 361 GLU A O 1
ATOM 2769 N N . LEU A 1 362 ? 22.441 -5.166 -6.310 1.00 90.75 362 LEU A N 1
ATOM 2770 C CA . LEU A 1 362 ? 22.293 -6.205 -5.294 1.00 90.75 362 LEU A CA 1
ATOM 2771 C C . LEU A 1 362 ? 21.227 -7.258 -5.653 1.00 90.75 362 LEU A C 1
ATOM 2773 O O . LEU A 1 362 ? 21.424 -8.444 -5.377 1.00 90.75 362 LEU A O 1
ATOM 2777 N N . GLY A 1 363 ? 20.111 -6.849 -6.258 1.00 91.81 363 GLY A N 1
ATOM 2778 C CA . GLY A 1 363 ? 19.046 -7.764 -6.674 1.00 91.81 363 GLY A CA 1
ATOM 2779 C C . GLY A 1 363 ? 19.500 -8.759 -7.741 1.00 91.81 363 GLY A C 1
ATOM 2780 O O . GLY A 1 363 ? 19.240 -9.955 -7.604 1.00 91.81 363 GLY A O 1
ATOM 2781 N N . LEU A 1 364 ? 20.232 -8.261 -8.742 1.00 88.25 364 LEU A N 1
ATOM 2782 C CA . LEU A 1 364 ? 20.743 -9.023 -9.888 1.00 88.25 364 LEU A CA 1
ATOM 2783 C C . LEU A 1 364 ? 21.986 -9.865 -9.536 1.00 88.25 364 LEU A C 1
ATOM 2785 O O . LEU A 1 364 ? 22.126 -11.019 -9.942 1.00 88.25 364 LEU A O 1
ATOM 2789 N N . THR A 1 365 ? 22.922 -9.304 -8.766 1.00 86.69 365 THR A N 1
ATOM 2790 C CA . THR A 1 365 ? 24.228 -9.931 -8.490 1.00 86.69 365 THR A CA 1
ATOM 2791 C C . THR A 1 365 ? 24.276 -10.705 -7.176 1.00 86.69 365 THR A C 1
ATOM 2793 O O . THR A 1 365 ? 25.179 -11.519 -6.992 1.00 86.69 365 THR A O 1
ATOM 2796 N N . GLY A 1 366 ? 23.344 -10.467 -6.251 1.00 84.00 366 GLY A N 1
ATOM 2797 C CA . GLY A 1 366 ? 23.327 -11.079 -4.920 1.00 84.00 366 GLY A CA 1
ATOM 2798 C C . GLY A 1 366 ? 24.366 -10.535 -3.930 1.00 84.00 366 GLY A C 1
ATOM 2799 O O . GLY A 1 366 ? 24.350 -10.942 -2.768 1.00 84.00 366 GLY A O 1
ATOM 2800 N N . GLY A 1 367 ? 25.242 -9.605 -4.330 1.00 78.69 367 GLY A N 1
ATOM 2801 C CA . GLY A 1 367 ? 26.207 -8.984 -3.422 1.00 78.69 367 GLY A CA 1
ATOM 2802 C C . GLY A 1 367 ? 27.014 -7.850 -4.054 1.00 78.69 367 GLY A C 1
ATOM 2803 O O . GLY A 1 367 ? 27.387 -7.904 -5.224 1.00 78.69 367 GLY A O 1
ATOM 2804 N N . LYS A 1 368 ? 27.315 -6.822 -3.254 1.00 73.69 368 LYS A N 1
ATOM 2805 C CA . LYS A 1 368 ? 28.043 -5.625 -3.703 1.00 73.69 368 LYS A CA 1
ATOM 2806 C C . LYS A 1 368 ? 29.514 -5.965 -3.991 1.00 73.69 368 LYS A C 1
ATOM 2808 O O . LYS A 1 368 ? 30.177 -6.560 -3.143 1.00 73.69 368 LYS A O 1
ATOM 2813 N N . ASN A 1 369 ? 30.034 -5.540 -5.147 1.00 70.69 369 ASN A N 1
ATOM 2814 C CA . ASN A 1 369 ? 31.428 -5.746 -5.587 1.00 70.69 369 ASN A CA 1
ATOM 2815 C C . ASN A 1 369 ? 31.878 -7.216 -5.773 1.00 70.69 369 ASN A C 1
ATOM 2817 O O . ASN A 1 369 ? 33.070 -7.511 -5.668 1.00 70.69 369 ASN A O 1
ATOM 2821 N N . LEU A 1 370 ? 30.964 -8.148 -6.070 1.00 76.00 370 LEU A N 1
ATOM 2822 C CA . LEU A 1 370 ? 31.337 -9.542 -6.350 1.00 76.00 370 LEU A CA 1
ATOM 2823 C C . LEU A 1 370 ? 32.030 -9.707 -7.724 1.00 76.00 370 LEU A C 1
ATOM 2825 O O . LEU A 1 370 ? 31.618 -9.058 -8.702 1.00 76.00 370 LEU A O 1
ATOM 2829 N N . PRO A 1 371 ? 33.041 -10.597 -7.843 1.00 78.69 371 PRO A N 1
ATOM 2830 C CA . PRO A 1 371 ? 33.636 -10.957 -9.130 1.00 78.69 371 PRO A CA 1
ATOM 2831 C C . PRO A 1 371 ? 32.603 -11.677 -10.019 1.00 78.69 371 PRO A C 1
ATOM 2833 O O . PRO A 1 371 ? 31.719 -12.346 -9.480 1.00 78.69 371 PRO A O 1
ATOM 2836 N N . PRO A 1 372 ? 32.689 -11.589 -11.364 1.00 77.19 372 PRO A N 1
ATOM 2837 C CA . PRO A 1 372 ? 31.641 -12.075 -12.271 1.00 77.19 372 PRO A CA 1
ATOM 2838 C C . PRO A 1 372 ? 31.167 -13.512 -12.009 1.00 77.19 372 PRO A C 1
ATOM 2840 O O . PRO A 1 372 ? 29.965 -13.756 -11.991 1.00 77.19 372 PRO A O 1
ATOM 2843 N N . MET A 1 373 ? 32.092 -14.433 -11.717 1.00 77.00 373 MET A N 1
ATOM 2844 C CA . MET A 1 373 ? 31.796 -15.851 -11.453 1.00 77.00 373 MET A CA 1
ATOM 2845 C C . MET A 1 373 ? 30.995 -16.117 -10.165 1.00 77.00 373 MET A C 1
ATOM 2847 O O . MET A 1 373 ? 30.412 -17.190 -10.024 1.00 77.00 373 MET A O 1
ATOM 2851 N N . GLU A 1 374 ? 30.967 -15.172 -9.221 1.00 80.31 374 GLU A N 1
ATOM 2852 C CA . GLU A 1 374 ? 30.249 -15.300 -7.943 1.00 80.31 374 GLU A CA 1
ATOM 2853 C C . GLU A 1 374 ? 28.899 -14.563 -7.943 1.00 80.31 374 GLU A C 1
ATOM 2855 O O . GLU A 1 374 ? 28.118 -14.710 -7.001 1.00 80.31 374 GLU A O 1
ATOM 2860 N N . ARG A 1 375 ? 28.595 -13.793 -8.998 1.00 84.50 375 ARG A N 1
ATOM 2861 C CA . ARG A 1 375 ? 27.345 -13.029 -9.112 1.00 84.50 375 ARG A CA 1
ATOM 2862 C C . ARG A 1 375 ? 26.163 -13.966 -9.321 1.00 84.50 375 ARG A C 1
ATOM 2864 O O . ARG A 1 375 ? 26.097 -14.696 -10.308 1.00 84.50 375 ARG A O 1
ATOM 2871 N N . LYS A 1 376 ? 25.210 -13.927 -8.392 1.00 84.81 376 LYS A N 1
ATOM 2872 C CA . LYS A 1 376 ? 23.982 -14.717 -8.440 1.00 84.81 376 LYS A CA 1
ATOM 2873 C C . LYS A 1 376 ? 22.887 -14.106 -7.567 1.00 84.81 376 LYS A C 1
ATOM 2875 O O . LYS A 1 376 ? 22.978 -14.153 -6.341 1.00 84.81 376 LYS A O 1
ATOM 2880 N N . ALA A 1 377 ? 21.812 -13.636 -8.195 1.00 88.31 377 ALA A N 1
ATOM 2881 C CA . ALA A 1 377 ? 20.595 -13.195 -7.520 1.00 88.31 377 ALA A CA 1
ATOM 2882 C C . ALA A 1 377 ? 20.083 -14.203 -6.468 1.00 88.31 377 ALA A C 1
ATOM 2884 O O . ALA A 1 377 ? 20.110 -15.425 -6.660 1.00 88.31 377 ALA A O 1
ATOM 2885 N N . ALA A 1 378 ? 19.540 -13.686 -5.361 1.00 88.44 378 ALA A N 1
ATOM 2886 C CA . ALA A 1 378 ? 19.066 -14.500 -4.235 1.00 88.44 378 ALA A CA 1
ATOM 2887 C C . ALA A 1 378 ? 17.904 -15.451 -4.598 1.00 88.44 378 ALA A C 1
ATOM 2889 O O . ALA A 1 378 ? 17.716 -16.485 -3.952 1.00 88.44 378 ALA A O 1
ATOM 2890 N N . SER A 1 379 ? 17.112 -15.100 -5.614 1.00 93.12 379 SER A N 1
ATOM 2891 C CA . SER A 1 379 ? 16.157 -15.986 -6.287 1.00 93.12 379 SER A CA 1
ATOM 2892 C C . SER A 1 379 ? 15.781 -15.399 -7.646 1.00 93.12 379 SER A C 1
ATOM 2894 O O . SER A 1 379 ? 15.827 -14.180 -7.802 1.00 93.12 379 SER A O 1
ATOM 2896 N N . LYS A 1 380 ? 15.297 -16.230 -8.580 1.00 89.94 380 LYS A N 1
ATOM 2897 C CA . LYS A 1 380 ? 14.802 -15.742 -9.877 1.00 89.94 380 LYS A CA 1
ATOM 2898 C C . LYS A 1 380 ? 13.735 -14.643 -9.734 1.00 89.94 380 LYS A C 1
ATOM 2900 O O . LYS A 1 380 ? 13.785 -13.657 -10.438 1.00 89.94 380 LYS A O 1
ATOM 2905 N N . ARG A 1 381 ? 12.825 -14.742 -8.758 1.00 92.75 381 ARG A N 1
ATOM 2906 C CA . ARG A 1 381 ? 11.797 -13.704 -8.549 1.00 92.75 381 ARG A CA 1
ATOM 2907 C C . ARG A 1 381 ? 12.374 -12.347 -8.131 1.00 92.75 381 ARG A C 1
ATOM 2909 O O . ARG A 1 381 ? 11.737 -11.334 -8.380 1.00 92.75 381 ARG A O 1
ATOM 2916 N N . VAL A 1 382 ? 13.511 -12.342 -7.432 1.00 94.06 382 VAL A N 1
ATOM 2917 C CA . VAL A 1 382 ? 14.217 -11.113 -7.027 1.00 94.06 382 VAL A CA 1
ATOM 2918 C C . VAL A 1 382 ? 14.990 -10.540 -8.215 1.00 94.06 382 VAL A C 1
ATOM 2920 O O . VAL A 1 382 ? 14.947 -9.333 -8.412 1.00 94.06 382 VAL A O 1
ATOM 2923 N N . ASP A 1 383 ? 15.604 -11.413 -9.016 1.00 90.62 383 ASP A N 1
ATOM 2924 C CA . ASP A 1 383 ? 16.242 -11.099 -10.301 1.00 90.62 383 ASP A CA 1
ATOM 2925 C C . ASP A 1 383 ? 15.241 -10.410 -11.248 1.00 90.62 383 ASP A C 1
ATOM 2927 O O . ASP A 1 383 ? 15.385 -9.223 -11.523 1.00 90.62 383 ASP A O 1
ATOM 2931 N N . ASP A 1 384 ? 14.135 -11.095 -11.587 1.00 85.69 384 ASP A N 1
ATOM 2932 C CA . ASP A 1 384 ? 13.045 -10.600 -12.445 1.00 85.69 384 ASP A CA 1
ATOM 2933 C C . ASP A 1 384 ? 12.515 -9.217 -11.971 1.00 85.69 384 ASP A C 1
ATOM 2935 O O . ASP A 1 384 ? 12.157 -8.352 -12.772 1.00 85.69 384 ASP A O 1
ATOM 2939 N N . ALA A 1 385 ? 12.444 -8.990 -10.650 1.00 90.50 385 ALA A N 1
ATOM 2940 C CA . ALA A 1 385 ? 11.929 -7.748 -10.064 1.00 90.50 385 ALA A CA 1
ATOM 2941 C C . ALA A 1 385 ? 12.950 -6.595 -10.073 1.00 90.50 385 ALA A C 1
ATOM 2943 O O . ALA A 1 385 ? 12.569 -5.445 -10.302 1.00 90.50 385 ALA A O 1
ATOM 2944 N N . ALA A 1 386 ? 14.231 -6.888 -9.838 1.00 91.50 386 ALA A N 1
ATOM 2945 C CA . ALA A 1 386 ? 15.311 -5.912 -9.946 1.00 91.50 386 ALA A CA 1
ATOM 2946 C C . ALA A 1 386 ? 15.555 -5.522 -11.412 1.00 91.50 386 ALA A C 1
ATOM 2948 O O . ALA A 1 386 ? 15.735 -4.343 -11.713 1.00 91.50 386 ALA A O 1
ATOM 2949 N N . GLU A 1 387 ? 15.473 -6.491 -12.325 1.00 85.50 387 GLU A N 1
ATOM 2950 C CA . GLU A 1 387 ? 15.557 -6.281 -13.768 1.00 85.50 387 GLU A CA 1
ATOM 2951 C C . GLU A 1 387 ? 14.376 -5.437 -14.275 1.00 85.50 387 GLU A C 1
ATOM 2953 O O . GLU A 1 387 ? 14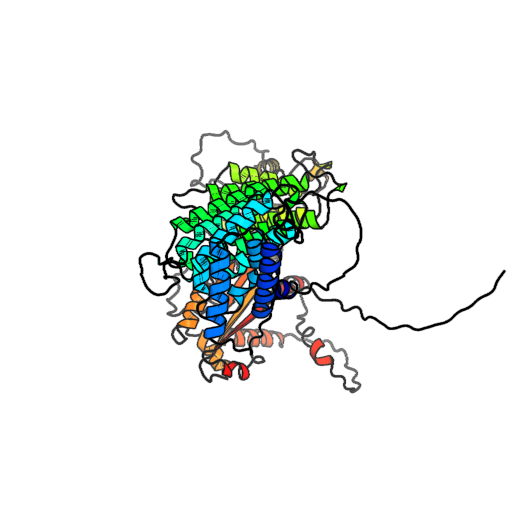.575 -4.457 -14.989 1.00 85.50 387 GLU A O 1
ATOM 2958 N N . SER A 1 388 ? 13.147 -5.718 -13.824 1.00 84.12 388 SER A N 1
ATOM 2959 C CA . SER A 1 388 ? 11.978 -4.887 -14.149 1.00 84.12 388 SER A CA 1
ATOM 2960 C C . SER A 1 388 ? 12.119 -3.437 -13.664 1.00 84.12 388 SER A C 1
ATOM 2962 O O . SER A 1 388 ? 11.721 -2.522 -14.387 1.00 84.12 388 SER A O 1
ATOM 2964 N N . LEU A 1 389 ? 12.704 -3.202 -12.482 1.00 87.25 389 LEU A N 1
ATOM 2965 C CA . LEU A 1 389 ? 12.996 -1.849 -11.991 1.00 87.25 389 LEU A CA 1
ATOM 2966 C C . LEU A 1 389 ? 14.098 -1.166 -12.822 1.00 87.25 389 LEU A C 1
ATOM 2968 O O . LEU A 1 389 ? 13.978 0.022 -13.126 1.00 87.25 389 LEU A O 1
ATOM 2972 N N . LEU A 1 390 ? 15.134 -1.908 -13.229 1.00 85.94 390 LEU A N 1
ATOM 2973 C CA . LEU A 1 390 ? 16.185 -1.418 -14.124 1.00 85.94 390 LEU A CA 1
ATOM 2974 C C . LEU A 1 390 ? 15.596 -0.974 -15.468 1.00 85.94 390 LEU A C 1
ATOM 2976 O O . LEU A 1 390 ? 15.786 0.175 -15.867 1.00 85.94 390 LEU A O 1
ATOM 2980 N N . TYR A 1 391 ? 14.836 -1.850 -16.131 1.00 79.44 391 TYR A N 1
ATOM 2981 C CA . TYR A 1 391 ? 14.165 -1.528 -17.388 1.00 79.44 391 TYR A CA 1
ATOM 2982 C C . TYR A 1 391 ? 13.263 -0.312 -17.242 1.00 79.44 391 TYR A C 1
ATOM 2984 O O . TYR A 1 391 ? 13.343 0.585 -18.072 1.00 79.44 391 TYR A O 1
ATOM 2992 N N . MET A 1 392 ? 12.468 -0.232 -16.173 1.00 81.75 392 MET A N 1
ATOM 2993 C CA . MET A 1 392 ? 11.595 0.912 -15.927 1.00 81.75 392 MET A CA 1
ATOM 2994 C C . MET A 1 392 ? 12.396 2.229 -15.895 1.00 81.75 392 MET A C 1
ATOM 2996 O O . MET A 1 392 ? 12.064 3.153 -16.639 1.00 81.75 392 MET A O 1
ATOM 3000 N N . ILE A 1 393 ? 13.497 2.299 -15.133 1.00 81.00 393 ILE A N 1
ATOM 3001 C CA . ILE A 1 393 ? 14.331 3.511 -15.024 1.00 81.00 393 ILE A CA 1
ATOM 3002 C C . ILE A 1 393 ? 14.934 3.916 -16.378 1.00 81.00 393 ILE A C 1
ATOM 3004 O O . ILE A 1 393 ? 14.940 5.103 -16.708 1.00 81.00 393 ILE A O 1
ATOM 3008 N N . PHE A 1 394 ? 15.407 2.948 -17.168 1.00 70.94 394 PHE A N 1
ATOM 3009 C CA . PHE A 1 394 ? 16.001 3.198 -18.487 1.00 70.94 394 PHE A CA 1
ATOM 3010 C C . PHE A 1 394 ? 14.968 3.414 -19.610 1.00 70.94 394 PHE A C 1
ATOM 3012 O O . PHE A 1 394 ? 15.299 4.041 -20.613 1.00 70.94 394 PHE A O 1
ATOM 3019 N N . SER A 1 395 ? 13.724 2.950 -19.446 1.00 63.53 395 SER A N 1
ATOM 3020 C CA . SER A 1 395 ? 12.660 3.023 -20.464 1.00 63.53 395 SER A CA 1
ATOM 3021 C C . SER A 1 395 ? 12.056 4.417 -20.672 1.00 63.53 395 SER A C 1
ATOM 3023 O O . SER A 1 395 ? 11.338 4.619 -21.646 1.00 63.53 395 SER A O 1
ATOM 3025 N N . GLY A 1 396 ? 12.381 5.383 -19.806 1.00 52.91 396 GLY A N 1
ATOM 3026 C CA . GLY A 1 396 ? 12.118 6.802 -20.048 1.00 52.91 396 GLY A CA 1
ATOM 3027 C C . GLY A 1 396 ? 11.405 7.519 -18.906 1.00 52.91 396 GLY A C 1
ATOM 3028 O O . GLY A 1 396 ? 10.184 7.499 -18.805 1.00 52.91 396 GLY A O 1
ATOM 3029 N N . HIS A 1 397 ? 12.178 8.266 -18.115 1.00 50.22 397 HIS A N 1
ATOM 3030 C CA . HIS A 1 397 ? 11.671 9.367 -17.282 1.00 50.22 397 HIS A CA 1
ATOM 3031 C C . HIS A 1 397 ? 11.942 10.758 -17.888 1.00 50.22 397 HIS A C 1
ATOM 3033 O O . HIS A 1 397 ? 11.711 11.784 -17.250 1.00 50.22 397 HIS A O 1
ATOM 3039 N N . GLY A 1 398 ? 12.388 10.804 -19.147 1.00 41.22 398 GLY A N 1
ATOM 3040 C CA . GLY A 1 398 ? 12.180 11.976 -19.992 1.00 41.22 398 GLY A CA 1
ATOM 3041 C C . GLY A 1 398 ? 10.704 12.083 -20.388 1.00 41.22 398 GLY A C 1
ATOM 3042 O O . GLY A 1 398 ? 10.013 11.072 -20.488 1.00 41.22 398 GLY A O 1
ATOM 3043 N N . ARG A 1 399 ? 10.222 13.313 -20.607 1.00 42.19 399 ARG A N 1
ATOM 3044 C CA . ARG A 1 399 ? 8.892 13.610 -21.182 1.00 42.19 399 ARG A CA 1
ATOM 3045 C C . ARG A 1 399 ? 8.569 12.669 -22.346 1.00 42.19 399 ARG A C 1
ATOM 3047 O O . ARG A 1 399 ? 9.430 12.570 -23.208 1.00 42.19 399 ARG A O 1
ATOM 3054 N N . GLN A 1 400 ? 7.351 12.106 -22.382 1.00 48.19 400 GLN A N 1
ATOM 3055 C CA . GLN A 1 400 ? 6.727 11.359 -23.498 1.00 48.19 400 GLN A CA 1
ATOM 3056 C C . GLN A 1 400 ? 7.574 11.301 -24.788 1.00 48.19 400 GLN A C 1
ATOM 3058 O O . GLN A 1 400 ? 7.322 12.026 -25.749 1.00 48.19 400 GLN A O 1
ATOM 3063 N N . ASP A 1 401 ? 8.596 10.445 -24.800 1.00 47.44 401 ASP A N 1
ATOM 3064 C CA . ASP A 1 401 ? 9.451 10.200 -25.961 1.00 47.44 401 ASP A CA 1
ATOM 3065 C C . ASP A 1 401 ? 9.155 8.760 -26.411 1.00 47.44 401 ASP A C 1
ATOM 3067 O O . ASP A 1 401 ? 9.780 7.797 -25.974 1.00 47.44 401 ASP A O 1
ATOM 3071 N N . ASP A 1 402 ? 8.111 8.662 -27.236 1.00 59.62 402 ASP A N 1
ATOM 3072 C CA . ASP A 1 402 ? 7.735 7.563 -28.138 1.00 59.62 402 ASP A CA 1
ATOM 3073 C C . ASP A 1 402 ? 8.847 6.576 -28.545 1.00 59.62 402 ASP A C 1
ATOM 3075 O O . ASP A 1 402 ? 10.001 6.965 -28.730 1.00 59.62 402 ASP A O 1
ATOM 3079 N N . ILE A 1 403 ? 8.440 5.352 -28.917 1.00 59.50 403 ILE A N 1
ATOM 3080 C CA . ILE A 1 403 ? 9.284 4.325 -29.565 1.00 59.50 403 ILE A CA 1
ATOM 3081 C C . ILE A 1 403 ? 10.265 4.929 -30.593 1.00 59.50 403 ILE A C 1
ATOM 3083 O O . ILE A 1 403 ? 9.873 5.462 -31.638 1.00 59.50 403 ILE A O 1
ATOM 3087 N N . MET A 1 404 ? 11.562 4.820 -30.289 1.00 65.19 404 MET A N 1
ATOM 3088 C CA . MET A 1 404 ? 12.678 5.362 -31.071 1.00 65.19 404 MET A CA 1
ATOM 3089 C C . MET A 1 404 ? 13.296 4.299 -31.995 1.00 65.19 404 MET A C 1
ATOM 3091 O O . MET A 1 404 ? 14.364 3.768 -31.702 1.00 65.19 404 MET A O 1
ATOM 3095 N N . ASP A 1 405 ? 12.644 4.028 -33.127 1.00 75.19 405 ASP A N 1
ATOM 3096 C CA . ASP A 1 405 ? 13.196 3.206 -34.220 1.00 75.19 405 ASP A CA 1
ATOM 3097 C C . ASP A 1 405 ? 14.174 3.997 -35.130 1.00 75.19 405 ASP A C 1
ATOM 3099 O O . ASP A 1 405 ? 14.300 5.230 -35.062 1.00 75.19 405 ASP A O 1
ATOM 3103 N N . GLU A 1 406 ? 14.869 3.299 -36.035 1.00 79.81 406 GLU A N 1
ATOM 3104 C CA . GLU A 1 406 ? 15.806 3.904 -36.993 1.00 79.81 406 GLU A CA 1
ATOM 3105 C C . GLU A 1 406 ? 15.117 4.942 -37.903 1.00 79.81 406 GLU A C 1
ATOM 3107 O O . GLU A 1 406 ? 15.713 5.966 -38.258 1.00 79.81 406 GLU A O 1
ATOM 3112 N N . LYS A 1 407 ? 13.834 4.731 -38.235 1.00 77.12 407 LYS A N 1
ATOM 3113 C CA . LYS A 1 407 ? 13.012 5.667 -39.023 1.00 77.12 407 LYS A CA 1
ATOM 3114 C C . LYS A 1 407 ? 12.677 6.948 -38.247 1.00 77.12 407 LYS A C 1
ATOM 3116 O O . LYS A 1 407 ? 12.629 8.024 -38.839 1.00 77.12 407 LYS A O 1
ATOM 3121 N N . ARG A 1 408 ? 12.486 6.882 -36.926 1.00 74.19 408 ARG A N 1
ATOM 3122 C CA . ARG A 1 408 ? 12.247 8.033 -36.042 1.00 74.19 408 ARG A CA 1
ATOM 3123 C C . ARG A 1 408 ? 13.500 8.870 -35.901 1.00 74.19 408 ARG A C 1
ATOM 3125 O O . ARG A 1 408 ? 13.406 10.093 -35.927 1.00 74.19 408 ARG A O 1
ATOM 3132 N N . LEU A 1 409 ? 14.660 8.228 -35.794 1.00 76.69 409 LEU A N 1
ATOM 3133 C CA . LEU A 1 409 ? 15.950 8.912 -35.824 1.00 76.69 409 LEU A CA 1
ATOM 3134 C C . LEU A 1 409 ? 16.152 9.616 -37.175 1.00 76.69 409 LEU A C 1
ATOM 3136 O O . LEU A 1 409 ? 16.486 10.802 -37.194 1.00 76.69 409 LEU A O 1
ATOM 3140 N N . LEU A 1 410 ? 15.847 8.941 -38.289 1.00 78.31 410 LEU A N 1
ATOM 3141 C CA . LEU A 1 410 ? 15.859 9.544 -39.626 1.00 78.31 410 LEU A CA 1
ATOM 3142 C C . LEU A 1 410 ? 14.907 10.747 -39.732 1.00 78.31 410 LEU A C 1
ATOM 3144 O O . LEU A 1 410 ? 15.297 11.779 -40.267 1.00 78.31 410 LEU A O 1
ATOM 3148 N N . HIS A 1 411 ? 13.698 10.661 -39.176 1.00 74.81 411 HIS A N 1
ATOM 3149 C CA . HIS A 1 411 ? 12.737 11.768 -39.150 1.00 74.81 411 HIS A CA 1
ATOM 3150 C C . HIS A 1 411 ? 13.204 12.945 -38.269 1.00 74.81 411 HIS A C 1
ATOM 3152 O O . HIS A 1 411 ? 13.147 14.097 -38.692 1.00 74.81 411 HIS A O 1
ATOM 3158 N N . LYS A 1 412 ? 13.704 12.669 -37.054 1.00 73.19 412 LYS A N 1
ATOM 3159 C CA . LYS A 1 412 ? 14.097 13.676 -36.045 1.00 73.19 412 LYS A CA 1
ATOM 3160 C C . LYS A 1 412 ? 15.377 14.436 -36.423 1.00 73.19 412 LYS A C 1
ATOM 3162 O O . LYS A 1 412 ? 15.520 15.594 -36.039 1.00 73.19 412 LYS A O 1
ATOM 3167 N N . PHE A 1 413 ? 16.295 13.804 -37.162 1.00 76.25 413 PHE A N 1
ATOM 3168 C CA . PHE A 1 413 ? 17.612 14.372 -37.497 1.00 76.25 413 PHE A CA 1
ATOM 3169 C C . PHE A 1 413 ? 17.890 14.518 -39.006 1.00 76.25 413 PHE A C 1
ATOM 3171 O O . PHE A 1 413 ? 18.844 15.197 -39.390 1.00 76.25 413 PHE A O 1
ATOM 3178 N N . GLY A 1 414 ? 17.058 13.926 -39.866 1.00 77.75 414 GLY A N 1
ATOM 3179 C CA . GLY A 1 414 ? 17.156 13.996 -41.323 1.00 77.75 414 GLY A CA 1
ATOM 3180 C C . GLY A 1 414 ? 18.239 13.105 -41.944 1.00 77.75 414 GLY A C 1
ATOM 3181 O O . GLY A 1 414 ? 19.233 12.731 -41.315 1.00 77.75 414 GLY A O 1
ATOM 3182 N N . ASN A 1 415 ? 18.089 12.847 -43.247 1.00 79.06 415 ASN A N 1
ATOM 3183 C CA . ASN A 1 415 ? 18.971 12.000 -44.070 1.00 79.06 415 ASN A CA 1
ATOM 3184 C C . ASN A 1 415 ? 20.439 12.483 -44.159 1.00 79.06 415 ASN A C 1
ATOM 3186 O O . ASN A 1 415 ? 21.264 11.830 -44.791 1.00 79.06 415 ASN A O 1
ATOM 3190 N N . GLN A 1 416 ? 20.768 13.653 -43.597 1.00 75.12 416 GLN A N 1
ATOM 3191 C CA . GLN A 1 416 ? 22.143 14.160 -43.518 1.00 75.12 416 GLN A CA 1
ATOM 3192 C C . GLN A 1 416 ? 22.894 13.637 -42.284 1.00 75.12 416 GLN A C 1
ATOM 3194 O O . GLN A 1 416 ? 24.118 13.541 -42.328 1.00 75.12 416 GLN A O 1
ATOM 3199 N N . ALA A 1 417 ? 22.179 13.314 -41.200 1.00 74.50 417 ALA A N 1
ATOM 3200 C CA . ALA A 1 417 ? 22.760 12.894 -39.923 1.00 74.50 417 ALA A CA 1
ATOM 3201 C C . ALA A 1 417 ? 22.559 11.398 -39.630 1.00 74.50 417 ALA A C 1
ATOM 3203 O O . ALA A 1 417 ? 23.386 10.792 -38.945 1.00 74.50 417 ALA A O 1
ATOM 3204 N N . ILE A 1 418 ? 21.475 10.810 -40.148 1.00 82.56 418 ILE A N 1
ATOM 3205 C CA . ILE A 1 418 ? 21.113 9.402 -39.962 1.00 82.56 418 ILE A CA 1
ATOM 3206 C C . ILE A 1 418 ? 21.009 8.716 -41.323 1.00 82.56 418 ILE A C 1
ATOM 3208 O O . ILE A 1 418 ? 20.335 9.204 -42.229 1.00 82.56 418 ILE A O 1
ATOM 3212 N N . ASP A 1 419 ? 21.656 7.561 -41.442 1.00 82.31 419 ASP A N 1
ATOM 3213 C CA . ASP A 1 419 ? 21.524 6.636 -42.560 1.00 82.31 419 ASP A CA 1
ATOM 3214 C C . ASP A 1 419 ? 21.116 5.271 -42.000 1.00 82.31 419 ASP A C 1
ATOM 3216 O O . ASP A 1 419 ? 21.904 4.593 -41.339 1.00 82.31 419 ASP A O 1
ATOM 3220 N N . ILE A 1 420 ? 19.873 4.864 -42.262 1.00 79.12 420 ILE A N 1
ATOM 3221 C CA . ILE A 1 420 ? 19.296 3.626 -41.719 1.00 79.12 420 ILE A CA 1
ATOM 3222 C C . ILE A 1 420 ? 20.101 2.369 -42.096 1.00 79.12 420 ILE A C 1
ATOM 3224 O O . ILE A 1 420 ? 20.085 1.395 -41.351 1.00 79.12 420 ILE A O 1
ATOM 3228 N N . THR A 1 421 ? 20.874 2.412 -43.188 1.00 79.31 421 THR A N 1
ATOM 3229 C CA . THR A 1 421 ? 21.726 1.297 -43.644 1.00 79.31 421 THR A CA 1
ATOM 3230 C C . THR A 1 421 ? 23.061 1.192 -42.898 1.00 79.31 421 THR A C 1
ATOM 3232 O O . THR A 1 421 ? 23.772 0.200 -43.037 1.00 79.31 421 THR A O 1
ATOM 3235 N N . LYS A 1 422 ? 23.429 2.210 -42.104 1.00 83.25 422 LYS A N 1
ATOM 3236 C CA . LYS A 1 422 ? 24.694 2.262 -41.349 1.00 83.25 422 LYS A CA 1
ATOM 3237 C C . LYS A 1 422 ? 24.568 1.850 -39.881 1.00 83.25 422 LYS A C 1
ATOM 3239 O O . LYS A 1 422 ? 25.569 1.892 -39.159 1.00 83.25 422 LYS A O 1
ATOM 3244 N N . PHE A 1 423 ? 23.378 1.460 -39.424 1.00 86.88 423 PHE A N 1
ATOM 3245 C CA . PHE A 1 423 ? 23.219 0.883 -38.092 1.00 86.88 423 PHE A CA 1
ATOM 3246 C C . PHE A 1 423 ? 23.944 -0.467 -38.003 1.00 86.88 423 PHE A C 1
ATOM 3248 O O . PHE A 1 423 ? 23.893 -1.299 -38.909 1.00 86.88 423 PHE A O 1
ATOM 3255 N N . ARG A 1 424 ? 24.650 -0.675 -36.890 1.00 86.56 424 ARG A N 1
ATOM 3256 C CA . ARG A 1 424 ? 25.235 -1.962 -36.506 1.00 86.56 424 ARG A CA 1
ATOM 3257 C C . ARG A 1 424 ? 24.388 -2.543 -35.390 1.00 86.56 424 ARG A C 1
ATOM 3259 O O . ARG A 1 424 ? 24.248 -1.907 -34.347 1.00 86.56 424 ARG A O 1
ATOM 3266 N N . HIS A 1 425 ? 23.849 -3.731 -35.614 1.00 87.44 425 HIS A N 1
ATOM 3267 C CA . HIS A 1 425 ? 22.900 -4.367 -34.710 1.00 87.44 425 HIS A CA 1
ATOM 3268 C C . HIS A 1 425 ? 23.602 -5.491 -33.945 1.00 87.44 425 HIS A C 1
ATOM 3270 O O . HIS A 1 425 ? 24.166 -6.402 -34.550 1.00 87.44 425 HIS A O 1
ATOM 3276 N N . PHE A 1 426 ? 23.595 -5.417 -32.618 1.00 85.38 426 PHE A N 1
ATOM 3277 C CA . PHE A 1 426 ? 24.238 -6.387 -31.735 1.00 85.38 426 PHE A CA 1
ATOM 3278 C C . PHE A 1 426 ? 23.183 -7.088 -30.886 1.00 85.38 426 PHE A C 1
ATOM 3280 O O . PHE A 1 426 ? 22.422 -6.426 -30.185 1.00 85.38 426 PHE A O 1
ATOM 3287 N N . LEU A 1 427 ? 23.156 -8.417 -30.914 1.00 84.12 427 LEU A N 1
ATOM 3288 C CA . LEU A 1 427 ? 22.374 -9.228 -29.991 1.00 84.12 427 LEU A CA 1
ATOM 3289 C C . LEU A 1 427 ? 23.251 -9.587 -28.786 1.00 84.12 427 LEU A C 1
ATOM 3291 O O . LEU A 1 427 ? 24.224 -10.329 -28.919 1.00 84.12 427 LEU A O 1
ATOM 3295 N N . VAL A 1 428 ? 22.907 -9.051 -27.618 1.00 80.06 428 VAL A N 1
ATOM 3296 C CA . VAL A 1 428 ? 23.606 -9.253 -26.343 1.00 80.06 428 VAL A CA 1
ATOM 3297 C C . VAL A 1 428 ? 22.841 -10.272 -25.492 1.00 80.06 428 VAL A C 1
ATOM 3299 O O . VAL A 1 428 ? 21.618 -10.198 -25.362 1.00 80.06 428 VAL A O 1
ATOM 3302 N N . ARG A 1 429 ? 23.564 -11.254 -24.941 1.00 75.81 429 ARG A N 1
ATOM 3303 C CA . ARG A 1 429 ? 23.087 -12.386 -24.118 1.00 75.81 429 ARG A CA 1
ATOM 3304 C C . ARG A 1 429 ? 21.898 -13.151 -24.717 1.00 75.81 429 ARG A C 1
ATOM 3306 O O . ARG A 1 429 ? 21.106 -13.743 -23.993 1.00 75.81 429 ARG A O 1
ATOM 3313 N N . GLN A 1 430 ? 21.764 -13.121 -26.046 1.00 76.38 430 GLN A N 1
ATOM 3314 C CA . GLN A 1 430 ? 20.630 -13.678 -26.802 1.00 76.38 430 GLN A CA 1
ATOM 3315 C C . GLN A 1 430 ? 19.249 -13.101 -26.414 1.00 76.38 430 GLN A C 1
ATOM 3317 O O . GLN A 1 430 ? 18.227 -13.699 -26.740 1.00 76.38 430 GLN A O 1
ATOM 3322 N N . GLN A 1 431 ? 19.208 -11.950 -25.732 1.00 73.56 431 GLN A N 1
ATOM 3323 C CA . GLN A 1 431 ? 17.984 -11.369 -25.154 1.00 73.56 431 GLN A CA 1
ATOM 3324 C C . GLN A 1 431 ? 17.799 -9.883 -25.490 1.00 73.56 431 GLN A C 1
ATOM 3326 O O . GLN A 1 431 ? 16.670 -9.445 -25.687 1.00 73.56 431 GLN A O 1
ATOM 3331 N N . THR A 1 432 ? 18.887 -9.117 -25.613 1.00 77.12 432 THR A N 1
ATOM 3332 C CA . THR A 1 432 ? 18.832 -7.663 -25.829 1.00 77.12 432 THR A CA 1
ATOM 3333 C C . THR A 1 432 ? 19.374 -7.304 -27.205 1.00 77.12 432 THR A C 1
ATOM 3335 O O . THR A 1 432 ? 20.539 -7.571 -27.496 1.00 77.12 432 THR A O 1
ATOM 3338 N N . LEU A 1 433 ? 18.564 -6.660 -28.047 1.00 82.88 433 LEU A N 1
ATOM 3339 C CA . LEU A 1 433 ? 19.021 -6.086 -29.313 1.00 82.88 433 LEU A CA 1
ATOM 3340 C C . LEU A 1 433 ? 19.490 -4.639 -29.109 1.00 82.88 433 LEU A C 1
ATOM 3342 O O . LEU A 1 433 ? 18.788 -3.839 -28.497 1.00 82.88 433 LEU A O 1
ATOM 3346 N N . ILE A 1 434 ? 20.663 -4.294 -29.643 1.00 84.00 434 ILE A N 1
ATOM 3347 C CA . ILE A 1 434 ? 21.244 -2.949 -29.571 1.00 84.00 434 ILE A CA 1
ATOM 3348 C C . ILE A 1 434 ? 21.626 -2.476 -30.978 1.00 84.00 434 ILE A C 1
ATOM 3350 O O . ILE A 1 434 ? 22.597 -2.963 -31.561 1.00 84.00 434 ILE A O 1
ATOM 3354 N N . SER A 1 435 ? 20.889 -1.499 -31.508 1.00 85.06 435 SER A N 1
ATOM 3355 C CA . SER A 1 435 ? 21.190 -0.807 -32.768 1.00 85.06 435 SER A CA 1
ATOM 3356 C C . SER A 1 435 ? 22.084 0.418 -32.508 1.00 85.06 435 SER A C 1
ATOM 3358 O O . SER A 1 435 ? 21.679 1.344 -31.809 1.00 85.06 435 SER A O 1
ATOM 3360 N N . ILE A 1 436 ? 23.294 0.468 -33.080 1.00 84.62 436 ILE A N 1
ATOM 3361 C CA . ILE A 1 436 ? 24.225 1.608 -32.940 1.00 84.62 436 ILE A CA 1
ATOM 3362 C C . ILE A 1 436 ? 24.519 2.237 -34.305 1.00 84.62 436 ILE A C 1
ATOM 3364 O O . ILE A 1 436 ? 25.060 1.573 -35.189 1.00 84.62 436 ILE A O 1
ATOM 3368 N N . HIS A 1 437 ? 24.252 3.538 -34.448 1.00 82.75 437 HIS A N 1
ATOM 3369 C CA . HIS A 1 437 ? 24.632 4.343 -35.613 1.00 82.75 437 HIS A CA 1
ATOM 3370 C C . HIS A 1 437 ? 25.649 5.425 -35.235 1.00 82.75 437 HIS A C 1
ATOM 3372 O O . HIS A 1 437 ? 25.455 6.184 -34.285 1.00 82.75 437 HIS A O 1
ATOM 3378 N N . GLU A 1 438 ? 26.721 5.545 -36.016 1.00 74.25 438 GLU A N 1
ATOM 3379 C CA . GLU A 1 438 ? 27.742 6.580 -35.838 1.00 74.25 438 GLU A CA 1
ATOM 3380 C C . GLU A 1 438 ? 27.280 7.901 -36.481 1.00 74.25 438 GLU A C 1
ATOM 3382 O O . GLU A 1 438 ? 27.538 8.183 -37.653 1.00 74.25 438 GLU A O 1
ATOM 3387 N N . ALA A 1 439 ? 26.535 8.706 -35.714 1.00 63.53 439 ALA A N 1
ATOM 3388 C CA . ALA A 1 439 ? 26.000 9.990 -36.168 1.00 63.53 439 ALA A CA 1
ATOM 3389 C C . ALA A 1 439 ? 27.132 10.985 -36.487 1.00 63.53 439 ALA A C 1
ATOM 3391 O O . ALA A 1 439 ? 27.802 11.521 -35.602 1.00 63.53 439 ALA A O 1
ATOM 3392 N N . THR A 1 440 ? 27.354 11.248 -37.774 1.00 58.59 440 THR A N 1
ATOM 3393 C CA . THR A 1 440 ? 28.469 12.081 -38.231 1.00 58.59 440 THR A CA 1
ATOM 3394 C C . THR A 1 440 ? 28.082 13.564 -38.180 1.00 58.59 440 THR A C 1
ATOM 3396 O O . THR A 1 440 ? 27.328 14.045 -39.016 1.00 58.59 440 THR A O 1
ATOM 3399 N N . LYS A 1 441 ? 28.639 14.303 -37.208 1.00 56.03 441 LYS A N 1
ATOM 3400 C CA . LYS A 1 441 ? 28.460 15.760 -37.004 1.00 56.03 441 LYS A CA 1
ATOM 3401 C C . LYS A 1 441 ? 27.006 16.240 -36.826 1.00 56.03 441 LYS A C 1
ATOM 3403 O O . LYS A 1 441 ? 26.497 17.040 -37.611 1.00 56.03 441 LYS A O 1
ATOM 3408 N N . LEU A 1 442 ? 26.401 15.887 -35.692 1.00 55.50 442 LEU A N 1
ATOM 3409 C CA . LEU A 1 442 ? 25.269 16.635 -35.125 1.00 55.50 442 LEU A CA 1
ATOM 3410 C C . LEU A 1 442 ? 25.748 18.007 -34.606 1.00 55.50 442 LEU A C 1
ATOM 3412 O O . LEU A 1 442 ? 26.066 18.170 -33.429 1.00 55.50 442 LEU A O 1
ATOM 3416 N N . SER A 1 443 ? 25.800 19.004 -35.495 1.00 50.44 443 SER A N 1
ATOM 3417 C CA . SER A 1 443 ? 26.299 20.366 -35.214 1.00 50.44 443 SER A CA 1
ATOM 3418 C C . SER A 1 443 ? 25.522 21.137 -34.136 1.00 50.44 443 SER A C 1
ATOM 3420 O O . SER A 1 443 ? 25.988 22.170 -33.663 1.00 50.44 443 SER A O 1
ATOM 3422 N N . THR A 1 444 ? 24.353 20.642 -33.730 1.00 50.56 444 THR A N 1
ATOM 3423 C CA . THR A 1 444 ? 23.527 21.173 -32.637 1.00 50.56 444 THR A CA 1
ATOM 3424 C C . THR A 1 444 ? 23.930 20.687 -31.243 1.00 50.56 444 THR A C 1
ATOM 3426 O O . THR A 1 444 ? 23.481 21.285 -30.268 1.00 50.56 444 THR A O 1
ATOM 3429 N N . ILE A 1 445 ? 24.745 19.630 -31.117 1.00 50.09 445 ILE A N 1
ATOM 3430 C CA . ILE A 1 445 ? 25.040 18.994 -29.817 1.00 50.09 445 ILE A CA 1
ATOM 3431 C C . ILE A 1 445 ? 26.458 19.317 -29.316 1.00 50.09 445 ILE A C 1
ATOM 3433 O O . ILE A 1 445 ? 26.659 19.446 -28.108 1.00 50.09 445 ILE A O 1
ATOM 3437 N N . SER A 1 446 ? 27.440 19.530 -30.199 1.00 39.06 446 SER A N 1
ATOM 3438 C CA . SER A 1 446 ? 28.810 19.843 -29.778 1.00 39.06 446 SER A CA 1
ATOM 3439 C C . SER A 1 446 ? 29.126 21.345 -29.701 1.00 39.06 446 SER A C 1
ATOM 3441 O O . SER A 1 446 ? 29.550 21.983 -30.664 1.00 39.06 446 SER A O 1
ATOM 3443 N N . LYS A 1 447 ? 29.109 21.884 -28.472 1.00 43.22 447 LYS A N 1
ATOM 3444 C CA . LYS A 1 447 ? 30.169 22.826 -28.062 1.00 43.22 447 LYS A CA 1
ATOM 3445 C C . LYS A 1 447 ? 31.463 22.025 -27.911 1.00 43.22 447 LYS A C 1
ATOM 3447 O O . LYS A 1 447 ? 31.825 21.614 -26.813 1.00 43.22 447 LYS A O 1
ATOM 3452 N N . GLU A 1 448 ? 32.117 21.746 -29.032 1.00 40.88 448 GLU A N 1
ATOM 3453 C CA . GLU A 1 448 ? 33.371 20.995 -29.059 1.00 40.88 448 GLU A CA 1
ATOM 3454 C C . GLU A 1 448 ? 34.506 21.833 -28.449 1.00 40.88 448 GLU A C 1
ATOM 3456 O O . GLU A 1 448 ? 35.010 22.779 -29.054 1.00 40.88 448 GLU A O 1
ATOM 3461 N N . SER A 1 449 ? 34.931 21.455 -27.242 1.00 39.41 449 SER A N 1
ATOM 3462 C CA . SER A 1 449 ? 36.338 21.586 -26.861 1.00 39.41 449 SER A CA 1
ATOM 3463 C C . SER A 1 449 ? 37.160 20.713 -27.811 1.00 39.41 449 SER A C 1
ATOM 3465 O O . SER A 1 449 ? 36.769 19.576 -28.072 1.00 39.41 449 SER A O 1
ATOM 3467 N N . GLU A 1 450 ? 38.290 21.210 -28.320 1.00 41.22 450 GLU A N 1
ATOM 3468 C CA . GLU A 1 450 ? 39.143 20.448 -29.241 1.00 41.22 450 GLU A CA 1
ATOM 3469 C C . GLU A 1 450 ? 39.710 19.185 -28.566 1.00 41.22 450 GLU A C 1
ATOM 3471 O O . GLU A 1 450 ? 40.707 19.237 -27.845 1.00 41.22 450 GLU A O 1
ATOM 3476 N N . VAL A 1 451 ? 39.091 18.032 -28.827 1.00 46.25 451 VAL A N 1
ATOM 3477 C CA . VAL A 1 451 ? 39.654 16.715 -28.509 1.00 46.25 451 VAL A CA 1
ATOM 3478 C C . VAL A 1 451 ? 40.286 16.141 -29.775 1.00 46.25 451 VAL A C 1
ATOM 3480 O O . VAL A 1 451 ? 39.746 16.254 -30.878 1.00 46.25 451 VAL A O 1
ATOM 3483 N N . SER A 1 452 ? 41.473 15.554 -29.632 1.00 48.56 452 SER A N 1
ATOM 3484 C CA . SER A 1 452 ? 42.228 14.976 -30.742 1.00 48.56 452 SER A CA 1
ATOM 3485 C C . SER A 1 452 ? 41.437 13.874 -31.454 1.00 48.56 452 SER A C 1
ATOM 3487 O O . SER A 1 452 ? 40.731 13.081 -30.832 1.00 48.56 452 SER A O 1
ATOM 3489 N N . ARG A 1 453 ? 41.571 13.810 -32.786 1.00 49.06 453 ARG A N 1
ATOM 3490 C CA . ARG A 1 453 ? 40.875 12.805 -33.603 1.00 49.06 453 ARG A CA 1
ATOM 3491 C C . ARG A 1 453 ? 41.223 11.388 -33.116 1.00 49.06 453 ARG A C 1
ATOM 3493 O O . ARG A 1 453 ? 42.415 11.104 -32.968 1.00 49.06 453 ARG A O 1
ATOM 3500 N N . PRO A 1 454 ? 40.232 10.497 -32.919 1.00 47.31 454 PRO A N 1
ATOM 3501 C CA . PRO A 1 454 ? 40.499 9.113 -32.549 1.00 47.31 454 PRO A CA 1
ATOM 3502 C C . PRO A 1 454 ? 41.309 8.401 -33.639 1.00 47.31 454 PRO A C 1
ATOM 3504 O O . PRO A 1 454 ? 41.266 8.762 -34.819 1.00 47.31 454 PRO A O 1
ATOM 3507 N N . SER A 1 455 ? 42.067 7.378 -33.242 1.00 50.12 455 SER A N 1
ATOM 3508 C CA . SER A 1 455 ? 42.818 6.547 -34.182 1.00 50.12 455 SER A CA 1
ATOM 3509 C C . SER A 1 455 ? 41.865 5.751 -35.081 1.00 50.12 455 SER A C 1
ATOM 3511 O O . SER A 1 455 ? 40.792 5.333 -34.652 1.00 50.12 455 SER A O 1
ATOM 3513 N N . THR A 1 456 ? 42.275 5.475 -36.322 1.00 52.47 456 THR A N 1
ATOM 3514 C CA . THR A 1 456 ? 41.456 4.773 -37.335 1.00 52.47 456 THR A CA 1
ATOM 3515 C C . THR A 1 456 ? 41.030 3.350 -36.955 1.00 52.47 456 THR A C 1
ATOM 3517 O O . THR A 1 456 ? 40.215 2.758 -37.654 1.00 52.47 456 THR A O 1
ATOM 3520 N N . ASN A 1 457 ? 41.570 2.799 -35.864 1.00 51.12 457 ASN A N 1
ATOM 3521 C CA . ASN A 1 457 ? 41.253 1.461 -35.366 1.00 51.12 457 ASN A CA 1
ATOM 3522 C C . ASN A 1 457 ? 40.303 1.488 -34.150 1.00 51.12 457 ASN A C 1
ATOM 3524 O O . ASN A 1 457 ? 39.896 0.429 -33.672 1.00 51.12 457 ASN A O 1
ATOM 3528 N N . CYS A 1 458 ? 39.955 2.671 -33.630 1.00 54.47 458 CYS A N 1
ATOM 3529 C CA . CYS A 1 458 ? 39.050 2.819 -32.495 1.00 54.47 458 CYS A CA 1
ATOM 3530 C C . CYS A 1 458 ? 37.596 2.916 -32.981 1.00 54.47 458 CYS A C 1
ATOM 3532 O O . CYS A 1 458 ? 37.164 3.952 -33.479 1.00 54.47 458 CYS A O 1
ATOM 3534 N N . SER A 1 459 ? 36.827 1.834 -32.840 1.00 67.12 459 SER A N 1
ATOM 3535 C CA . SER A 1 459 ? 35.384 1.859 -33.109 1.00 67.12 459 SER A CA 1
ATOM 3536 C C . SER A 1 459 ? 34.670 2.437 -31.889 1.00 67.12 459 SER A C 1
ATOM 3538 O O . SER A 1 459 ? 34.583 1.750 -30.873 1.00 67.12 459 SER A O 1
ATOM 3540 N N . ALA A 1 460 ? 34.127 3.654 -31.987 1.00 68.62 460 ALA A N 1
ATOM 3541 C CA . ALA A 1 460 ? 33.434 4.322 -30.875 1.00 68.62 460 ALA A CA 1
ATOM 3542 C C . ALA A 1 460 ? 32.326 3.445 -30.256 1.00 68.62 460 ALA A C 1
ATOM 3544 O O . ALA A 1 460 ? 32.195 3.367 -29.039 1.00 68.62 460 ALA A O 1
ATOM 3545 N N . SER A 1 461 ? 31.615 2.680 -31.091 1.00 68.94 461 SER A N 1
ATOM 3546 C CA . SER A 1 461 ? 30.622 1.688 -30.662 1.00 68.94 461 SER A CA 1
ATOM 3547 C C . SER A 1 461 ? 31.180 0.582 -29.751 1.00 68.94 461 SER A C 1
ATOM 3549 O O . SER A 1 461 ? 30.462 0.100 -28.886 1.00 68.94 461 SER A O 1
ATOM 3551 N N . ARG A 1 462 ? 32.444 0.163 -29.921 1.00 70.44 462 ARG A N 1
ATOM 3552 C CA . ARG A 1 462 ? 33.081 -0.848 -29.053 1.00 70.44 462 ARG A CA 1
ATOM 3553 C C . ARG A 1 462 ? 33.477 -0.259 -27.705 1.00 70.44 462 ARG A C 1
ATOM 3555 O O . ARG A 1 462 ? 33.309 -0.937 -26.703 1.00 70.44 462 ARG A O 1
ATOM 3562 N N . VAL A 1 463 ? 33.975 0.980 -27.694 1.00 71.81 463 VAL A N 1
ATOM 3563 C CA . VAL A 1 463 ? 34.304 1.699 -26.452 1.00 71.81 463 VAL A CA 1
ATOM 3564 C C . VAL A 1 463 ? 33.032 1.919 -25.638 1.00 71.81 463 VAL A C 1
ATOM 3566 O O . VAL A 1 463 ? 32.979 1.496 -24.495 1.00 71.81 463 VAL A O 1
ATOM 3569 N N . LEU A 1 464 ? 31.965 2.427 -26.266 1.00 73.19 464 LEU A N 1
ATOM 3570 C CA . LEU A 1 464 ? 30.655 2.588 -25.629 1.00 73.19 464 LEU A CA 1
ATOM 3571 C C . LEU A 1 464 ? 30.133 1.277 -25.017 1.00 73.19 464 LEU A C 1
ATOM 3573 O O . LEU A 1 464 ? 29.721 1.259 -23.864 1.00 73.19 464 LEU A O 1
ATOM 3577 N N . LEU A 1 465 ? 30.159 0.171 -25.767 1.00 72.50 465 LEU A N 1
ATOM 3578 C CA . LEU A 1 465 ? 29.687 -1.125 -25.267 1.00 72.50 465 LEU A CA 1
ATOM 3579 C C . LEU A 1 465 ? 30.585 -1.710 -24.157 1.00 72.50 465 LEU A C 1
ATOM 3581 O O . LEU A 1 465 ? 30.082 -2.421 -23.291 1.00 72.50 465 LEU A O 1
ATOM 3585 N N . TYR A 1 466 ? 31.886 -1.408 -24.153 1.00 70.06 466 TYR A N 1
ATOM 3586 C CA . TYR A 1 466 ? 32.802 -1.777 -23.068 1.00 70.06 466 TYR A CA 1
ATOM 3587 C C . TYR A 1 466 ? 32.554 -0.937 -21.804 1.00 70.06 466 TYR A C 1
ATOM 3589 O O . TYR A 1 466 ? 32.408 -1.496 -20.721 1.00 70.06 466 TYR A O 1
ATOM 3597 N N . ASP A 1 467 ? 32.424 0.386 -21.944 1.00 67.50 467 ASP A N 1
ATOM 3598 C CA . ASP A 1 467 ? 32.174 1.317 -20.834 1.00 67.50 467 ASP A CA 1
ATOM 3599 C C . ASP A 1 467 ? 30.799 1.078 -20.178 1.00 67.50 467 ASP A C 1
ATOM 3601 O O . ASP A 1 467 ? 30.649 1.239 -18.968 1.00 67.50 467 ASP A O 1
ATOM 3605 N N . LEU A 1 468 ? 29.807 0.621 -20.953 1.00 64.56 468 LEU A N 1
ATOM 3606 C CA . LEU A 1 468 ? 28.508 0.145 -20.455 1.00 64.56 468 LEU A CA 1
ATOM 3607 C C . LEU A 1 468 ? 28.565 -1.255 -19.804 1.00 64.56 468 LEU A C 1
ATOM 3609 O O . LEU A 1 468 ? 27.538 -1.759 -19.352 1.00 64.56 468 LEU A O 1
ATOM 3613 N N . GLY A 1 469 ? 29.725 -1.920 -19.778 1.00 66.44 469 GLY A N 1
ATOM 3614 C CA . GLY A 1 469 ? 29.890 -3.269 -19.223 1.00 66.44 469 GLY A CA 1
ATOM 3615 C C . GLY A 1 469 ? 29.207 -4.382 -20.033 1.00 66.44 469 GLY A C 1
ATOM 3616 O O . GLY A 1 469 ? 28.979 -5.473 -19.508 1.00 66.44 469 GLY A O 1
ATOM 3617 N N . LEU A 1 470 ? 28.863 -4.118 -21.298 1.00 66.38 470 LEU A N 1
ATOM 3618 C CA . LEU A 1 470 ? 28.175 -5.051 -22.201 1.00 66.38 470 LEU A CA 1
ATOM 3619 C C . LEU A 1 470 ? 29.146 -5.922 -23.014 1.00 66.38 470 LEU A C 1
ATOM 3621 O O . LEU A 1 470 ? 28.732 -6.936 -23.572 1.00 66.38 470 LEU A O 1
ATOM 3625 N N . ILE A 1 471 ? 30.426 -5.543 -23.076 1.00 66.56 471 ILE A N 1
ATOM 3626 C CA . ILE A 1 471 ? 31.510 -6.347 -23.652 1.00 66.56 471 ILE A CA 1
ATOM 3627 C C . ILE A 1 471 ? 32.634 -6.483 -22.625 1.00 66.56 471 ILE A C 1
ATOM 3629 O O . ILE A 1 471 ? 33.237 -5.488 -22.229 1.00 66.56 471 ILE A O 1
ATOM 3633 N N . SER A 1 472 ? 32.977 -7.721 -22.278 1.00 68.31 472 SER A N 1
ATOM 3634 C CA . SER A 1 472 ? 34.265 -8.096 -21.687 1.00 68.31 472 SER A CA 1
ATOM 3635 C C . SER A 1 472 ? 34.996 -9.090 -22.600 1.00 68.31 472 SER A C 1
ATOM 3637 O O . SER A 1 472 ? 34.430 -9.577 -23.581 1.00 68.31 472 SER A O 1
ATOM 3639 N N . GLU A 1 473 ? 36.256 -9.398 -22.282 1.00 66.62 473 GLU A N 1
ATOM 3640 C CA . GLU A 1 473 ? 37.019 -10.464 -22.949 1.00 66.62 473 GLU A CA 1
ATOM 3641 C C . GLU A 1 473 ? 36.296 -11.818 -22.807 1.00 66.62 473 GLU A C 1
ATOM 3643 O O . GLU A 1 473 ? 36.027 -12.480 -23.808 1.00 66.62 473 GLU A O 1
ATOM 3648 N N . GLU A 1 474 ? 35.827 -12.142 -21.594 1.00 66.69 474 GLU A N 1
ATOM 3649 C CA . GLU A 1 474 ? 35.003 -13.327 -21.307 1.00 66.69 474 GLU A CA 1
ATOM 3650 C C . GLU A 1 474 ? 33.710 -13.363 -22.148 1.00 66.69 474 GLU A C 1
ATOM 3652 O O . GLU A 1 474 ? 33.379 -14.404 -22.708 1.00 66.69 474 GLU A O 1
ATOM 3657 N N . SER A 1 475 ? 33.001 -12.231 -22.296 1.00 64.88 475 SER A N 1
ATOM 3658 C CA . SER A 1 475 ? 31.761 -12.143 -23.096 1.00 64.88 475 SER A CA 1
ATOM 3659 C C . SER A 1 475 ? 31.978 -12.344 -24.599 1.00 64.88 475 SER A C 1
ATOM 3661 O O . SER A 1 475 ? 31.044 -12.688 -25.326 1.00 64.88 475 SER A O 1
ATOM 3663 N N . TYR A 1 476 ? 33.192 -12.086 -25.090 1.00 64.19 476 TYR A N 1
ATOM 3664 C CA . TYR A 1 476 ? 33.546 -12.317 -26.488 1.00 64.19 476 TYR A CA 1
ATOM 3665 C C . TYR A 1 476 ? 33.911 -13.788 -26.734 1.00 64.19 476 TYR A C 1
ATOM 3667 O O . TYR A 1 476 ? 33.555 -14.339 -27.774 1.00 64.19 476 TYR A O 1
ATOM 3675 N N . GLU A 1 477 ? 34.565 -14.443 -25.770 1.00 65.50 477 GLU A N 1
ATOM 3676 C CA . GLU A 1 477 ? 34.872 -15.879 -25.827 1.00 65.50 477 GLU A CA 1
ATOM 3677 C C . GLU A 1 477 ? 33.634 -16.770 -25.624 1.00 65.50 477 GLU A C 1
ATOM 3679 O O . GLU A 1 477 ? 33.529 -17.824 -26.252 1.00 65.50 477 GLU A O 1
ATOM 3684 N N . SER A 1 478 ? 32.675 -16.348 -24.793 1.00 70.19 478 SER A N 1
ATOM 3685 C CA . SER A 1 478 ? 31.415 -17.070 -24.551 1.00 70.19 478 SER A CA 1
ATOM 3686 C C . SER A 1 478 ? 30.407 -16.977 -25.705 1.00 70.19 478 SER A C 1
ATOM 3688 O O . SER A 1 478 ? 29.490 -17.795 -25.787 1.00 70.19 478 SER A O 1
ATOM 3690 N N . GLY A 1 479 ? 30.558 -15.989 -26.595 1.00 69.06 479 GLY A N 1
ATOM 3691 C CA . GLY A 1 479 ? 29.565 -15.666 -27.621 1.00 69.06 479 GLY A CA 1
ATOM 3692 C C . GLY A 1 479 ? 28.351 -14.890 -27.092 1.00 69.06 479 GLY A C 1
ATOM 3693 O O . GLY A 1 479 ? 27.316 -14.861 -27.757 1.00 69.06 479 GLY A O 1
ATOM 3694 N N . ASP A 1 480 ? 28.467 -14.240 -25.927 1.00 74.94 480 ASP A N 1
ATOM 3695 C CA . ASP A 1 480 ? 27.402 -13.414 -25.335 1.00 74.94 480 ASP A CA 1
ATOM 3696 C C . ASP A 1 480 ? 27.118 -12.122 -26.119 1.00 74.94 480 ASP A C 1
ATOM 3698 O O . ASP A 1 480 ? 26.143 -11.435 -25.820 1.00 74.94 480 ASP A O 1
ATOM 3702 N N . ILE A 1 481 ? 27.923 -11.770 -27.124 1.00 76.88 481 ILE A N 1
ATOM 3703 C CA . ILE A 1 481 ? 27.601 -10.696 -28.069 1.00 76.88 481 ILE A CA 1
ATOM 3704 C C . ILE A 1 481 ? 27.762 -11.158 -29.519 1.00 76.88 481 ILE A C 1
ATOM 3706 O O . ILE A 1 481 ? 28.842 -11.548 -29.961 1.00 76.88 481 ILE A O 1
ATOM 3710 N N . LEU A 1 482 ? 26.674 -11.061 -30.283 1.00 82.56 482 LEU A N 1
ATOM 3711 C CA . LEU A 1 482 ? 26.612 -11.428 -31.693 1.00 82.56 482 LEU A CA 1
ATOM 3712 C C . LEU A 1 482 ? 26.317 -10.188 -32.545 1.00 82.56 482 LEU A C 1
ATOM 3714 O O . LEU A 1 482 ? 25.284 -9.546 -32.378 1.00 82.56 482 LEU A O 1
ATOM 3718 N N . LEU A 1 483 ? 27.206 -9.861 -33.485 1.00 84.69 483 LEU A N 1
ATOM 3719 C CA . LEU A 1 483 ? 26.906 -8.889 -34.540 1.00 84.69 483 LEU A CA 1
ATOM 3720 C C . LEU A 1 483 ? 25.944 -9.537 -35.545 1.00 84.69 483 LEU A C 1
ATOM 3722 O O . LEU A 1 483 ? 26.263 -10.586 -36.106 1.00 84.69 483 LEU A O 1
ATOM 3726 N N . LEU A 1 484 ? 24.791 -8.913 -35.774 1.00 87.62 484 LEU A N 1
ATOM 3727 C CA . LEU A 1 484 ? 23.809 -9.361 -36.757 1.00 87.62 484 LEU A CA 1
ATOM 3728 C C . LEU A 1 484 ? 24.134 -8.809 -38.151 1.00 87.62 484 LEU A C 1
ATOM 3730 O O . LEU A 1 484 ? 24.669 -7.707 -38.292 1.00 87.62 484 LEU A O 1
ATOM 3734 N N . ASP A 1 485 ? 23.786 -9.578 -39.181 1.00 85.38 485 ASP A N 1
ATOM 3735 C CA . ASP A 1 485 ? 23.985 -9.201 -40.580 1.00 85.38 485 ASP A CA 1
ATOM 3736 C C . ASP A 1 485 ? 22.776 -8.426 -41.127 1.00 85.38 485 ASP A C 1
ATOM 3738 O O . ASP A 1 485 ? 21.802 -9.010 -41.606 1.00 85.38 485 ASP A O 1
ATOM 3742 N N . SER A 1 486 ? 22.860 -7.094 -41.084 1.00 84.44 486 SER A N 1
ATOM 3743 C CA . SER A 1 486 ? 21.862 -6.192 -41.671 1.00 84.44 486 SER A CA 1
ATOM 3744 C C . SER A 1 486 ? 21.931 -6.075 -43.200 1.00 84.44 486 SER A C 1
ATOM 3746 O O . SER A 1 486 ? 21.140 -5.337 -43.785 1.00 84.44 486 SER A O 1
ATOM 3748 N N . SER A 1 487 ? 22.833 -6.802 -43.877 1.00 83.38 487 SER A N 1
ATOM 3749 C CA . SER A 1 487 ? 22.852 -6.877 -45.346 1.00 83.38 487 SER A CA 1
ATOM 3750 C C . SER A 1 487 ? 21.875 -7.911 -45.922 1.00 83.38 487 SER A C 1
ATOM 3752 O O . SER A 1 487 ? 21.612 -7.902 -47.127 1.00 83.38 487 SER A O 1
ATOM 3754 N N . ASN A 1 488 ? 21.299 -8.771 -45.074 1.00 86.44 488 ASN A N 1
ATOM 3755 C CA . ASN A 1 488 ? 20.240 -9.695 -45.467 1.00 86.44 488 ASN A CA 1
ATOM 3756 C C . ASN A 1 488 ? 18.956 -8.925 -45.845 1.00 86.44 488 ASN A C 1
ATOM 3758 O O . ASN A 1 488 ? 18.504 -8.052 -45.105 1.00 86.44 488 ASN A O 1
ATOM 3762 N N . LEU A 1 489 ? 18.350 -9.277 -46.984 1.00 82.31 489 LEU A N 1
ATOM 3763 C CA . LEU A 1 489 ? 17.157 -8.619 -47.537 1.00 82.31 489 LEU A CA 1
ATOM 3764 C C . LEU A 1 489 ? 15.960 -8.649 -46.578 1.00 82.31 489 LEU A C 1
ATOM 3766 O O . LEU A 1 489 ? 15.207 -7.678 -46.515 1.00 82.31 489 LEU A O 1
ATOM 3770 N N . ASP A 1 490 ? 15.821 -9.732 -45.814 1.00 84.38 490 ASP A N 1
ATOM 3771 C CA . ASP A 1 490 ? 14.721 -9.909 -44.866 1.00 84.38 490 ASP A CA 1
ATOM 3772 C C . ASP A 1 490 ? 15.003 -9.246 -43.500 1.00 84.38 490 ASP A C 1
ATOM 3774 O O . ASP A 1 490 ? 14.085 -9.082 -42.704 1.00 84.38 490 ASP A O 1
ATOM 3778 N N . PHE A 1 491 ? 16.233 -8.779 -43.222 1.00 86.25 491 PHE A N 1
ATOM 3779 C CA . PHE A 1 491 ? 16.625 -8.293 -41.887 1.00 86.25 491 PHE A CA 1
ATOM 3780 C C . PHE A 1 491 ? 15.739 -7.154 -41.370 1.00 86.25 491 PHE A C 1
ATOM 3782 O O . PHE A 1 491 ? 15.239 -7.222 -40.253 1.00 86.25 491 PHE A O 1
ATOM 3789 N N . TYR A 1 492 ? 15.514 -6.114 -42.178 1.00 82.00 492 TYR A N 1
ATOM 3790 C CA . TYR A 1 492 ? 14.675 -4.978 -41.774 1.00 82.00 492 TYR A CA 1
ATOM 3791 C C . TYR A 1 492 ? 13.174 -5.305 -41.799 1.00 82.00 492 TYR A C 1
ATOM 3793 O O . TYR A 1 492 ? 12.390 -4.616 -41.150 1.00 82.00 492 TYR A O 1
ATOM 3801 N N . HIS A 1 493 ? 12.767 -6.355 -42.521 1.00 82.38 493 HIS A N 1
ATOM 3802 C CA . HIS A 1 493 ? 11.406 -6.881 -42.459 1.00 82.38 493 HIS A CA 1
ATOM 3803 C C . HIS A 1 493 ? 11.189 -7.602 -41.122 1.00 82.38 493 HIS A C 1
ATOM 3805 O O . HIS A 1 493 ? 10.259 -7.267 -40.391 1.00 82.38 493 HIS A O 1
ATOM 3811 N N . ASP A 1 494 ? 12.092 -8.511 -40.755 1.00 84.25 494 ASP A N 1
ATOM 3812 C CA . ASP A 1 494 ? 12.045 -9.256 -39.498 1.00 84.25 494 ASP A CA 1
ATOM 3813 C C . ASP A 1 494 ? 12.237 -8.341 -38.280 1.00 84.25 494 ASP A C 1
ATOM 3815 O O . ASP A 1 494 ? 11.486 -8.459 -37.314 1.00 84.25 494 ASP A O 1
ATOM 3819 N N . LEU A 1 495 ? 13.164 -7.375 -38.333 1.00 82.56 495 LEU A N 1
ATOM 3820 C CA . LEU A 1 495 ? 13.341 -6.351 -37.295 1.00 82.56 495 LEU A CA 1
ATOM 3821 C C . LEU A 1 495 ? 12.019 -5.621 -37.030 1.00 82.56 495 LEU A C 1
ATOM 3823 O O . LEU A 1 495 ? 11.545 -5.585 -35.895 1.00 82.56 495 LEU A O 1
ATOM 3827 N N . HIS A 1 496 ? 11.363 -5.146 -38.090 1.00 78.00 496 HIS A N 1
ATOM 3828 C CA . HIS A 1 496 ? 10.084 -4.468 -37.959 1.00 78.00 496 HIS A CA 1
ATOM 3829 C C . HIS A 1 496 ? 8.972 -5.390 -37.432 1.00 78.00 496 HIS A C 1
ATOM 3831 O O . HIS A 1 496 ? 8.278 -5.060 -36.471 1.00 78.00 496 HIS A O 1
ATOM 3837 N N . HIS A 1 497 ? 8.783 -6.558 -38.046 1.00 75.56 497 HIS A N 1
ATOM 3838 C CA . HIS A 1 497 ? 7.650 -7.431 -37.738 1.00 75.56 497 HIS A CA 1
ATOM 3839 C C . HIS A 1 497 ? 7.804 -8.234 -36.440 1.00 75.56 497 HIS A C 1
ATOM 3841 O O . HIS A 1 497 ? 6.785 -8.621 -35.864 1.00 75.56 497 HIS A O 1
ATOM 3847 N N . MET A 1 498 ? 9.032 -8.482 -35.976 1.00 76.50 498 MET A N 1
ATOM 3848 C CA . MET A 1 498 ? 9.316 -9.270 -34.772 1.00 76.50 498 MET A CA 1
ATOM 3849 C C . MET A 1 498 ? 9.793 -8.433 -33.582 1.00 76.50 498 MET A C 1
ATOM 3851 O O . MET A 1 498 ? 9.560 -8.854 -32.451 1.00 76.50 498 MET A O 1
ATOM 3855 N N . VAL A 1 499 ? 10.442 -7.281 -33.795 1.00 78.50 499 VAL A N 1
ATOM 3856 C CA . VAL A 1 499 ? 11.001 -6.454 -32.708 1.00 78.50 499 VAL A CA 1
ATOM 3857 C C . VAL A 1 499 ? 10.234 -5.145 -32.552 1.00 78.50 499 VAL A C 1
ATOM 3859 O O . VAL A 1 499 ? 9.625 -4.952 -31.505 1.00 78.50 499 VAL A O 1
ATOM 3862 N N . ASP A 1 500 ? 10.166 -4.291 -33.579 1.00 77.31 500 ASP A N 1
ATOM 3863 C CA . ASP A 1 500 ? 9.517 -2.967 -33.464 1.00 77.31 500 ASP A CA 1
ATOM 3864 C C . ASP A 1 500 ? 8.016 -3.067 -33.142 1.00 77.31 500 ASP A C 1
ATOM 3866 O O . ASP A 1 500 ? 7.433 -2.173 -32.531 1.00 77.31 500 ASP A O 1
ATOM 3870 N N . ARG A 1 501 ? 7.382 -4.169 -33.563 1.00 77.12 501 ARG A N 1
ATOM 3871 C CA . ARG A 1 501 ? 5.973 -4.490 -33.290 1.00 77.12 501 ARG A CA 1
ATOM 3872 C C . ARG A 1 501 ? 5.762 -5.438 -32.110 1.00 77.12 501 ARG A C 1
ATOM 3874 O O . ARG A 1 501 ? 4.627 -5.857 -31.875 1.00 77.12 501 ARG A O 1
ATOM 3881 N N . SER A 1 502 ? 6.818 -5.794 -31.378 1.00 77.31 502 SER A N 1
ATOM 3882 C CA . SER A 1 502 ? 6.676 -6.537 -30.126 1.00 77.31 502 SER A CA 1
ATOM 3883 C C . SER A 1 502 ? 6.336 -5.577 -28.983 1.00 77.31 502 SER A C 1
ATOM 3885 O O . SER A 1 502 ? 7.052 -4.600 -28.768 1.00 77.31 502 SER A O 1
ATOM 3887 N N . PRO A 1 503 ? 5.266 -5.838 -28.215 1.00 76.94 503 PRO A N 1
ATOM 3888 C CA . PRO A 1 503 ? 4.897 -4.973 -27.110 1.00 76.94 503 PRO A CA 1
ATOM 3889 C C . PRO A 1 503 ? 5.888 -5.109 -25.955 1.00 76.94 503 PRO A C 1
ATOM 3891 O O . PRO A 1 503 ? 6.222 -6.212 -25.523 1.00 76.94 503 PRO A O 1
ATOM 3894 N N . THR A 1 504 ? 6.303 -3.972 -25.403 1.00 72.44 504 THR A N 1
ATOM 3895 C CA . THR A 1 504 ? 7.137 -3.897 -24.193 1.00 72.44 504 THR A CA 1
ATOM 3896 C C . THR A 1 504 ? 6.318 -3.981 -22.899 1.00 72.44 504 THR A C 1
ATOM 3898 O O . THR A 1 504 ? 6.886 -4.065 -21.812 1.00 72.44 504 THR A O 1
ATOM 3901 N N . LYS A 1 505 ? 4.982 -3.965 -23.008 1.00 75.62 505 LYS A N 1
ATOM 3902 C CA . LYS A 1 505 ? 4.010 -3.937 -21.906 1.00 75.62 505 LYS A CA 1
ATOM 3903 C C . LYS A 1 505 ? 2.866 -4.920 -22.151 1.00 75.62 505 LYS A C 1
ATOM 3905 O O . LYS A 1 505 ? 2.646 -5.382 -23.268 1.00 75.62 505 LYS A O 1
ATOM 3910 N N . LEU A 1 506 ? 2.110 -5.235 -21.103 1.00 77.94 506 LEU A N 1
ATOM 3911 C CA . LEU A 1 506 ? 0.923 -6.079 -21.203 1.00 77.94 506 LEU A CA 1
ATOM 3912 C C . LEU A 1 506 ? -0.225 -5.278 -21.836 1.00 77.94 506 LEU A C 1
ATOM 3914 O O . LEU A 1 506 ? -0.641 -4.252 -21.300 1.00 77.94 506 LEU A O 1
ATOM 3918 N N . LEU A 1 507 ? -0.721 -5.745 -22.982 1.00 84.25 507 LEU A N 1
ATOM 3919 C CA . LEU A 1 507 ? -1.701 -5.021 -23.790 1.00 84.25 507 LEU A CA 1
ATOM 3920 C C . LEU A 1 507 ? -3.143 -5.307 -23.366 1.00 84.25 507 LEU A C 1
ATOM 3922 O O . LEU A 1 507 ? -3.546 -6.459 -23.189 1.00 84.25 507 LEU A O 1
ATOM 3926 N N . GLN A 1 508 ? -3.952 -4.254 -23.291 1.00 88.25 508 GLN A N 1
ATOM 3927 C CA . GLN A 1 508 ? -5.379 -4.354 -23.023 1.00 88.25 508 GLN A CA 1
ATOM 3928 C C . GLN A 1 508 ? -6.179 -3.429 -23.949 1.00 88.25 508 GLN A C 1
ATOM 3930 O O . GLN A 1 508 ? -5.840 -2.264 -24.155 1.00 88.25 508 GLN A O 1
ATOM 3935 N N . THR A 1 509 ? -7.289 -3.932 -24.484 1.00 91.19 509 THR A N 1
ATOM 3936 C CA . THR A 1 509 ? -8.235 -3.140 -25.278 1.00 91.19 509 THR A CA 1
ATOM 3937 C C . THR A 1 509 ? -9.560 -3.037 -24.548 1.00 91.19 509 THR A C 1
ATOM 3939 O O . THR A 1 509 ? -10.195 -4.047 -24.236 1.00 91.19 509 THR A O 1
ATOM 3942 N N . VAL A 1 510 ? -10.019 -1.811 -24.314 1.00 93.56 510 VAL A N 1
ATOM 3943 C CA . VAL A 1 510 ? -11.318 -1.534 -23.700 1.00 93.56 510 VAL A CA 1
ATOM 3944 C C . VAL A 1 510 ? -12.263 -0.984 -24.764 1.00 93.56 510 VAL A C 1
ATOM 3946 O O . VAL A 1 510 ? -12.036 0.082 -25.330 1.00 93.56 510 VAL A O 1
ATOM 3949 N N . ARG A 1 511 ? -13.340 -1.715 -25.045 1.00 91.25 511 ARG A N 1
ATOM 3950 C CA . ARG A 1 511 ? -14.382 -1.331 -26.002 1.00 91.25 511 ARG A CA 1
ATOM 3951 C C . ARG A 1 511 ? -15.568 -0.724 -25.257 1.00 91.25 511 ARG A C 1
ATOM 3953 O O . ARG A 1 511 ? -16.268 -1.419 -24.520 1.00 91.25 511 ARG A O 1
ATOM 3960 N N . LEU A 1 512 ? -15.761 0.575 -25.449 1.00 93.19 512 LEU A N 1
ATOM 3961 C CA . LEU A 1 512 ? -16.769 1.418 -24.819 1.00 93.19 512 LEU A CA 1
ATOM 3962 C C . LEU A 1 512 ? -18.006 1.525 -25.719 1.00 93.19 512 LEU A C 1
ATOM 3964 O O . LEU A 1 512 ? -17.955 2.124 -26.792 1.00 93.19 512 LEU A O 1
ATOM 3968 N N . PHE A 1 513 ? -19.137 0.993 -25.268 1.00 92.12 513 PHE A N 1
ATOM 3969 C CA . PHE A 1 513 ? -20.435 1.214 -25.902 1.00 92.12 513 PHE A CA 1
ATOM 3970 C C . PHE A 1 513 ? -21.228 2.259 -25.124 1.00 92.12 513 PHE A C 1
ATOM 3972 O O . PHE A 1 513 ? -21.286 2.198 -23.899 1.00 92.12 513 PHE A O 1
ATOM 3979 N N . TYR A 1 514 ? -21.897 3.167 -25.831 1.00 93.25 514 TYR A N 1
ATOM 3980 C CA . TYR A 1 514 ? -22.886 4.075 -25.254 1.00 93.25 514 TYR A CA 1
ATOM 3981 C C . TYR A 1 514 ? -24.265 3.745 -25.826 1.00 93.25 514 TYR A C 1
ATOM 3983 O O . TYR A 1 514 ? -24.447 3.708 -27.046 1.00 93.25 514 TYR A O 1
ATOM 3991 N N . VAL A 1 515 ? -25.223 3.492 -24.936 1.00 92.88 515 VAL A N 1
ATOM 3992 C CA . VAL A 1 515 ? -26.596 3.090 -25.255 1.00 92.88 515 VAL A CA 1
ATOM 3993 C C . VAL A 1 515 ? -27.551 4.132 -24.678 1.00 92.88 515 VAL A C 1
ATOM 3995 O O . VAL A 1 515 ? -27.610 4.314 -23.457 1.00 92.88 515 VAL A O 1
ATOM 3998 N N . ARG A 1 516 ? -28.299 4.812 -25.556 1.00 91.56 516 ARG A N 1
ATOM 3999 C CA . ARG A 1 516 ? -29.372 5.730 -25.145 1.00 91.56 516 ARG A CA 1
ATOM 4000 C C . ARG A 1 516 ? -30.589 4.972 -24.629 1.00 91.56 516 ARG A C 1
ATOM 4002 O O . ARG A 1 516 ? -30.803 3.823 -25.019 1.00 91.56 516 ARG A O 1
ATOM 4009 N N . ASP A 1 517 ? -31.414 5.647 -23.829 1.00 92.25 517 ASP A N 1
ATOM 4010 C CA . ASP A 1 517 ? -32.691 5.114 -23.327 1.00 92.25 517 ASP A CA 1
ATOM 4011 C C . ASP A 1 517 ? -33.512 4.431 -24.442 1.00 92.25 517 ASP A C 1
ATOM 4013 O O . ASP A 1 517 ? -33.877 5.037 -25.453 1.00 92.25 517 ASP A O 1
ATOM 4017 N N . GLY A 1 518 ? -33.772 3.134 -24.269 1.00 90.06 518 GLY A N 1
ATOM 4018 C CA . GLY A 1 518 ? -34.569 2.314 -25.177 1.00 90.06 518 GLY A CA 1
ATOM 4019 C C . GLY A 1 518 ? -33.880 1.841 -26.465 1.00 90.06 518 GLY A C 1
ATOM 4020 O O . GLY A 1 518 ? -34.534 1.145 -27.248 1.00 90.06 518 GLY A O 1
ATOM 4021 N N . GLN A 1 519 ? -32.599 2.149 -26.711 1.00 90.81 519 GLN A N 1
ATOM 4022 C CA . GLN A 1 519 ? -31.873 1.606 -27.869 1.00 90.81 519 GLN A CA 1
ATOM 4023 C C . GLN A 1 519 ? -31.618 0.095 -27.732 1.00 90.81 519 GLN A C 1
ATOM 4025 O O . GLN A 1 519 ? -31.206 -0.398 -26.686 1.00 90.81 519 GLN A O 1
ATOM 4030 N N . ARG A 1 520 ? -31.855 -0.649 -28.822 1.00 90.56 520 ARG A N 1
ATOM 4031 C CA . ARG A 1 520 ? -31.700 -2.123 -28.886 1.00 90.56 520 ARG A CA 1
ATOM 4032 C C . ARG A 1 520 ? -31.006 -2.635 -30.152 1.00 90.56 520 ARG A C 1
ATOM 4034 O O . ARG A 1 520 ? -30.621 -3.797 -30.221 1.00 90.56 520 ARG A O 1
ATOM 4041 N N . SER A 1 521 ? -30.883 -1.791 -31.173 1.00 90.31 521 SER A N 1
ATOM 4042 C CA . SER A 1 521 ? -30.244 -2.126 -32.447 1.00 90.31 521 SER A CA 1
ATOM 4043 C C . SER A 1 521 ? -28.732 -1.961 -32.332 1.00 90.31 521 SER A C 1
ATOM 4045 O O . SER A 1 521 ? -28.255 -0.904 -31.920 1.00 90.31 521 SER A O 1
ATOM 4047 N N . ALA A 1 522 ? -27.977 -2.978 -32.752 1.00 87.50 522 ALA A N 1
ATOM 4048 C CA . ALA A 1 522 ? -26.519 -2.909 -32.810 1.00 87.50 522 ALA A CA 1
ATOM 4049 C C . ALA A 1 522 ? -26.035 -1.732 -33.678 1.00 87.50 522 ALA A C 1
ATOM 4051 O O . ALA A 1 522 ? -25.131 -1.000 -33.284 1.00 87.50 522 ALA A O 1
ATOM 4052 N N . VAL A 1 523 ? -26.697 -1.494 -34.816 1.00 88.56 523 VAL A N 1
ATOM 4053 C CA . VAL A 1 523 ? -26.367 -0.397 -35.741 1.00 88.56 523 VAL A CA 1
ATOM 4054 C C . VAL A 1 523 ? -26.589 0.969 -35.086 1.00 88.56 523 VAL A C 1
ATOM 4056 O O . VAL A 1 523 ? -25.742 1.849 -35.218 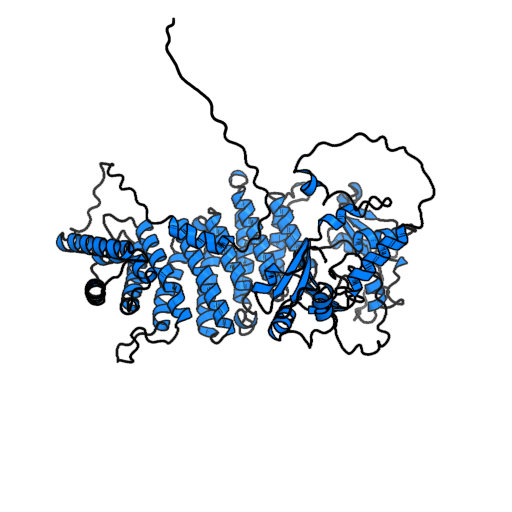1.00 88.56 523 VAL A O 1
ATOM 4059 N N . ASP A 1 524 ? -27.677 1.139 -34.328 1.00 88.44 524 ASP A N 1
ATOM 4060 C CA . ASP A 1 524 ? -28.008 2.419 -33.683 1.00 88.44 524 ASP A CA 1
ATOM 4061 C C . ASP A 1 524 ? -27.069 2.724 -32.503 1.00 88.44 524 ASP A C 1
ATOM 4063 O O . ASP A 1 524 ? -26.775 3.887 -32.229 1.00 88.44 524 ASP A O 1
ATOM 4067 N N . ILE A 1 525 ? -26.576 1.682 -31.823 1.00 90.56 525 ILE A N 1
ATOM 4068 C CA . ILE A 1 525 ? -25.578 1.789 -30.750 1.00 90.56 525 ILE A CA 1
ATOM 4069 C C . ILE A 1 525 ? -24.212 2.192 -31.335 1.00 90.56 525 ILE A C 1
ATOM 4071 O O . ILE A 1 525 ? -23.607 3.153 -30.861 1.00 90.56 525 ILE A O 1
ATOM 4075 N N . LEU A 1 526 ? -23.751 1.533 -32.409 1.00 90.19 526 LEU A N 1
ATOM 4076 C CA . LEU A 1 526 ? -22.501 1.892 -33.105 1.00 90.19 526 LEU A CA 1
ATOM 4077 C C . LEU A 1 526 ? -22.572 3.287 -33.747 1.00 90.19 526 LEU A C 1
ATOM 4079 O O . LEU A 1 526 ? -21.564 3.988 -33.832 1.00 90.19 526 LEU A O 1
ATOM 4083 N N . ALA A 1 527 ? -23.758 3.722 -34.183 1.00 89.00 527 ALA A N 1
ATOM 4084 C CA . ALA A 1 527 ? -23.966 5.059 -34.729 1.00 89.00 527 ALA A CA 1
ATOM 4085 C C . ALA A 1 527 ? -23.744 6.175 -33.692 1.00 89.00 527 ALA A C 1
ATOM 4087 O O . ALA A 1 527 ? -23.405 7.293 -34.077 1.00 89.00 527 ALA A O 1
ATOM 4088 N N . ASN A 1 528 ? -23.868 5.899 -32.388 1.00 89.44 528 ASN A N 1
ATOM 4089 C CA . ASN A 1 528 ? -23.590 6.899 -31.354 1.00 89.44 528 ASN A CA 1
ATOM 4090 C C . ASN A 1 528 ? -22.101 7.285 -31.299 1.00 89.44 528 ASN A C 1
ATOM 4092 O O . ASN A 1 528 ? -21.780 8.457 -31.119 1.00 89.44 528 ASN A O 1
ATOM 4096 N N . ALA A 1 529 ? -21.196 6.324 -31.519 1.00 85.88 529 ALA A N 1
ATOM 4097 C CA . ALA A 1 529 ? -19.748 6.556 -31.552 1.00 85.88 529 ALA A CA 1
ATOM 4098 C C . ALA A 1 529 ? -19.299 7.435 -32.739 1.00 85.88 529 ALA A C 1
ATOM 4100 O O . ALA A 1 529 ? -18.207 7.996 -32.723 1.00 85.88 529 ALA A O 1
ATOM 4101 N N . MET A 1 530 ? -20.153 7.602 -33.756 1.00 84.56 530 MET A N 1
ATOM 4102 C CA . MET A 1 530 ? -19.881 8.458 -34.915 1.00 84.56 530 MET A CA 1
ATOM 4103 C C . MET A 1 530 ? -19.997 9.960 -34.618 1.00 84.56 530 MET A C 1
ATOM 4105 O O . MET A 1 530 ? -19.515 10.764 -35.414 1.00 84.56 530 MET A O 1
ATOM 4109 N N . ASN A 1 531 ? -20.672 10.351 -33.531 1.00 83.00 531 ASN A N 1
ATOM 4110 C CA . ASN A 1 531 ? -20.804 11.748 -33.122 1.00 83.00 531 ASN A CA 1
ATOM 4111 C C . ASN A 1 531 ? -21.011 11.850 -31.600 1.00 83.00 531 ASN A C 1
ATOM 4113 O O . ASN A 1 531 ? -22.142 11.838 -31.102 1.00 83.00 531 ASN A O 1
ATOM 4117 N N . LEU A 1 532 ? -19.896 11.996 -30.879 1.00 81.88 532 LEU A N 1
ATOM 4118 C CA . LEU A 1 532 ? -19.861 12.087 -29.418 1.00 81.88 532 LEU A CA 1
ATOM 4119 C C . LEU A 1 532 ? -20.613 13.309 -28.860 1.00 81.88 532 LEU A C 1
ATOM 4121 O O . LEU A 1 532 ? -21.123 13.234 -27.743 1.00 81.88 532 LEU A O 1
ATOM 4125 N N . GLN A 1 533 ? -20.771 14.393 -29.633 1.00 80.00 533 GLN A N 1
ATOM 4126 C CA . GLN A 1 533 ? -21.510 15.592 -29.197 1.00 80.00 533 GLN A CA 1
ATOM 4127 C C . GLN A 1 533 ? -22.991 15.300 -28.904 1.00 80.00 533 GLN A C 1
ATOM 4129 O O . GLN A 1 533 ? -23.623 16.014 -28.132 1.00 80.00 533 GLN A O 1
ATOM 4134 N N . ASN A 1 534 ? -23.543 14.235 -29.496 1.00 82.62 534 ASN A N 1
ATOM 4135 C CA . ASN A 1 534 ? -24.923 13.798 -29.280 1.00 82.62 534 ASN A CA 1
ATOM 4136 C C . ASN A 1 534 ? -25.057 12.752 -28.151 1.00 82.62 534 ASN A C 1
ATOM 4138 O O . ASN A 1 534 ? -26.095 12.089 -28.059 1.00 82.62 534 ASN A O 1
ATOM 4142 N N . THR A 1 535 ? -24.016 12.532 -27.345 1.00 88.75 535 THR A N 1
ATOM 4143 C CA . THR A 1 535 ? -24.039 11.605 -26.200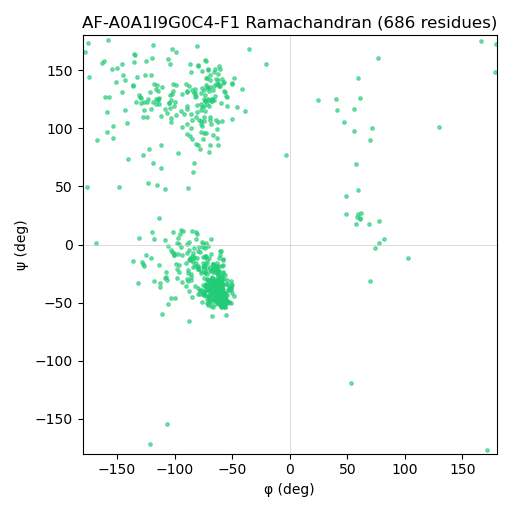 1.00 88.75 535 THR A CA 1
ATOM 4144 C C . THR A 1 535 ? -24.187 12.355 -24.873 1.00 88.75 535 THR A C 1
ATOM 4146 O O . THR A 1 535 ? -24.099 13.580 -24.820 1.00 88.75 535 THR A O 1
ATOM 4149 N N . SER A 1 536 ? -24.468 11.633 -23.787 1.00 90.12 536 SER A N 1
ATOM 4150 C CA . SER A 1 536 ? -24.631 12.231 -22.458 1.00 90.12 536 SER A CA 1
ATOM 4151 C C . SER A 1 536 ? -23.349 12.916 -21.980 1.00 90.12 536 SER A C 1
ATOM 4153 O O . SER A 1 536 ? -22.268 12.332 -22.051 1.00 90.12 536 SER A O 1
ATOM 4155 N N . ASN A 1 537 ? -23.479 14.098 -21.368 1.00 88.00 537 ASN A N 1
ATOM 4156 C CA . ASN A 1 537 ? -22.364 14.804 -20.725 1.00 88.00 537 ASN A CA 1
ATOM 4157 C C . ASN A 1 537 ? -21.587 13.909 -19.742 1.00 88.00 537 ASN A C 1
ATOM 4159 O O . ASN A 1 537 ? -20.373 14.035 -19.643 1.00 88.00 537 ASN A O 1
ATOM 4163 N N . LEU A 1 538 ? -22.262 12.977 -19.055 1.00 87.06 538 LEU A N 1
ATOM 4164 C CA . LEU A 1 538 ? -21.619 12.022 -18.142 1.00 87.06 538 LEU A CA 1
ATOM 4165 C C . LEU A 1 538 ? -20.721 11.011 -18.874 1.00 87.06 538 LEU A C 1
ATOM 4167 O O . LEU A 1 538 ? -19.695 10.608 -18.334 1.00 87.06 538 LEU A O 1
ATOM 4171 N N . PHE A 1 539 ? -21.085 10.617 -20.097 1.00 88.81 539 PHE A N 1
ATOM 4172 C CA . PHE A 1 539 ? -20.255 9.752 -20.936 1.00 88.81 539 PHE A CA 1
ATOM 4173 C C . PHE A 1 539 ? -19.053 10.523 -21.496 1.00 88.81 539 PHE A C 1
ATOM 4175 O O . PHE A 1 539 ? -17.937 10.016 -21.457 1.00 88.81 539 PHE A O 1
ATOM 4182 N N . CYS A 1 540 ? -19.241 11.780 -21.911 1.00 87.00 540 CYS A N 1
ATOM 4183 C CA . CYS A 1 540 ? -18.136 12.660 -22.302 1.00 87.00 540 CYS A CA 1
ATOM 4184 C C . CYS A 1 540 ? -17.154 12.922 -21.145 1.00 87.00 540 CYS A C 1
ATOM 4186 O O . CYS A 1 540 ? -15.945 12.865 -21.355 1.00 87.00 540 CYS A O 1
ATOM 4188 N N . SER A 1 541 ? -17.648 13.155 -19.921 1.00 83.06 541 SER A N 1
ATOM 4189 C CA . SER A 1 541 ? -16.801 13.275 -18.725 1.00 83.06 541 SER A CA 1
ATOM 4190 C C . SER A 1 541 ? -16.040 11.985 -18.424 1.00 83.06 541 SER A C 1
ATOM 4192 O O . SER A 1 541 ? -14.849 12.055 -18.152 1.00 83.06 541 SER A O 1
ATOM 4194 N N . LEU A 1 542 ? -16.687 10.817 -18.539 1.00 87.19 542 LEU A N 1
ATOM 4195 C CA . LEU A 1 542 ? -16.005 9.528 -18.410 1.00 87.19 542 LEU A CA 1
ATOM 4196 C C . LEU A 1 542 ? -14.867 9.403 -19.432 1.00 87.19 542 LEU A C 1
ATOM 4198 O O . LEU A 1 542 ? -13.746 9.113 -19.040 1.00 87.19 542 LEU A O 1
ATOM 4202 N N . LEU A 1 543 ? -15.128 9.655 -20.721 1.00 86.00 543 LEU A N 1
ATOM 4203 C CA . LEU A 1 543 ? -14.104 9.590 -21.772 1.00 86.00 543 LEU A CA 1
ATOM 4204 C C . LEU A 1 543 ? -12.904 10.503 -21.471 1.00 86.00 543 LEU A C 1
ATOM 4206 O O . LEU A 1 543 ? -11.766 10.077 -21.640 1.00 86.00 543 LEU A O 1
ATOM 4210 N N . ALA A 1 544 ? -13.149 11.718 -20.975 1.00 82.38 544 ALA A N 1
ATOM 4211 C CA . ALA A 1 544 ? -12.099 12.673 -20.617 1.00 82.38 544 ALA A CA 1
ATOM 4212 C C . ALA A 1 544 ? -11.221 12.240 -19.420 1.00 82.38 544 ALA A C 1
ATOM 4214 O O . ALA A 1 544 ? -10.139 12.793 -19.239 1.00 82.38 544 ALA A O 1
ATOM 4215 N N . GLU A 1 545 ? -11.659 11.267 -18.613 1.00 84.06 545 GLU A N 1
ATOM 4216 C CA . GLU A 1 545 ? -10.904 10.727 -17.471 1.00 84.06 545 GLU A CA 1
ATOM 4217 C C . GLU A 1 545 ? -10.140 9.423 -17.793 1.00 84.06 545 GLU A C 1
ATOM 4219 O O . GLU A 1 545 ? -9.359 8.962 -16.961 1.00 84.06 545 GLU A O 1
ATOM 4224 N N . LEU A 1 546 ? -10.343 8.808 -18.969 1.00 85.31 546 LEU A N 1
ATOM 4225 C CA . LEU A 1 546 ? -9.776 7.485 -19.287 1.00 85.31 546 LEU A CA 1
ATOM 4226 C C . LEU A 1 546 ? -8.347 7.511 -19.852 1.00 85.31 546 LEU A C 1
ATOM 4228 O O . LEU A 1 546 ? -7.608 6.552 -19.639 1.00 85.31 546 LEU A O 1
ATOM 4232 N N . GLY A 1 547 ? -7.951 8.558 -20.579 1.00 84.19 547 GLY A N 1
ATOM 4233 C CA . GLY A 1 547 ? -6.638 8.618 -21.225 1.00 84.19 547 GLY A CA 1
ATOM 4234 C C . GLY A 1 547 ? -6.464 9.797 -22.183 1.00 84.19 547 GLY A C 1
ATOM 4235 O O . GLY A 1 547 ? -7.349 10.637 -22.331 1.00 84.19 547 GLY A O 1
ATOM 4236 N N . GLU A 1 548 ? -5.311 9.843 -22.842 1.00 84.94 548 GLU A N 1
ATOM 4237 C CA . GLU A 1 548 ? -4.958 10.848 -23.846 1.00 84.94 548 GLU A CA 1
ATOM 4238 C C . GLU A 1 548 ? -5.551 10.491 -25.215 1.00 84.94 548 GLU A C 1
ATOM 4240 O O . GLU A 1 548 ? -5.452 9.349 -25.656 1.00 84.94 548 GLU A O 1
ATOM 4245 N N . GLY A 1 549 ? -6.165 11.450 -25.910 1.00 87.25 549 GLY A N 1
ATOM 4246 C CA . GLY A 1 549 ? -6.651 11.237 -27.276 1.00 87.25 549 GLY A CA 1
ATOM 4247 C C . GLY A 1 549 ? -5.510 11.284 -28.289 1.00 87.25 549 GLY A C 1
ATOM 4248 O O . GLY A 1 549 ? -4.914 12.341 -28.472 1.00 87.25 549 GLY A O 1
ATOM 4249 N N . VAL A 1 550 ? -5.246 10.167 -28.969 1.00 86.69 550 VAL A N 1
ATOM 4250 C CA . VAL A 1 550 ? -4.136 10.018 -29.929 1.00 86.69 550 VAL A CA 1
ATOM 4251 C C . VAL A 1 550 ? -4.643 9.663 -31.330 1.00 86.69 550 VAL A C 1
ATOM 4253 O O . VAL A 1 550 ? -5.637 8.945 -31.471 1.00 86.69 550 VAL A O 1
ATOM 4256 N N . GLU A 1 551 ? -3.969 10.157 -32.376 1.00 86.62 551 GLU A N 1
ATOM 4257 C CA . GLU A 1 551 ? -4.242 9.785 -33.772 1.00 86.62 551 GLU A CA 1
ATOM 4258 C C . GLU A 1 551 ? -3.532 8.466 -34.118 1.00 86.62 551 GLU A C 1
ATOM 4260 O O . GLU A 1 551 ? -2.323 8.320 -33.965 1.00 86.62 551 GLU A O 1
ATOM 4265 N N . VAL A 1 552 ? -4.286 7.500 -34.635 1.00 85.50 552 VAL A N 1
ATOM 4266 C CA . VAL A 1 552 ? -3.829 6.121 -34.871 1.00 85.50 552 VAL A CA 1
ATOM 4267 C C . VAL A 1 552 ? -2.762 6.012 -35.971 1.00 85.50 552 VAL A C 1
ATOM 4269 O O . VAL A 1 552 ? -1.925 5.119 -35.915 1.00 85.50 552 VAL A O 1
ATOM 4272 N N . GLU A 1 553 ? -2.754 6.908 -36.966 1.00 78.56 553 GLU A N 1
ATOM 4273 C CA . GLU A 1 553 ? -1.753 6.883 -38.050 1.00 78.56 553 GLU A CA 1
ATOM 4274 C C . GLU A 1 553 ? -0.344 7.269 -37.560 1.00 78.56 553 GLU A C 1
ATOM 4276 O O . GLU A 1 553 ? 0.656 6.789 -38.103 1.00 78.56 553 GLU A O 1
ATOM 4281 N N . THR A 1 554 ? -0.263 8.122 -36.534 1.00 75.62 554 THR A N 1
ATOM 4282 C CA . THR A 1 554 ? 0.985 8.704 -36.019 1.00 75.62 554 THR A CA 1
ATOM 4283 C C . THR A 1 554 ? 1.420 8.120 -34.671 1.00 75.62 554 THR A C 1
ATOM 4285 O O . THR A 1 554 ? 2.619 8.125 -34.380 1.00 75.62 554 THR A O 1
ATOM 4288 N N . HIS A 1 555 ? 0.488 7.571 -33.880 1.00 80.62 555 HIS A N 1
ATOM 4289 C CA . HIS A 1 555 ? 0.761 6.953 -32.579 1.00 80.62 555 HIS A CA 1
ATOM 4290 C C . HIS A 1 555 ? 1.585 5.659 -32.715 1.00 80.62 555 HIS A C 1
ATOM 4292 O O . HIS A 1 555 ? 1.169 4.734 -33.416 1.00 80.62 555 HIS A O 1
ATOM 4298 N N . PRO A 1 556 ? 2.737 5.536 -32.033 1.00 78.12 556 PRO A N 1
ATOM 4299 C CA . PRO A 1 556 ? 3.620 4.388 -32.210 1.00 78.12 556 PRO A CA 1
ATOM 4300 C C . PRO A 1 556 ? 3.288 3.200 -31.301 1.00 78.12 556 PRO A C 1
ATOM 4302 O O . PRO A 1 556 ? 3.933 2.168 -31.432 1.00 78.12 556 PRO A O 1
ATOM 4305 N N . HIS A 1 557 ? 2.326 3.314 -30.383 1.00 85.25 557 HIS A N 1
ATOM 4306 C CA . HIS A 1 557 ? 2.044 2.265 -29.399 1.00 85.25 557 HIS A CA 1
ATOM 4307 C C . HIS A 1 557 ? 0.737 1.493 -29.713 1.00 85.25 557 HIS A C 1
ATOM 4309 O O . HIS A 1 557 ? 0.321 1.387 -30.871 1.00 85.25 557 HIS A O 1
ATOM 4315 N N . TRP A 1 558 ? 0.094 0.904 -28.702 1.00 88.31 558 TRP A N 1
ATOM 4316 C CA . TRP A 1 558 ? -1.149 0.143 -28.811 1.00 88.31 558 TRP A CA 1
ATOM 4317 C C . TRP A 1 558 ? -2.360 1.040 -29.084 1.00 88.31 558 TRP A C 1
ATOM 4319 O O . TRP A 1 558 ? -2.723 1.905 -28.290 1.00 88.31 558 TRP A O 1
ATOM 4329 N N . THR A 1 559 ? -3.034 0.779 -30.202 1.00 88.62 559 THR A N 1
ATOM 4330 C CA . THR A 1 559 ? -4.227 1.508 -30.674 1.00 88.62 559 THR A CA 1
ATOM 4331 C C . THR A 1 559 ? -5.521 0.692 -30.547 1.00 88.62 559 THR A C 1
ATOM 4333 O O . THR A 1 559 ? -6.592 1.132 -30.966 1.00 88.62 559 THR A O 1
ATOM 4336 N N . GLY A 1 560 ? -5.440 -0.507 -29.961 1.00 87.06 560 GLY A N 1
ATOM 4337 C CA . GLY A 1 560 ? -6.576 -1.393 -29.694 1.00 87.06 560 GLY A CA 1
ATOM 4338 C C . GLY A 1 560 ? -6.732 -2.569 -30.664 1.00 87.06 560 GLY A C 1
ATOM 4339 O O . GLY A 1 560 ? -7.490 -3.498 -30.366 1.00 87.06 560 GLY A O 1
ATOM 4340 N N . ASP A 1 561 ? -6.008 -2.571 -31.788 1.00 83.50 561 ASP A N 1
ATOM 4341 C CA . ASP A 1 561 ? -5.917 -3.709 -32.706 1.00 83.50 561 ASP A CA 1
ATOM 4342 C C . ASP A 1 561 ? -4.508 -3.846 -33.308 1.00 83.50 561 ASP A C 1
ATOM 4344 O O . ASP A 1 561 ? -3.866 -2.867 -33.682 1.00 83.50 561 ASP A O 1
ATOM 4348 N N . TRP A 1 562 ? -4.038 -5.086 -33.468 1.00 81.19 562 TRP A N 1
ATOM 4349 C CA . TRP A 1 562 ? -2.729 -5.393 -34.056 1.00 81.19 562 TRP A CA 1
ATOM 4350 C C . TRP A 1 562 ? -2.539 -4.857 -35.476 1.00 81.19 562 TRP A C 1
ATOM 4352 O O . TRP A 1 562 ? -1.400 -4.688 -35.900 1.00 81.19 562 TRP A O 1
ATOM 4362 N N . THR A 1 563 ? -3.614 -4.634 -36.234 1.00 79.12 563 THR A N 1
ATOM 4363 C CA . THR A 1 563 ? -3.539 -4.086 -37.597 1.00 79.12 563 THR A CA 1
ATOM 4364 C C . THR A 1 563 ?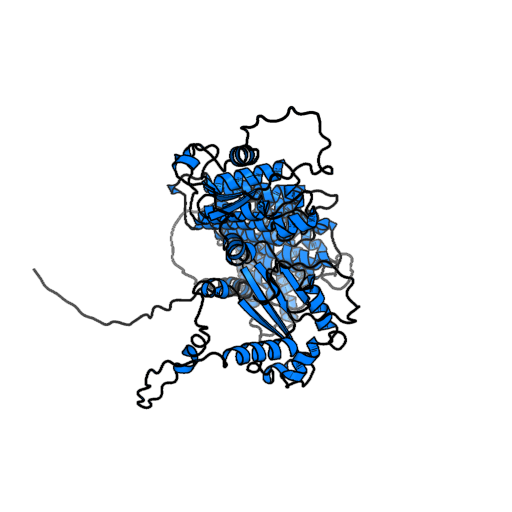 -3.216 -2.595 -37.636 1.00 79.12 563 THR A C 1
ATOM 4366 O O . THR A 1 563 ? -2.684 -2.142 -38.646 1.00 79.12 563 THR A O 1
ATOM 4369 N N . THR A 1 564 ? -3.499 -1.857 -36.557 1.00 80.00 564 THR A N 1
ATOM 4370 C CA . THR A 1 564 ? -3.278 -0.407 -36.455 1.00 80.00 564 THR A CA 1
ATOM 4371 C C . THR A 1 564 ? -2.198 -0.019 -35.441 1.00 80.00 564 THR A C 1
ATOM 4373 O O . THR A 1 564 ? -1.672 1.085 -35.522 1.00 80.00 564 THR A O 1
ATOM 4376 N N . ALA A 1 565 ? -1.834 -0.917 -34.523 1.00 82.88 565 ALA A N 1
ATOM 4377 C CA . ALA A 1 565 ? -0.821 -0.669 -33.501 1.00 82.88 565 ALA A CA 1
ATOM 4378 C C . ALA A 1 565 ? 0.619 -0.810 -34.021 1.00 82.88 565 ALA A C 1
ATOM 4380 O O . ALA A 1 565 ? 0.889 -1.597 -34.938 1.00 82.88 565 ALA A O 1
ATOM 4381 N N . PHE A 1 566 ? 1.552 -0.120 -33.356 1.00 78.88 566 PHE A N 1
ATOM 4382 C CA . PHE A 1 566 ? 2.993 -0.176 -33.644 1.00 78.88 566 PHE A CA 1
ATOM 4383 C C . PHE A 1 566 ? 3.336 0.242 -35.089 1.00 78.88 566 PHE A C 1
ATOM 4385 O O . PHE A 1 566 ? 4.073 -0.433 -35.815 1.00 78.88 566 PHE A O 1
ATOM 4392 N N . SER A 1 567 ? 2.755 1.366 -35.529 1.00 65.62 567 SER A N 1
ATOM 4393 C CA . SER A 1 567 ? 2.933 1.913 -36.879 1.00 65.62 567 SER A CA 1
ATOM 4394 C C . SER A 1 567 ? 4.355 2.451 -37.108 1.00 65.62 567 SER A C 1
ATOM 4396 O O . SER A 1 567 ? 4.742 3.511 -36.608 1.00 65.62 567 SER A O 1
ATOM 4398 N N . ALA A 1 568 ? 5.133 1.751 -37.940 1.00 53.84 568 ALA A N 1
ATOM 4399 C CA . ALA A 1 568 ? 6.453 2.204 -38.401 1.00 53.84 568 ALA A CA 1
ATOM 4400 C C . ALA A 1 568 ? 6.412 2.945 -39.755 1.00 53.84 568 ALA A C 1
ATOM 4402 O O . ALA A 1 568 ? 7.455 3.160 -40.378 1.00 53.84 568 ALA A O 1
ATOM 4403 N N . GLU A 1 569 ? 5.229 3.321 -40.248 1.00 57.19 569 GLU A N 1
ATOM 4404 C CA . GLU A 1 569 ? 5.046 4.084 -41.495 1.00 57.19 569 GLU A CA 1
ATOM 4405 C C . GLU A 1 569 ? 4.454 5.471 -41.218 1.00 57.19 569 GLU A C 1
ATOM 4407 O O . GLU A 1 569 ? 3.478 5.905 -41.828 1.00 57.19 569 GLU A O 1
ATOM 4412 N N . ARG A 1 570 ? 5.087 6.189 -40.285 1.00 56.66 570 ARG A N 1
ATOM 4413 C CA . ARG A 1 570 ? 4.780 7.589 -39.977 1.00 56.66 570 ARG A CA 1
ATOM 4414 C C . ARG A 1 570 ? 5.039 8.466 -41.206 1.00 56.66 570 ARG A C 1
ATOM 4416 O O . ARG A 1 570 ? 6.188 8.727 -41.566 1.00 56.66 570 ARG A O 1
ATOM 4423 N N . LYS A 1 571 ? 3.960 8.904 -41.858 1.00 52.25 571 LYS A N 1
ATOM 4424 C CA . LYS A 1 571 ? 3.994 9.920 -42.919 1.00 52.25 571 LYS A CA 1
ATOM 4425 C C . LYS A 1 571 ? 4.242 11.301 -42.310 1.00 52.25 571 LYS A C 1
ATOM 4427 O O . LYS A 1 571 ? 3.972 11.514 -41.130 1.00 52.25 571 LYS A O 1
ATOM 4432 N N . LEU A 1 572 ? 4.732 12.242 -43.120 1.00 46.31 572 LEU A N 1
ATOM 4433 C CA . LEU A 1 572 ? 4.724 13.652 -42.725 1.00 46.31 572 LEU A CA 1
ATOM 4434 C C . LEU A 1 572 ? 3.281 14.121 -42.492 1.00 46.31 572 LEU A C 1
ATOM 4436 O O . LEU A 1 572 ? 2.364 13.674 -43.183 1.00 46.31 572 LEU A O 1
ATOM 4440 N N . GLU A 1 573 ? 3.117 15.103 -41.605 1.00 47.50 573 GLU A N 1
ATOM 4441 C CA . GLU A 1 573 ? 1.968 16.006 -41.649 1.00 47.50 573 GLU A CA 1
ATOM 4442 C C . GLU A 1 573 ? 1.988 16.791 -42.974 1.00 47.50 573 GLU A C 1
ATOM 4444 O O . GLU A 1 573 ? 2.489 17.912 -43.068 1.00 47.50 573 GLU A O 1
ATOM 4449 N N . GLU A 1 574 ? 1.417 16.209 -44.027 1.00 44.44 574 GLU A N 1
ATOM 4450 C CA . GLU A 1 574 ? 0.722 17.032 -45.010 1.00 44.44 574 GLU A CA 1
ATOM 4451 C C . GLU A 1 574 ? -0.469 17.679 -44.295 1.00 44.44 574 GLU A C 1
ATOM 4453 O O . GLU A 1 574 ? -1.127 17.033 -43.478 1.00 44.44 574 GLU A O 1
ATOM 4458 N N . ALA A 1 575 ? -0.729 18.962 -44.562 1.00 44.78 575 ALA A N 1
ATOM 4459 C CA . ALA A 1 575 ? -1.778 19.719 -43.885 1.00 44.78 575 ALA A CA 1
ATOM 4460 C C . ALA A 1 575 ? -3.165 19.115 -44.183 1.00 44.78 575 ALA A C 1
ATOM 4462 O O . ALA A 1 575 ? -3.794 19.448 -45.189 1.00 44.78 575 ALA A O 1
ATOM 4463 N N . LYS A 1 576 ? -3.612 18.197 -43.316 1.00 47.56 576 LYS A N 1
ATOM 4464 C CA . LYS A 1 576 ? -4.880 17.473 -43.441 1.00 47.56 576 LYS A CA 1
ATOM 4465 C C . LYS A 1 576 ? -6.052 18.456 -43.397 1.00 47.56 576 LYS A C 1
ATOM 4467 O O . LYS A 1 576 ? -6.081 19.382 -42.587 1.00 47.56 576 LYS A O 1
ATOM 4472 N N . GLU A 1 577 ? -7.032 18.235 -44.269 1.00 44.44 577 GLU A N 1
ATOM 4473 C CA . GLU A 1 577 ? -8.298 18.966 -44.232 1.00 44.44 577 GLU A CA 1
ATOM 4474 C C . GLU A 1 577 ? -9.009 18.713 -42.893 1.00 44.44 577 GLU A C 1
ATOM 4476 O O . GLU A 1 577 ? -9.071 17.576 -42.421 1.00 44.44 577 GLU A O 1
ATOM 4481 N N . ASN A 1 578 ? -9.556 19.771 -42.285 1.00 42.56 578 ASN A N 1
ATOM 4482 C CA . ASN A 1 578 ? -10.245 19.690 -40.996 1.00 42.56 578 ASN A CA 1
ATOM 4483 C C . ASN A 1 578 ? -11.435 18.715 -41.061 1.00 42.56 578 ASN A C 1
ATOM 4485 O O . ASN A 1 578 ? -12.501 19.045 -41.583 1.00 42.56 578 ASN A O 1
ATOM 4489 N N . LEU A 1 579 ? -11.281 17.535 -40.461 1.00 50.72 579 LEU A N 1
ATOM 4490 C CA . LEU A 1 579 ? -12.408 16.702 -40.055 1.00 50.72 579 LEU A CA 1
ATOM 4491 C C . LEU A 1 579 ? -13.036 17.327 -38.803 1.00 50.72 579 LEU A C 1
ATOM 4493 O O . LEU A 1 579 ? -12.459 17.263 -37.723 1.00 50.72 579 LEU A O 1
ATOM 4497 N N . ASP A 1 580 ? -14.239 17.891 -38.938 1.00 54.91 580 ASP A N 1
ATOM 4498 C CA . ASP A 1 580 ? -14.954 18.615 -37.866 1.00 54.91 580 ASP A CA 1
ATOM 4499 C C . ASP A 1 580 ? -15.263 17.787 -36.592 1.00 54.91 580 ASP A C 1
ATOM 4501 O O . ASP A 1 580 ? -15.797 18.332 -35.626 1.00 54.91 580 ASP A O 1
ATOM 4505 N N . ASN A 1 581 ? -14.987 16.474 -36.560 1.00 66.25 581 ASN A N 1
ATOM 4506 C CA . ASN A 1 581 ? -15.252 15.610 -35.403 1.00 66.25 581 ASN A CA 1
ATOM 4507 C C . ASN A 1 581 ? -14.208 14.492 -35.229 1.00 66.25 581 ASN A C 1
ATOM 4509 O O . ASN A 1 581 ? -13.957 13.714 -36.152 1.00 66.25 581 ASN A O 1
ATOM 4513 N N . TYR A 1 582 ? -13.700 14.348 -34.001 1.00 75.69 582 TYR A N 1
ATOM 4514 C CA . TYR A 1 582 ? -12.882 13.213 -33.561 1.00 75.69 582 TYR A CA 1
ATOM 4515 C C . TYR A 1 582 ? -13.732 11.944 -33.395 1.00 75.69 582 TYR A C 1
ATOM 4517 O O . TYR A 1 582 ? -14.830 11.992 -32.835 1.00 75.69 582 TYR A O 1
ATOM 4525 N N . ILE A 1 583 ? -13.216 10.801 -33.855 1.00 87.62 583 ILE A N 1
ATOM 4526 C CA . ILE A 1 583 ? -13.877 9.490 -33.766 1.00 87.62 583 ILE A CA 1
ATOM 4527 C C . ILE A 1 583 ? -12.907 8.517 -33.094 1.00 87.62 583 ILE A C 1
ATOM 4529 O O . ILE A 1 583 ? -11.846 8.216 -33.633 1.00 87.62 583 ILE A O 1
ATOM 4533 N N . ILE A 1 584 ? -13.269 8.028 -31.910 1.00 90.50 584 ILE A N 1
ATOM 4534 C CA . ILE A 1 584 ? -12.393 7.227 -31.042 1.00 90.50 584 ILE A CA 1
ATOM 4535 C C . ILE A 1 584 ? -12.523 5.735 -31.402 1.00 90.50 584 ILE A C 1
ATOM 4537 O O . ILE A 1 584 ? -12.793 4.902 -30.549 1.00 90.50 584 ILE A O 1
ATOM 4541 N N . ASP A 1 585 ? -12.437 5.364 -32.679 1.00 87.88 585 ASP A N 1
ATOM 4542 C CA . ASP A 1 585 ? -12.737 3.995 -33.123 1.00 87.88 585 ASP A CA 1
ATOM 4543 C C . ASP A 1 585 ? -11.566 2.996 -33.026 1.00 87.88 585 ASP A C 1
ATOM 4545 O O . ASP A 1 585 ? -11.797 1.792 -33.087 1.00 87.88 585 ASP A O 1
ATOM 4549 N N . GLY A 1 586 ? -10.329 3.452 -32.816 1.00 85.06 586 GLY A N 1
ATOM 4550 C CA . GLY A 1 586 ? -9.111 2.630 -32.923 1.00 85.06 586 GLY A CA 1
ATOM 4551 C C . GLY A 1 586 ? -8.603 2.469 -34.363 1.00 85.06 586 GLY A C 1
ATOM 4552 O O . GLY A 1 586 ? -7.639 1.741 -34.607 1.00 85.06 586 GLY A O 1
ATOM 4553 N N . PHE A 1 587 ? -9.239 3.161 -35.317 1.00 83.81 587 PHE A N 1
ATOM 4554 C CA . PHE A 1 587 ? -8.799 3.268 -36.710 1.00 83.81 587 PHE A CA 1
ATOM 4555 C C . PHE A 1 587 ? -8.362 4.695 -37.070 1.00 83.81 587 PHE A C 1
ATOM 4557 O O . PHE A 1 587 ? -7.397 4.869 -37.806 1.00 83.81 587 PHE A O 1
ATOM 4564 N N . THR A 1 588 ? -9.044 5.713 -36.537 1.00 85.44 588 THR A N 1
ATOM 4565 C CA . THR A 1 588 ? -8.654 7.126 -36.677 1.00 85.44 588 THR A CA 1
ATOM 4566 C C . THR A 1 588 ? -8.070 7.685 -35.385 1.00 85.44 588 THR A C 1
ATOM 4568 O O . THR A 1 588 ? -6.961 8.207 -35.406 1.00 85.44 588 THR A O 1
ATOM 4571 N N . HIS A 1 589 ? -8.765 7.525 -34.256 1.00 89.69 589 HIS A N 1
ATOM 4572 C CA . HIS A 1 589 ? -8.262 7.890 -32.929 1.00 89.69 589 HIS A CA 1
ATOM 4573 C C . HIS A 1 589 ? -8.565 6.793 -31.909 1.00 89.69 589 HIS A C 1
ATOM 4575 O O . HIS A 1 589 ? -9.529 6.043 -32.063 1.00 89.69 589 HIS A O 1
ATOM 4581 N N . CYS A 1 590 ? -7.797 6.742 -30.828 1.00 91.88 590 CYS A N 1
ATOM 4582 C CA . CYS A 1 590 ? -8.149 6.029 -29.599 1.00 91.88 590 CYS A CA 1
ATOM 4583 C C . CYS A 1 590 ? -7.856 6.926 -28.389 1.00 91.88 590 CYS A C 1
ATOM 4585 O O . CYS A 1 590 ? -7.125 7.909 -28.516 1.00 91.88 590 CYS A O 1
ATOM 4587 N N . LEU A 1 591 ? -8.411 6.601 -27.217 1.00 92.25 591 LEU A N 1
ATOM 4588 C CA . LEU A 1 591 ? -7.852 7.124 -25.968 1.00 92.25 591 LEU A CA 1
ATOM 4589 C C . LEU A 1 591 ? -6.797 6.130 -25.496 1.00 92.25 591 LEU A C 1
ATOM 4591 O O . LEU A 1 591 ? -7.055 4.926 -25.456 1.00 92.25 591 LEU A O 1
ATOM 4595 N N . TRP A 1 592 ? -5.625 6.627 -25.147 1.00 91.00 592 TRP A N 1
ATOM 4596 C CA . TRP A 1 592 ? -4.471 5.833 -24.776 1.00 91.00 592 TRP A CA 1
ATOM 4597 C C . TRP A 1 592 ? -4.058 6.132 -23.338 1.00 91.00 592 TRP A C 1
ATOM 4599 O O . TRP A 1 592 ? -4.053 7.281 -22.894 1.00 91.00 592 TRP A O 1
ATOM 4609 N N . TRP A 1 593 ? -3.721 5.084 -22.597 1.00 87.00 593 TRP A N 1
ATOM 4610 C CA . TRP A 1 593 ? -3.222 5.182 -21.233 1.00 87.00 593 TRP A CA 1
ATOM 4611 C C . TRP A 1 593 ? -2.177 4.099 -20.984 1.00 87.00 593 TRP A C 1
ATOM 4613 O O . TRP A 1 593 ? -2.292 2.982 -21.490 1.00 87.00 593 TRP A O 1
ATOM 4623 N N . THR A 1 594 ? -1.167 4.394 -20.170 1.00 79.69 594 THR A N 1
ATOM 4624 C CA . THR A 1 594 ? -0.140 3.413 -19.820 1.00 79.69 594 THR A CA 1
ATOM 4625 C C . THR A 1 594 ? 0.443 3.655 -18.431 1.00 79.69 594 THR A C 1
ATOM 4627 O O . THR A 1 594 ? 0.521 4.790 -17.962 1.00 79.69 594 THR A O 1
ATOM 4630 N N . ASP A 1 595 ? 0.911 2.577 -17.808 1.00 70.00 595 ASP A N 1
ATOM 4631 C CA . ASP A 1 595 ? 1.836 2.590 -16.674 1.00 70.00 595 ASP A CA 1
ATOM 4632 C C . ASP A 1 595 ? 3.116 1.794 -17.055 1.00 70.00 595 ASP A C 1
ATOM 4634 O O . ASP A 1 595 ? 3.298 1.473 -18.233 1.00 70.00 595 ASP A O 1
ATOM 4638 N N . PRO A 1 596 ? 4.066 1.496 -16.149 1.00 60.31 596 PRO A N 1
ATOM 4639 C CA . PRO A 1 596 ? 5.271 0.727 -16.493 1.00 60.31 596 PRO A CA 1
ATOM 4640 C C . PRO A 1 596 ? 5.029 -0.712 -16.968 1.00 60.31 596 PRO A C 1
ATOM 4642 O O . PRO A 1 596 ? 5.927 -1.313 -17.550 1.00 60.31 596 PRO A O 1
ATOM 4645 N N . HIS A 1 597 ? 3.858 -1.286 -16.691 1.00 61.00 597 HIS A N 1
ATOM 4646 C CA . HIS A 1 597 ? 3.562 -2.705 -16.877 1.00 61.00 597 HIS A CA 1
ATOM 4647 C C . HIS A 1 597 ? 2.439 -2.959 -17.886 1.00 61.00 597 HIS A C 1
ATOM 4649 O O . HIS A 1 597 ? 2.443 -4.002 -18.542 1.00 61.00 597 HIS A O 1
ATOM 4655 N N . ILE A 1 598 ? 1.476 -2.043 -17.991 1.00 75.69 598 ILE A N 1
ATOM 4656 C CA . ILE A 1 598 ? 0.249 -2.199 -18.772 1.00 75.69 598 ILE A CA 1
ATOM 4657 C C . ILE A 1 598 ? 0.093 -1.040 -19.756 1.00 75.69 598 ILE A C 1
ATOM 4659 O O . ILE A 1 598 ? 0.441 0.116 -19.490 1.00 75.69 598 ILE A O 1
ATOM 4663 N N . GLU A 1 599 ? -0.478 -1.361 -20.907 1.00 84.00 599 GLU A N 1
ATOM 4664 C CA . GLU A 1 599 ? -0.857 -0.404 -21.929 1.00 84.00 599 GLU A CA 1
ATOM 4665 C C . GLU A 1 599 ? -2.309 -0.630 -22.357 1.00 84.00 599 GLU A C 1
ATOM 4667 O O . GLU A 1 599 ? -2.700 -1.749 -22.698 1.00 84.00 599 GLU A O 1
ATOM 4672 N N . ILE A 1 600 ? -3.124 0.424 -22.302 1.00 90.75 600 ILE A N 1
ATOM 4673 C CA . ILE A 1 600 ? -4.571 0.352 -22.494 1.00 90.75 600 ILE A CA 1
ATOM 4674 C C . ILE A 1 600 ? -4.998 1.285 -23.624 1.00 90.75 600 ILE A C 1
ATOM 4676 O O . ILE A 1 600 ? -4.816 2.500 -23.549 1.00 90.75 600 ILE A O 1
ATOM 4680 N N . ALA A 1 601 ? -5.645 0.709 -24.635 1.00 92.44 601 ALA A N 1
ATOM 4681 C CA . ALA A 1 601 ? -6.344 1.454 -25.673 1.00 92.44 601 ALA A CA 1
ATOM 4682 C C . ALA A 1 601 ? -7.857 1.387 -25.433 1.00 92.44 601 ALA A C 1
ATOM 4684 O O . ALA A 1 601 ? -8.463 0.309 -25.480 1.00 92.44 601 ALA A O 1
ATOM 4685 N N . PHE A 1 602 ? -8.486 2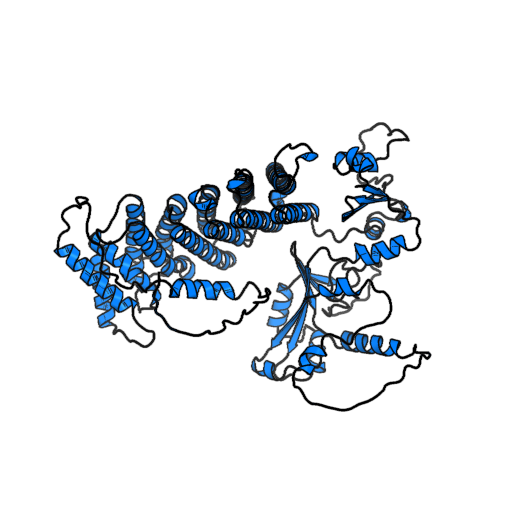.538 -25.203 1.00 94.38 602 PHE A N 1
ATOM 4686 C CA . PHE A 1 602 ? -9.938 2.664 -25.167 1.00 94.38 602 PHE A CA 1
ATOM 4687 C C . PHE A 1 602 ? -10.457 3.066 -26.547 1.00 94.38 602 PHE A C 1
ATOM 4689 O O . PHE A 1 602 ? -9.997 4.031 -27.162 1.00 94.38 602 PHE A O 1
ATOM 4696 N N . THR A 1 603 ? -11.451 2.322 -27.018 1.00 93.06 603 THR A N 1
ATOM 4697 C CA . THR A 1 603 ? -12.075 2.489 -28.332 1.00 93.06 603 THR A CA 1
ATOM 4698 C C . THR A 1 603 ? -13.592 2.469 -28.190 1.00 93.06 603 THR A C 1
ATOM 4700 O O . THR A 1 603 ? -14.142 1.732 -27.376 1.00 93.06 603 THR A O 1
ATOM 4703 N N . THR A 1 604 ? -14.291 3.265 -28.985 1.00 91.56 604 THR A N 1
ATOM 47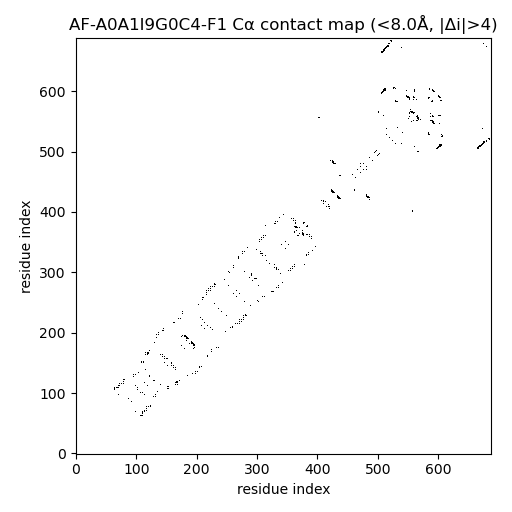04 C CA . THR A 1 604 ? -15.743 3.258 -29.158 1.00 91.56 604 THR A CA 1
ATOM 4705 C C . THR A 1 604 ? -16.051 2.563 -30.487 1.00 91.56 604 THR A C 1
ATOM 4707 O O . THR A 1 604 ? -15.790 3.156 -31.537 1.00 91.56 604 THR A O 1
ATOM 4710 N N . PRO A 1 605 ? -16.550 1.311 -30.497 1.00 87.94 605 PRO A N 1
ATOM 4711 C CA . PRO A 1 605 ? -16.739 0.564 -31.738 1.00 87.94 605 PRO A CA 1
ATOM 4712 C C . PRO A 1 605 ? -17.668 1.280 -32.728 1.00 87.94 605 PRO A C 1
ATOM 4714 O O . PRO A 1 605 ? -18.711 1.809 -32.344 1.00 87.94 605 PRO A O 1
ATOM 4717 N N . THR A 1 606 ? -17.312 1.255 -34.017 1.00 87.19 606 THR A N 1
ATOM 4718 C CA . THR A 1 606 ? -18.106 1.850 -35.104 1.00 87.19 606 THR A CA 1
ATOM 4719 C C . THR A 1 606 ? -18.431 0.837 -36.201 1.00 87.19 606 THR A C 1
ATOM 4721 O O . THR A 1 606 ? -17.727 -0.149 -36.426 1.00 87.19 606 THR A O 1
ATOM 4724 N N . GLU A 1 607 ? -19.482 1.129 -36.969 1.00 78.62 607 GLU A N 1
ATOM 4725 C CA . GLU A 1 607 ? -19.898 0.341 -38.139 1.00 78.62 607 GLU A CA 1
ATOM 4726 C C . GLU A 1 607 ? -18.827 0.295 -39.254 1.00 78.62 607 GLU A C 1
ATOM 4728 O O . GLU A 1 607 ? -18.863 -0.586 -40.116 1.00 78.62 607 GLU A O 1
ATOM 4733 N N . ARG A 1 608 ? -17.853 1.221 -39.240 1.00 75.94 608 ARG A N 1
ATOM 4734 C CA . ARG A 1 608 ? -16.710 1.234 -40.170 1.00 75.94 608 ARG A CA 1
ATOM 4735 C C . ARG A 1 608 ? -15.851 -0.020 -39.994 1.00 75.94 608 ARG A C 1
ATOM 4737 O O . ARG A 1 608 ? -15.591 -0.725 -40.966 1.00 75.94 608 ARG A O 1
ATOM 4744 N N . ILE A 1 609 ? -15.500 -0.331 -38.747 1.00 69.19 609 ILE A N 1
ATOM 4745 C CA . ILE A 1 609 ? -14.646 -1.469 -38.380 1.00 69.19 609 ILE A CA 1
ATOM 4746 C C . ILE A 1 609 ? -15.353 -2.793 -38.678 1.00 69.19 609 ILE A C 1
ATOM 4748 O O . ILE A 1 609 ? -14.753 -3.694 -39.267 1.00 69.19 609 ILE A O 1
ATOM 4752 N N . ARG A 1 610 ? -16.655 -2.881 -38.366 1.00 66.19 610 ARG A N 1
ATOM 4753 C CA . ARG A 1 610 ? -17.486 -4.066 -38.637 1.00 66.19 610 ARG A CA 1
ATOM 4754 C C . ARG A 1 610 ? -17.460 -4.451 -40.125 1.00 66.19 610 ARG A C 1
ATOM 4756 O O . ARG A 1 610 ? -17.189 -5.598 -40.472 1.00 66.19 610 ARG A O 1
ATOM 4763 N N . LYS A 1 611 ? -17.652 -3.471 -41.017 1.00 61.06 611 LYS A N 1
ATOM 4764 C CA . LYS A 1 611 ? -17.609 -3.669 -42.480 1.00 61.06 611 LYS A CA 1
ATOM 4765 C C . LYS A 1 611 ? -16.214 -3.998 -43.009 1.00 61.06 611 LYS A C 1
ATOM 4767 O O . LYS A 1 611 ? -16.089 -4.761 -43.965 1.00 61.06 611 LYS A O 1
ATOM 4772 N N . GLN A 1 612 ? -15.167 -3.442 -42.404 1.00 60.03 612 GLN A N 1
ATOM 4773 C CA . GLN A 1 612 ? -13.791 -3.705 -42.823 1.00 60.03 612 GLN A CA 1
ATOM 4774 C C . GLN A 1 612 ? -13.397 -5.162 -42.526 1.00 60.03 612 GLN A C 1
ATOM 4776 O O . GLN A 1 612 ? -12.850 -5.835 -43.400 1.00 60.03 612 GLN A O 1
ATOM 4781 N N . GLN A 1 613 ? -13.793 -5.691 -41.363 1.00 57.41 613 GLN A N 1
ATOM 4782 C CA . GLN A 1 613 ? -13.625 -7.106 -41.013 1.00 57.41 613 GLN A CA 1
ATOM 4783 C C . GLN A 1 613 ? -14.413 -8.039 -41.952 1.00 57.41 613 GLN A C 1
ATOM 4785 O O . GLN A 1 613 ? -13.847 -9.005 -42.458 1.00 57.41 613 GLN A O 1
ATOM 4790 N N . GLU A 1 614 ? -15.670 -7.719 -42.289 1.00 51.31 614 GLU A N 1
ATOM 4791 C CA . GLU A 1 614 ? -16.435 -8.460 -43.312 1.00 51.31 614 GLU A CA 1
ATOM 4792 C C . GLU A 1 614 ? -15.749 -8.453 -44.694 1.00 51.31 614 GLU A C 1
ATOM 4794 O O . GLU A 1 614 ? -15.777 -9.457 -45.412 1.00 51.31 614 GLU A O 1
ATOM 4799 N N . SER A 1 615 ? -15.123 -7.335 -45.083 1.00 42.69 615 SER A N 1
ATOM 4800 C CA . SER A 1 615 ? -14.439 -7.207 -46.377 1.00 42.69 615 SER A CA 1
ATOM 4801 C C . SER A 1 615 ? -13.132 -8.004 -46.452 1.00 42.69 615 SER A C 1
ATOM 4803 O O . SER A 1 615 ? -12.879 -8.655 -47.467 1.00 42.69 615 SER A O 1
ATOM 4805 N N . ALA A 1 616 ? -12.353 -8.045 -45.365 1.00 48.09 616 ALA A N 1
ATOM 4806 C CA . ALA A 1 616 ? -11.136 -8.851 -45.275 1.00 48.09 616 ALA A CA 1
ATOM 4807 C C . ALA A 1 616 ? -11.434 -10.356 -45.397 1.00 48.09 616 ALA A C 1
ATOM 4809 O O . ALA A 1 616 ? -10.681 -11.086 -46.038 1.00 48.09 616 ALA A O 1
ATOM 4810 N N . THR A 1 617 ? -12.567 -10.812 -44.852 1.00 41.34 617 THR A N 1
ATOM 4811 C CA . THR A 1 617 ? -13.011 -12.210 -44.957 1.00 41.34 617 THR A CA 1
ATOM 4812 C C . THR A 1 617 ? -13.382 -12.594 -46.396 1.00 41.34 617 THR A C 1
ATOM 4814 O O . THR A 1 617 ? -13.012 -13.673 -46.851 1.00 41.34 617 THR A O 1
ATOM 4817 N N . LYS A 1 618 ? -14.031 -11.700 -47.161 1.00 32.91 618 LYS A N 1
ATOM 4818 C CA . LYS A 1 618 ? -14.419 -11.960 -48.565 1.00 32.91 618 LYS A CA 1
ATOM 4819 C C . LYS A 1 618 ? -13.246 -12.022 -49.544 1.00 32.91 618 LYS A C 1
ATOM 4821 O O . LYS A 1 618 ? -13.313 -12.762 -50.522 1.00 32.91 618 LYS A O 1
ATOM 4826 N N . CYS A 1 619 ? -12.166 -11.280 -49.300 1.00 33.25 619 CYS A N 1
ATOM 4827 C CA . CYS A 1 619 ? -10.990 -11.307 -50.178 1.00 33.25 619 CYS A CA 1
ATOM 4828 C C . CYS A 1 619 ? -10.269 -12.669 -50.197 1.00 33.25 619 CYS A C 1
ATOM 4830 O O . CYS A 1 619 ? -9.549 -12.952 -51.152 1.00 33.25 619 CYS A O 1
ATOM 4832 N N . ASN A 1 620 ? -10.489 -13.524 -49.191 1.00 32.22 620 ASN A N 1
ATOM 4833 C CA . ASN A 1 620 ? -9.846 -14.835 -49.076 1.00 32.22 620 ASN A CA 1
ATOM 4834 C C . ASN A 1 620 ? -10.615 -15.984 -49.763 1.00 32.22 620 ASN A C 1
ATOM 4836 O O . ASN A 1 620 ? -10.084 -17.087 -49.870 1.00 32.22 620 ASN A O 1
ATOM 4840 N N . GLU A 1 621 ? -11.833 -15.756 -50.271 1.00 30.97 621 GLU A N 1
ATOM 4841 C CA . GLU A 1 621 ? -12.620 -16.808 -50.943 1.00 30.97 621 GLU A CA 1
ATOM 4842 C C . GLU A 1 621 ? -12.226 -17.032 -52.420 1.00 30.97 621 GLU A C 1
ATOM 4844 O O . GLU A 1 621 ? -12.559 -18.069 -52.992 1.00 30.97 621 GLU A O 1
ATOM 4849 N N . LEU A 1 622 ? -11.485 -16.109 -53.054 1.00 29.62 622 LEU A N 1
ATOM 4850 C CA . LEU A 1 622 ? -11.119 -16.203 -54.481 1.00 29.62 622 LEU A CA 1
ATOM 4851 C C . LEU A 1 622 ? -9.822 -16.987 -54.784 1.00 29.62 622 LEU A C 1
ATOM 4853 O O . LEU A 1 622 ? -9.446 -17.107 -55.951 1.00 29.62 622 LEU A O 1
ATOM 4857 N N . THR A 1 623 ? -9.142 -17.551 -53.782 1.00 30.44 623 THR A N 1
ATOM 4858 C CA . THR A 1 623 ? -7.841 -18.238 -53.939 1.00 30.44 623 THR A CA 1
ATOM 4859 C C . THR A 1 623 ? -7.847 -19.692 -53.449 1.00 30.44 623 THR A C 1
ATOM 4861 O O . THR A 1 623 ? -6.971 -20.121 -52.704 1.00 30.44 623 THR A O 1
ATOM 4864 N N . THR A 1 624 ? -8.794 -20.506 -53.932 1.00 25.14 624 THR A N 1
ATOM 4865 C CA . THR A 1 624 ? -8.799 -21.969 -53.710 1.00 25.14 624 THR A CA 1
ATOM 4866 C C . THR A 1 624 ? -8.787 -22.773 -55.016 1.00 25.14 624 THR A C 1
ATOM 4868 O O . THR A 1 624 ? -9.796 -23.296 -55.482 1.00 25.14 624 THR A O 1
ATOM 4871 N N . CYS A 1 625 ? -7.594 -22.945 -55.598 1.00 26.19 625 CYS A N 1
ATOM 4872 C CA . CYS A 1 625 ? -7.370 -23.953 -56.637 1.00 26.19 625 CYS A CA 1
ATOM 4873 C C . CYS A 1 625 ? -7.009 -25.312 -56.009 1.00 26.19 625 CYS A C 1
ATOM 4875 O O . CYS A 1 625 ? -5.846 -25.596 -55.745 1.00 26.19 625 CYS A O 1
ATOM 4877 N N . GLY A 1 626 ? -8.033 -26.142 -55.802 1.00 29.95 626 GLY A N 1
ATOM 4878 C CA . GLY A 1 626 ? -7.984 -27.600 -55.961 1.00 29.95 626 GLY A CA 1
ATOM 4879 C C . GLY A 1 626 ? -6.942 -28.432 -55.198 1.00 29.95 626 GLY A C 1
ATOM 4880 O O . GLY A 1 626 ? -5.900 -28.781 -55.749 1.00 29.95 626 GLY A O 1
ATOM 4881 N N . THR A 1 627 ? -7.364 -29.008 -54.068 1.00 26.19 627 THR A N 1
ATOM 4882 C CA . THR A 1 627 ? -6.929 -30.361 -53.668 1.00 26.19 627 THR A CA 1
ATOM 4883 C C . THR A 1 627 ? -8.071 -31.119 -52.992 1.00 26.19 627 THR A C 1
ATOM 4885 O O . THR A 1 627 ? -8.546 -30.743 -51.926 1.00 26.19 627 THR A O 1
ATOM 4888 N N . ASN A 1 628 ? -8.523 -32.208 -53.620 1.00 26.38 628 ASN A N 1
ATOM 4889 C CA . ASN A 1 628 ? -9.564 -33.078 -53.073 1.00 26.38 628 ASN A CA 1
ATOM 4890 C C . ASN A 1 628 ? -9.014 -33.937 -51.926 1.00 26.38 628 ASN A C 1
ATOM 4892 O O . ASN A 1 628 ? -8.108 -34.738 -52.157 1.00 26.38 628 ASN A O 1
ATOM 4896 N N . ILE A 1 629 ? -9.643 -33.884 -50.750 1.00 26.19 629 ILE A N 1
ATOM 4897 C CA . ILE A 1 629 ? -9.654 -34.999 -49.792 1.00 26.19 629 ILE A CA 1
ATOM 4898 C C . ILE A 1 629 ? -11.109 -35.250 -49.385 1.00 26.19 629 ILE A C 1
ATOM 4900 O O . ILE A 1 629 ? -11.840 -34.334 -49.016 1.00 26.19 629 ILE A O 1
ATOM 4904 N N . SER A 1 630 ? -11.544 -36.499 -49.528 1.00 23.62 630 SER A N 1
ATOM 4905 C CA . SER A 1 630 ? -12.935 -36.928 -49.383 1.00 23.62 630 SER A CA 1
ATOM 4906 C C . SER A 1 630 ? -13.406 -36.951 -47.929 1.00 23.62 630 SER A C 1
ATOM 4908 O O . SER A 1 630 ? -12.807 -37.632 -47.095 1.00 23.62 630 SER A O 1
ATOM 4910 N N . VAL A 1 631 ? -14.542 -36.307 -47.659 1.00 23.50 631 VAL A N 1
ATOM 4911 C CA . VAL A 1 631 ? -15.300 -36.474 -46.413 1.00 23.50 631 VAL A CA 1
ATOM 4912 C C . VAL A 1 631 ? -15.961 -37.855 -46.404 1.00 23.50 631 VAL A C 1
ATOM 4914 O O . VAL A 1 631 ? -16.713 -38.184 -47.319 1.00 23.50 631 VAL A O 1
ATOM 4917 N N . ILE A 1 632 ? -15.714 -38.644 -45.356 1.00 24.88 632 ILE A N 1
ATOM 4918 C CA . ILE A 1 632 ? -16.551 -39.797 -44.999 1.00 24.88 632 ILE A CA 1
ATOM 4919 C C . ILE A 1 632 ? -17.454 -39.354 -43.848 1.00 24.88 632 ILE A C 1
ATOM 4921 O O . ILE A 1 632 ? -16.972 -38.946 -42.795 1.00 24.88 632 ILE A O 1
ATOM 4925 N N . SER A 1 633 ? -18.762 -39.409 -44.079 1.00 26.75 633 SER A N 1
ATOM 4926 C CA . SER A 1 633 ? -19.809 -39.073 -43.115 1.00 26.75 633 SER A CA 1
ATOM 4927 C C . SER A 1 633 ? -20.237 -40.290 -42.296 1.00 26.75 633 SER A C 1
ATOM 4929 O O . SER A 1 633 ? -20.497 -41.343 -42.879 1.00 26.75 633 SER A O 1
ATOM 4931 N N . SER A 1 634 ? -20.431 -40.116 -40.988 1.00 24.14 634 SER A N 1
ATOM 4932 C CA . SER A 1 634 ? -21.312 -40.978 -40.187 1.00 24.14 634 SER A CA 1
ATOM 4933 C C . SER A 1 634 ? -21.755 -40.274 -38.897 1.00 24.14 634 SER A C 1
ATOM 4935 O O . SER A 1 634 ? -21.010 -40.236 -37.922 1.00 24.14 634 SER A O 1
ATOM 4937 N N . ASP A 1 635 ? -22.948 -39.691 -38.977 1.00 25.73 635 ASP A N 1
ATOM 4938 C CA . ASP A 1 635 ? -24.045 -39.619 -38.003 1.00 25.73 635 ASP A CA 1
ATOM 4939 C C . ASP A 1 635 ? -23.794 -39.403 -36.493 1.00 25.73 635 ASP A C 1
ATOM 4941 O O . ASP A 1 635 ? -23.138 -40.175 -35.801 1.00 25.73 635 ASP A O 1
ATOM 4945 N N . GLU A 1 636 ? -24.467 -38.350 -36.011 1.00 30.53 636 GLU A N 1
ATOM 4946 C CA . GLU A 1 636 ? -25.177 -38.181 -34.732 1.00 30.53 636 GLU A CA 1
ATOM 4947 C C . GLU A 1 636 ? -24.782 -39.041 -33.514 1.00 30.53 636 GLU A C 1
ATOM 4949 O O . GLU A 1 636 ? -24.992 -40.250 -33.499 1.00 30.53 636 GLU A O 1
ATOM 4954 N N . HIS A 1 637 ? -24.454 -38.373 -32.399 1.00 26.61 637 HIS A N 1
ATOM 4955 C CA . HIS A 1 637 ? -25.175 -38.525 -31.121 1.00 26.61 637 HIS A CA 1
ATOM 4956 C C . HIS A 1 637 ? -25.012 -37.250 -30.268 1.00 26.61 637 HIS A C 1
ATOM 4958 O O . HIS A 1 637 ? -24.039 -36.510 -30.403 1.00 26.61 637 HIS A O 1
ATOM 4964 N N . SER A 1 638 ? -26.006 -36.958 -29.429 1.00 34.75 638 SER A N 1
ATOM 4965 C CA . SER A 1 638 ? -26.123 -35.713 -28.660 1.00 34.75 638 SER A CA 1
ATOM 4966 C C . SER A 1 638 ? -25.293 -35.708 -27.372 1.00 34.75 638 SER A C 1
ATOM 4968 O O . SER A 1 638 ? -25.501 -36.586 -26.541 1.00 34.75 638 SER A O 1
ATOM 4970 N N . ASP A 1 639 ? -24.495 -34.660 -27.140 1.00 27.81 639 ASP A N 1
ATOM 4971 C CA . ASP A 1 639 ? -24.025 -34.284 -25.797 1.00 27.81 639 ASP A CA 1
ATOM 4972 C C . ASP A 1 639 ? -23.776 -32.769 -25.681 1.00 27.81 639 ASP A C 1
ATOM 4974 O O . ASP A 1 639 ? -23.262 -32.122 -26.597 1.00 27.81 639 ASP A O 1
ATOM 4978 N N . SER A 1 640 ? -24.152 -32.180 -24.542 1.00 32.12 640 SER A N 1
ATOM 4979 C CA . SER A 1 640 ? -24.258 -30.721 -24.351 1.00 32.12 640 SER A CA 1
ATOM 4980 C C . SER A 1 640 ? -22.939 -29.978 -24.078 1.00 32.12 640 SER A C 1
ATOM 4982 O O . SER A 1 640 ? -22.968 -28.785 -23.785 1.00 32.12 640 SER A O 1
ATOM 4984 N N . ASP A 1 641 ? -21.788 -30.641 -24.207 1.00 31.45 641 ASP A N 1
ATOM 4985 C CA . ASP A 1 641 ? -20.455 -30.066 -23.941 1.00 31.45 641 ASP A CA 1
ATOM 4986 C C . ASP A 1 641 ? -19.749 -29.498 -25.193 1.00 31.45 641 ASP A C 1
ATOM 4988 O O . ASP A 1 641 ? -18.653 -28.934 -25.109 1.00 31.45 641 ASP A O 1
ATOM 4992 N N . HIS A 1 642 ? -20.359 -29.607 -26.379 1.00 27.55 642 HIS A N 1
ATOM 4993 C CA . HIS A 1 642 ? -19.700 -29.213 -27.631 1.00 27.55 642 HIS A CA 1
ATOM 4994 C C . HIS A 1 642 ? -19.650 -27.686 -27.869 1.00 27.55 642 HIS A C 1
ATOM 4996 O O . HIS A 1 642 ? -18.768 -27.198 -28.581 1.00 27.55 642 HIS A O 1
ATOM 5002 N N . ALA A 1 643 ? -20.543 -26.907 -27.244 1.00 29.66 643 ALA A N 1
ATOM 5003 C CA . ALA A 1 643 ? -20.608 -25.451 -27.423 1.00 29.66 643 ALA A CA 1
ATOM 5004 C C . ALA A 1 643 ? -19.379 -24.718 -26.846 1.00 29.66 643 ALA A C 1
ATOM 5006 O O . ALA A 1 643 ? -18.878 -23.772 -27.451 1.00 29.66 643 ALA A O 1
ATOM 5007 N N . ALA A 1 644 ? -18.836 -25.193 -25.720 1.00 29.69 644 ALA A N 1
ATOM 5008 C CA . ALA A 1 644 ? -17.664 -24.591 -25.078 1.00 29.69 644 ALA A CA 1
ATOM 5009 C C . ALA A 1 644 ? -16.341 -24.869 -25.821 1.00 29.69 644 ALA A C 1
ATOM 5011 O O . ALA A 1 644 ? -15.352 -24.178 -25.588 1.00 29.69 644 ALA A O 1
ATOM 5012 N N . ARG A 1 645 ? -16.307 -25.862 -26.726 1.00 29.52 645 ARG A N 1
ATOM 5013 C CA . ARG A 1 645 ? -15.105 -26.234 -27.498 1.00 29.52 645 ARG A CA 1
ATOM 5014 C C . ARG A 1 645 ? -15.077 -25.697 -28.933 1.00 29.52 645 ARG A C 1
ATOM 5016 O O . ARG A 1 645 ? -14.029 -25.778 -29.566 1.00 29.52 645 ARG A O 1
ATOM 5023 N N . MET A 1 646 ? -16.170 -25.115 -29.440 1.00 26.92 646 MET A N 1
ATOM 5024 C CA . MET A 1 646 ? -16.184 -24.492 -30.776 1.00 26.92 646 MET A CA 1
ATOM 5025 C C . MET A 1 646 ? -15.664 -23.045 -30.802 1.00 26.92 646 MET A C 1
ATOM 5027 O O . MET A 1 646 ? -15.208 -22.591 -31.844 1.00 26.92 646 MET A O 1
ATOM 5031 N N . LEU A 1 647 ? -15.623 -22.336 -29.668 1.00 30.36 647 LEU A N 1
ATOM 5032 C CA . LEU A 1 647 ? -15.129 -20.947 -29.603 1.00 30.36 647 LEU A CA 1
ATOM 5033 C C . LEU A 1 647 ? -13.591 -20.807 -29.542 1.00 30.36 647 LEU A C 1
ATOM 5035 O O . LEU A 1 647 ? -13.085 -19.720 -29.281 1.00 30.36 647 LEU A O 1
ATOM 5039 N N . GLN A 1 648 ? -12.835 -21.887 -29.776 1.00 30.03 648 GLN A N 1
ATOM 5040 C CA . GLN A 1 648 ? -11.364 -21.882 -29.717 1.00 30.03 648 GLN A CA 1
ATOM 5041 C C . GLN A 1 648 ? -10.655 -22.518 -30.924 1.00 30.03 648 GLN A C 1
ATOM 5043 O O . GLN A 1 648 ? -9.431 -22.646 -30.876 1.00 30.03 648 GLN A O 1
ATOM 5048 N N . ARG A 1 649 ? -11.358 -22.932 -31.996 1.00 26.73 649 ARG A N 1
ATOM 5049 C CA . ARG A 1 649 ? -10.707 -23.720 -33.066 1.00 26.73 649 ARG A CA 1
ATOM 5050 C C . ARG A 1 649 ? -10.831 -23.237 -34.515 1.00 26.73 649 ARG A C 1
ATOM 5052 O O . ARG A 1 649 ? -9.956 -23.593 -35.299 1.00 26.73 649 ARG A O 1
ATOM 5059 N N . ASP A 1 650 ? -11.783 -22.371 -34.857 1.00 27.66 650 ASP A N 1
ATOM 5060 C CA . ASP A 1 650 ? -12.020 -21.975 -36.257 1.00 27.66 650 ASP A CA 1
ATOM 5061 C C . ASP A 1 650 ? -11.673 -20.506 -36.561 1.00 27.66 650 ASP A C 1
ATOM 5063 O O . ASP A 1 650 ? -12.538 -19.716 -36.912 1.00 27.66 650 ASP A O 1
ATOM 5067 N N . PHE A 1 651 ? -10.383 -20.154 -36.470 1.00 31.22 651 PHE A N 1
ATOM 5068 C CA . PHE A 1 651 ? -9.778 -19.018 -37.202 1.00 31.22 651 PHE A CA 1
ATOM 5069 C C . PHE A 1 651 ? -8.302 -19.299 -37.549 1.00 31.22 651 PHE A C 1
ATOM 5071 O O . PHE A 1 651 ? -7.402 -18.494 -37.308 1.00 31.22 651 PHE A O 1
ATOM 5078 N N . ALA A 1 652 ? -8.039 -20.476 -38.121 1.00 24.12 652 ALA A N 1
ATOM 5079 C CA . ALA A 1 652 ? -6.730 -20.820 -38.664 1.00 24.12 652 ALA A CA 1
ATOM 5080 C C . ALA A 1 652 ? -6.604 -20.325 -40.116 1.00 24.12 652 ALA A C 1
ATOM 5082 O O . ALA A 1 652 ? -7.079 -20.983 -41.039 1.00 24.12 652 ALA A O 1
ATOM 5083 N N . TYR A 1 653 ? -5.927 -19.193 -40.326 1.00 26.64 653 TYR A N 1
ATOM 5084 C CA . TYR A 1 653 ? -5.411 -18.838 -41.650 1.00 26.64 653 TYR A CA 1
ATOM 5085 C C . TYR A 1 653 ? -4.144 -19.661 -41.938 1.00 26.64 653 TYR A C 1
ATOM 5087 O O . TYR A 1 653 ? -3.176 -19.565 -41.177 1.00 26.64 653 TYR A O 1
ATOM 5095 N N . PRO A 1 654 ? -4.105 -20.477 -43.006 1.00 28.34 654 PRO A N 1
ATOM 5096 C CA . PRO A 1 654 ? -2.928 -21.265 -43.328 1.00 28.34 654 PRO A CA 1
ATOM 5097 C C . PRO A 1 654 ? -1.939 -20.423 -44.141 1.00 28.34 654 PRO A C 1
ATOM 5099 O O . PRO A 1 654 ? -2.043 -20.398 -45.356 1.00 28.34 654 PRO A O 1
ATOM 5102 N N . TYR A 1 655 ? -1.008 -19.731 -43.477 1.00 26.78 655 TYR A N 1
ATOM 5103 C CA . TYR A 1 655 ? 0.395 -19.492 -43.881 1.00 26.78 655 TYR A CA 1
ATOM 5104 C C . TYR A 1 655 ? 1.077 -18.605 -42.808 1.00 26.78 655 TYR A C 1
ATOM 5106 O O . TYR A 1 655 ? 0.423 -17.774 -42.188 1.00 26.78 655 TYR A O 1
ATOM 5114 N N . TYR A 1 656 ? 2.388 -18.788 -42.591 1.00 32.41 656 TYR A N 1
ATOM 5115 C CA . TYR A 1 656 ? 3.244 -18.108 -41.588 1.00 32.41 656 TYR A CA 1
ATOM 5116 C C . TYR A 1 656 ? 3.003 -18.458 -40.102 1.00 32.41 656 TYR A C 1
ATOM 5118 O O . TYR A 1 656 ? 2.296 -17.787 -39.354 1.00 32.41 656 TYR A O 1
ATOM 5126 N N . SER A 1 657 ? 3.729 -19.483 -39.638 1.00 28.22 657 SER A N 1
ATOM 5127 C CA . SER A 1 657 ? 3.661 -20.070 -38.285 1.00 28.22 657 SER A CA 1
ATOM 5128 C C . SER A 1 657 ? 4.179 -19.191 -37.121 1.00 28.22 657 SER A C 1
ATOM 5130 O O . SER A 1 657 ? 4.246 -19.683 -35.995 1.00 28.22 657 SER A O 1
ATOM 5132 N N . GLY A 1 658 ? 4.563 -17.929 -37.351 1.00 33.59 658 GLY A N 1
ATOM 5133 C CA . GLY A 1 658 ? 5.108 -17.036 -36.311 1.00 33.59 658 GLY A CA 1
ATOM 5134 C C . GLY A 1 658 ? 4.059 -16.197 -35.564 1.00 33.59 658 GLY A C 1
ATOM 5135 O O . GLY A 1 658 ? 4.156 -16.001 -34.355 1.00 33.59 658 GLY A O 1
ATOM 5136 N N . TYR A 1 659 ? 3.009 -15.744 -36.258 1.00 36.94 659 TYR A N 1
ATOM 5137 C CA . TYR A 1 659 ? 2.086 -14.715 -35.749 1.00 36.94 659 TYR A CA 1
ATOM 5138 C C . TYR A 1 659 ? 1.132 -15.170 -34.628 1.00 36.94 659 TYR A C 1
ATOM 5140 O O . TYR A 1 659 ? 0.552 -14.335 -33.933 1.00 36.94 659 TYR A O 1
ATOM 5148 N N . ASN A 1 660 ? 0.967 -16.479 -34.418 1.00 35.62 660 ASN A N 1
ATOM 5149 C CA . ASN A 1 660 ? -0.006 -17.011 -33.454 1.00 35.62 660 ASN A CA 1
ATOM 5150 C C . ASN A 1 660 ? 0.417 -16.865 -31.979 1.00 35.62 660 ASN A C 1
ATOM 5152 O O . ASN A 1 660 ? -0.436 -16.984 -31.104 1.00 35.62 660 ASN A O 1
ATOM 5156 N N . SER A 1 661 ? 1.695 -16.589 -31.688 1.00 44.94 661 SER A N 1
ATOM 5157 C CA . SER A 1 661 ? 2.180 -16.417 -30.307 1.00 44.94 661 SER A CA 1
ATOM 5158 C C . SER A 1 661 ? 1.781 -15.054 -29.713 1.00 44.94 661 SER A C 1
ATOM 5160 O O . SER A 1 661 ? 1.183 -14.981 -28.637 1.00 44.94 661 SER A O 1
ATOM 5162 N N . LEU A 1 662 ? 2.029 -13.972 -30.463 1.00 43.75 662 LEU A N 1
ATOM 5163 C CA . LEU A 1 662 ? 1.817 -12.580 -30.034 1.00 43.75 662 LEU A CA 1
ATOM 5164 C C . LEU A 1 662 ? 0.345 -12.259 -29.720 1.00 43.75 662 LEU A C 1
ATOM 5166 O O . LEU A 1 662 ? 0.050 -11.510 -28.792 1.00 43.75 662 LEU A O 1
ATOM 5170 N N . ARG A 1 663 ? -0.607 -12.875 -30.434 1.00 47.00 663 ARG A N 1
ATOM 5171 C CA . ARG A 1 663 ? -2.046 -12.643 -30.210 1.00 47.00 663 ARG A CA 1
ATOM 5172 C C . ARG A 1 663 ? -2.587 -13.206 -28.891 1.00 47.00 663 ARG A C 1
ATOM 5174 O O . ARG A 1 663 ? -3.706 -12.861 -28.528 1.00 47.00 663 ARG A O 1
ATOM 5181 N N . SER A 1 664 ? -1.829 -14.034 -28.166 1.00 47.78 664 SER A N 1
ATOM 5182 C CA . SER A 1 664 ? -2.272 -14.587 -26.874 1.00 47.78 664 SER A CA 1
ATOM 5183 C C . SER A 1 664 ? -2.282 -13.568 -25.720 1.00 47.78 664 SER A C 1
ATOM 5185 O O . SER A 1 664 ? -2.837 -13.862 -24.662 1.00 47.78 664 SER A O 1
ATOM 5187 N N . PHE A 1 665 ? -1.717 -12.372 -25.932 1.00 51.59 665 PHE A N 1
ATOM 5188 C CA . PHE A 1 665 ? -1.555 -11.331 -24.911 1.00 51.59 665 PHE A CA 1
ATOM 5189 C C . PHE A 1 665 ? -2.604 -10.197 -24.958 1.00 51.59 665 PHE A C 1
ATOM 5191 O O . PHE A 1 665 ? -2.656 -9.409 -24.022 1.00 51.59 665 PHE A O 1
ATOM 5198 N N . ASP A 1 666 ? -3.451 -10.114 -25.995 1.00 63.09 666 ASP A N 1
ATOM 5199 C CA . ASP A 1 666 ? -4.510 -9.088 -26.127 1.00 63.09 666 ASP A CA 1
ATOM 5200 C C . ASP A 1 666 ? -5.720 -9.420 -25.231 1.00 63.09 666 ASP A C 1
ATOM 5202 O O . ASP A 1 666 ? -6.533 -10.294 -25.555 1.00 63.09 666 ASP A O 1
ATOM 5206 N N . GLN A 1 667 ? -5.855 -8.722 -24.096 1.00 71.81 667 GLN A N 1
ATOM 5207 C CA . GLN A 1 667 ? -7.050 -8.810 -23.252 1.00 71.81 667 GLN A CA 1
ATOM 5208 C C . GLN A 1 667 ? -8.112 -7.788 -23.672 1.00 71.81 667 GLN A C 1
ATOM 5210 O O . GLN A 1 667 ? -7.934 -6.578 -23.525 1.00 71.81 667 GLN A O 1
ATOM 5215 N N . ARG A 1 668 ? -9.274 -8.281 -24.114 1.00 81.31 668 ARG A N 1
ATOM 5216 C CA . ARG A 1 668 ? -10.408 -7.446 -24.539 1.00 81.31 668 ARG A CA 1
ATOM 5217 C C . ARG A 1 668 ? -11.464 -7.338 -23.444 1.00 81.31 668 ARG A C 1
ATOM 5219 O O . ARG A 1 668 ? -12.022 -8.343 -23.009 1.00 81.31 668 ARG A O 1
ATOM 5226 N N . VAL A 1 669 ? -11.773 -6.110 -23.038 1.00 85.62 669 VAL A N 1
ATOM 5227 C CA . VAL A 1 669 ? -12.810 -5.786 -22.050 1.00 85.62 669 VAL A CA 1
ATOM 5228 C C . VAL A 1 669 ? -13.905 -4.959 -22.711 1.00 85.62 669 VAL A C 1
ATOM 5230 O O . VAL A 1 669 ? -13.627 -3.988 -23.408 1.00 85.62 669 VAL A O 1
ATOM 5233 N N . TYR A 1 670 ? -15.159 -5.323 -22.463 1.00 87.88 670 TYR A N 1
ATOM 5234 C CA . TYR A 1 670 ? -16.327 -4.581 -22.925 1.00 87.88 670 TYR A CA 1
ATOM 5235 C C . TYR A 1 670 ? -16.942 -3.794 -21.768 1.00 87.88 670 TYR A C 1
ATOM 5237 O O . TYR A 1 670 ? -17.227 -4.361 -20.714 1.00 87.88 670 TYR A O 1
ATOM 5245 N N . VAL A 1 671 ? -17.166 -2.497 -21.972 1.00 89.88 671 VAL A N 1
ATOM 5246 C CA . VAL A 1 671 ? -17.828 -1.608 -21.010 1.00 89.88 671 VAL A CA 1
ATOM 5247 C C . VAL A 1 671 ? -19.031 -0.985 -21.700 1.00 89.88 671 VAL A C 1
ATOM 5249 O O . VAL A 1 671 ? -18.901 -0.389 -22.767 1.00 89.88 671 VAL A O 1
ATOM 5252 N N . ILE A 1 672 ? -20.208 -1.127 -21.094 1.00 92.12 672 ILE A N 1
ATOM 5253 C CA . ILE A 1 672 ? -21.460 -0.599 -21.631 1.00 92.12 672 ILE A CA 1
ATOM 5254 C C . ILE A 1 672 ? -21.934 0.528 -20.715 1.00 92.12 672 ILE A C 1
ATOM 5256 O O . ILE A 1 672 ? -22.342 0.286 -19.579 1.00 92.12 672 ILE A O 1
ATOM 5260 N N . PHE A 1 673 ? -21.880 1.762 -21.210 1.00 92.56 673 PHE A N 1
ATOM 5261 C CA . PHE A 1 673 ? -22.550 2.902 -20.602 1.00 92.56 673 PHE A CA 1
ATOM 5262 C C . PHE A 1 673 ? -24.026 2.874 -21.005 1.00 92.56 673 PHE A C 1
ATOM 5264 O O . PHE A 1 673 ? -24.363 2.931 -22.190 1.00 92.56 673 PHE A O 1
ATOM 5271 N N . LEU A 1 674 ? -24.901 2.796 -20.007 1.00 91.56 674 LEU A N 1
ATOM 5272 C CA . LEU A 1 674 ? -26.350 2.765 -20.169 1.00 91.56 674 LEU A CA 1
ATOM 5273 C C . LEU A 1 674 ? -26.936 4.046 -19.578 1.00 91.56 674 LEU A C 1
ATOM 5275 O O . LEU A 1 674 ? -26.719 4.324 -18.399 1.00 91.56 674 LEU A O 1
ATOM 5279 N N . GLU A 1 675 ? -27.726 4.795 -20.348 1.00 91.19 675 GLU A N 1
ATOM 5280 C CA . GLU A 1 675 ? -28.536 5.883 -19.773 1.00 91.19 675 GLU A CA 1
ATOM 5281 C C . GLU A 1 675 ? -29.643 5.353 -18.853 1.00 91.19 675 GLU A C 1
ATOM 5283 O O . GLU A 1 675 ? -30.036 6.020 -17.895 1.00 91.19 675 GLU A O 1
ATOM 5288 N N . ARG A 1 676 ? -30.109 4.127 -19.119 1.00 87.62 676 ARG A N 1
ATOM 5289 C CA . ARG A 1 676 ? -31.112 3.418 -18.329 1.00 87.62 676 ARG A CA 1
ATOM 5290 C C . ARG A 1 676 ? -30.674 1.975 -18.068 1.00 87.62 676 ARG A C 1
ATOM 5292 O O . ARG A 1 676 ? -30.430 1.209 -18.998 1.00 87.62 676 ARG A O 1
ATOM 5299 N N . ILE A 1 677 ? -30.590 1.589 -16.793 1.00 85.19 677 ILE A N 1
ATOM 5300 C CA . ILE A 1 677 ? -30.016 0.301 -16.364 1.00 85.19 677 ILE A CA 1
ATOM 5301 C C . ILE A 1 677 ? -30.791 -0.916 -16.895 1.00 85.19 677 ILE A C 1
ATOM 5303 O O . ILE A 1 677 ? -30.198 -1.953 -17.186 1.00 85.19 677 ILE A O 1
ATOM 5307 N N . GLU A 1 678 ? -32.103 -0.784 -17.094 1.00 87.31 678 GLU A N 1
ATOM 5308 C CA . GLU A 1 678 ? -32.978 -1.824 -17.639 1.00 87.31 678 GLU A CA 1
ATOM 5309 C C . GLU A 1 678 ? -32.606 -2.243 -19.073 1.00 87.31 678 GLU A C 1
ATOM 5311 O O . GLU A 1 678 ? -32.913 -3.367 -19.480 1.00 87.31 678 GLU A O 1
ATOM 5316 N N . ASP A 1 679 ? -31.918 -1.384 -19.836 1.00 87.25 679 ASP A N 1
ATOM 5317 C CA . ASP A 1 679 ? -31.522 -1.686 -21.217 1.00 87.25 679 ASP A CA 1
ATOM 5318 C C . ASP A 1 679 ? -30.347 -2.672 -21.313 1.00 87.25 679 ASP A C 1
ATOM 5320 O O . ASP A 1 679 ? -30.141 -3.283 -22.363 1.00 87.25 679 ASP A O 1
ATOM 5324 N N . MET A 1 680 ? -29.679 -2.966 -20.188 1.00 87.12 680 MET A N 1
ATOM 5325 C CA . MET A 1 680 ? -28.713 -4.065 -20.058 1.00 87.12 680 MET A CA 1
ATOM 5326 C C . MET A 1 680 ? -29.280 -5.406 -20.554 1.00 87.12 680 MET A C 1
ATOM 5328 O O . MET A 1 680 ? -28.565 -6.195 -21.166 1.00 87.12 680 MET A O 1
ATOM 5332 N N . HIS A 1 681 ? -30.572 -5.665 -20.321 1.00 85.00 681 HIS A N 1
ATOM 5333 C CA . HIS A 1 681 ? -31.232 -6.913 -20.721 1.00 85.00 681 HIS A CA 1
ATOM 5334 C C . HIS A 1 681 ? -31.505 -7.023 -22.229 1.00 85.00 681 HIS A C 1
ATOM 5336 O O . HIS A 1 681 ? -31.875 -8.098 -22.699 1.00 85.00 681 HIS A O 1
ATOM 5342 N N . TYR A 1 682 ? -31.338 -5.931 -22.979 1.00 83.75 682 TYR A N 1
ATOM 5343 C CA . TYR A 1 682 ? -31.592 -5.861 -24.419 1.00 83.75 682 TYR A CA 1
ATOM 5344 C C . TYR A 1 682 ? -30.333 -5.523 -25.232 1.00 83.75 682 TYR A C 1
ATOM 5346 O O . TYR A 1 682 ? -30.428 -5.356 -26.448 1.00 83.75 682 TYR A O 1
ATOM 5354 N N . PHE A 1 683 ? -29.164 -5.434 -24.589 1.00 86.00 683 PHE A N 1
ATOM 5355 C CA . PHE A 1 683 ? -27.897 -5.179 -25.268 1.00 86.00 683 PHE A CA 1
ATOM 5356 C C . PHE A 1 683 ? -27.508 -6.379 -26.162 1.00 86.00 683 PHE A C 1
ATOM 5358 O O . PHE A 1 683 ? -27.421 -7.507 -25.665 1.00 86.00 683 PHE A O 1
ATOM 5365 N N . PRO A 1 684 ? -27.275 -6.188 -27.476 1.00 84.56 684 PRO A N 1
ATOM 5366 C CA . PRO A 1 684 ? -27.111 -7.296 -28.416 1.00 84.56 684 PRO A CA 1
ATOM 5367 C C . PRO A 1 684 ? -25.673 -7.852 -28.418 1.00 84.56 684 PRO A C 1
ATOM 5369 O O . PRO A 1 684 ? -24.938 -7.706 -29.391 1.00 84.56 684 PRO A O 1
ATOM 5372 N N . CYS A 1 685 ? -25.273 -8.534 -27.336 1.00 75.44 685 CYS A N 1
ATOM 5373 C CA . CYS A 1 685 ? -23.917 -9.082 -27.148 1.00 75.44 685 CYS A CA 1
ATOM 5374 C C . CYS A 1 685 ? -23.392 -9.936 -28.318 1.00 75.44 685 CYS A C 1
ATOM 5376 O O . CYS A 1 685 ? -22.190 -9.982 -28.539 1.00 75.44 685 CYS A O 1
ATOM 5378 N N . GLY A 1 686 ? -24.271 -10.638 -29.042 1.00 69.06 686 GLY A N 1
ATOM 5379 C CA . GLY A 1 686 ? -23.899 -11.510 -30.165 1.00 69.06 686 GLY A CA 1
ATOM 5380 C C . GLY A 1 686 ? -23.757 -10.803 -31.518 1.00 69.06 686 GLY A C 1
ATOM 5381 O O . GLY A 1 686 ? -23.741 -11.480 -32.541 1.00 69.06 686 GLY A O 1
ATOM 5382 N N . SER A 1 687 ? -23.747 -9.466 -31.555 1.00 67.31 687 SER A N 1
ATOM 5383 C CA . SER A 1 687 ? -23.755 -8.663 -32.791 1.00 67.31 687 SER A CA 1
ATOM 5384 C C . SER A 1 687 ? -22.533 -7.743 -32.965 1.00 67.31 687 SER A C 1
ATOM 5386 O O . SER A 1 687 ? -22.563 -6.886 -33.851 1.00 67.31 687 SER A O 1
ATOM 5388 N N . PHE A 1 688 ? -21.489 -7.901 -32.140 1.00 66.62 688 PHE A N 1
ATOM 5389 C CA . PHE A 1 688 ? -20.327 -7.001 -32.035 1.00 66.62 688 PHE A CA 1
ATOM 5390 C C . PHE A 1 688 ? -18.977 -7.736 -31.966 1.00 66.62 688 PHE A C 1
ATOM 5392 O O . PHE A 1 688 ? -18.977 -8.908 -31.532 1.00 66.62 688 PHE A O 1
#

Foldseek 3Di:
DDDDDDDDDDDDDDDDDDDDPDDDPPPVPVVVVVVVVVVPDDDDDPPDDDDDDDDDDPPDPPVLVVLLVVLLVLLQVQLVDDPPDDDDPVNVVVNVVSVVVLLVVPDLSNLLSCLLRNLCVLVNPDPLPLVCQQSNLVSLLVQLVVLLPDDRYPPAHSLSSNVSSLSSLLSCVCPCLVFPQQWSNNDDDPPTDGSVVSNVSSLSSLLCQLQRPLDLVSLLSSLVSLLVSLLSVQVCVVPDDFDVSQVSLLSNLVSLLVCQLPCSQLVDLSNLLSSLSSLLSCLSRQCCRNCPVNNCVSLLSLLLSLLVSLCSLLPDPLVSDDPSSLVSNLSSLVSNQSSCQSPVVLCVDPVSVVSLVQSLQCQQQSDDPDDPVNGDGSDVSSNVSSVLSVCSNVVDPDPPDDDDDLVNVCVVQHPQFGDSLQWWWKQAQVPDIDTDHDGDDPVVPDPDDDDDDDDPPDDVVVVVCVVVVRDDPVCVVVVRMDTDDPVDPCNVVCCLVPPLLFDPAQEEEEAEWEDEPPDQDPQVRQVCLVAVVPGDPVVVVVQVPPAAKDFQQAHQADLRDSVRHRHPPRDDPPPDDDPVDDGCASHGIWGWDDGSHYTYTYHHHHPVVVVVVVVVVVVPPVPDDDDDDDDDDDDDDDDDPVVVVVVPPPDDDPDDPPPPPRVVRYHYHYDYHYPDPVCVVSHPPVPD

Solvent-accessible surface area (backbone atoms only — not comparable to full-atom values): 41271 Å² total; per-residue (Å²): 132,88,82,89,87,79,91,88,82,83,91,83,89,81,82,84,78,83,79,79,94,81,76,76,84,73,69,54,59,67,50,49,59,55,48,61,63,66,72,71,85,77,82,75,83,79,90,80,86,80,88,83,82,88,75,87,66,76,88,73,54,66,65,55,52,51,49,15,52,51,48,26,49,53,27,39,58,63,58,63,61,54,98,87,66,85,78,52,70,68,58,50,51,53,52,51,49,55,52,51,53,48,61,70,71,59,48,63,53,38,48,49,27,40,40,63,39,32,30,51,53,74,70,65,74,54,86,78,56,57,72,50,45,68,58,49,45,54,49,44,37,52,54,44,62,48,40,75,76,45,74,73,43,100,91,53,53,39,69,58,50,44,42,26,41,52,52,27,46,63,54,51,63,58,44,33,71,73,56,26,84,45,54,58,71,78,54,94,51,102,83,54,52,35,33,43,76,49,41,64,48,56,50,52,44,50,55,49,43,60,71,66,61,68,53,60,68,53,43,32,50,50,35,50,49,50,37,48,51,49,54,55,46,52,69,44,50,79,71,79,55,61,70,80,52,44,57,53,50,52,56,50,50,50,41,49,48,75,36,51,64,40,66,74,31,60,73,37,57,66,35,41,50,38,50,48,53,36,59,52,59,55,45,76,48,60,59,72,67,69,27,48,96,73,42,53,62,66,59,51,51,50,52,56,36,42,40,51,33,40,52,65,57,66,72,48,62,74,94,74,68,43,77,55,56,52,48,49,42,32,50,38,40,49,44,48,46,52,42,44,71,60,38,51,73,53,59,76,36,66,72,50,39,50,50,52,50,55,46,32,49,33,25,49,26,48,43,86,91,56,58,80,94,71,48,46,34,87,38,70,67,35,24,58,33,24,50,50,43,50,48,52,64,72,72,57,78,61,77,94,73,70,84,81,47,64,68,47,47,27,67,78,58,30,79,82,42,36,58,78,88,60,49,48,40,33,38,35,71,87,75,45,79,46,78,48,64,84,61,61,77,63,78,88,75,60,87,71,71,94,70,80,80,77,58,98,84,65,55,65,72,58,53,53,35,36,77,70,67,74,47,50,74,67,36,61,76,73,56,36,56,40,79,55,71,75,84,46,87,57,38,69,53,48,44,43,71,62,50,67,51,47,77,92,43,48,44,32,25,37,39,43,45,57,38,59,76,86,59,56,52,62,68,66,35,22,54,44,41,73,45,60,88,81,51,56,69,69,56,55,52,50,56,69,71,66,38,50,82,42,49,28,67,70,38,53,52,73,28,58,42,83,92,45,26,35,43,87,74,63,69,78,88,66,88,72,79,86,71,95,67,84,42,40,47,30,71,56,16,18,29,35,39,72,63,93,57,39,35,37,10,38,22,28,57,39,65,69,59,57,52,49,56,57,50,61,59,58,69,63,71,81,77,76,88,82,83,94,76,85,86,83,87,79,82,88,82,94,67,92,69,58,71,81,62,58,83,77,67,87,83,78,75,96,74,74,94,69,65,73,64,71,64,77,53,67,45,78,44,82,45,78,50,57,76,37,76,79,44,66,84,48,58,57,75,92,72,116

pLDDT: mean 74.36, std 22.89, range [21.64, 98.38]

Nearest PDB structures (foldseek):
  5cwn-assembly1_A  TM=4.914E-01  e=5.569E-01  synthetic construct
  5cwm-assembly1_A  TM=4.976E-01  e=6.078E-01  synthetic construct
  6xns-assembly1_A  TM=3.135E-01  e=6.847E-02  synthetic construct
  9dze-assembly1_B  TM=2.241E-01  e=5.104E-01  synthetic construct
  6xr2-assembly1_B  TM=5.127E-01  e=5.164E+00  synthetic construct

Radius of gyration: 33.54 Å; Cα contacts (8 Å, |Δi|>4): 743; chains: 1; bounding box: 79×92×103 Å

Secondary structure (DSSP, 8-state):
--------------------S---SSSHHHHHHHHHHHSSS--------------------HHHHHHHHHHHHHHHHHHT--TTPPPPHHHHHHHHHHHHHHHHH--HHHHHHHHHHHTTGGGG--TTGGGGHHHHHHHHHHHHHHTTTS---TTS-HHHHHHHHHHHHHHHTTHHHHTTT-BTTSS--TT--BSGGGHHHHHHHHHHHHHH---HHHHHHHHHHHHHHHHHHHHHHTTT--HHHHHHHHHHHHHHHHHHTSHHHHT-HHHHHHHHHHHHHHTTS-HHHHTGGG-THHHHHHHHHHHHHHHHHHTS-GGG--HHHHHHHHHHHHHHHHHHHH-GGGTTSHHHHHHHHHHHHHHHHSSTT--GGG---S-HHHHHHHHHHHHHHHT--SSS-----HHHHHHHH-TTT--GGG-EEEEETTTEEEEE------TTT-----PPPPPTT--HHHHHHHHTT---HHHHHTT-EEE--TTSTTHHHHIIIIIITS-SSEEEEEEEEEE-TT---HHHHHHHTT-GGGS-HHHHHHHHHH-EEEETTT--S--SSTTTSS-------------SS---SSSSEEEEEE-SSEEEEEE---HHHHHHHHHHHHTTTT-------PPPP------TTSHHHHTTTS---SS-TTTTTGGGG-EEEEEEEESSGGGGGG--GGG-

Sequence (688 aa):
MAITSGTENNGGSVSSAVASANESAIPRLIKTILIVSAYSMTSSGDAHSGLSHSVEWPEVDGVSAGRAAALGALCRIICSKKSKETITDSQLAQFYKVIYEALLEKDRLILCALIYFGGGIFRLSLKSVEILLPQFVQTLEMIYTESMKSRLHPSIDEVQMRRACLNALSSIISWPTTFGNMFINGNANQNSFTYIEVRPWMHRILITALRNEVDPMNLFLTLSIVYFITRLLIKKLISEIADCCASIVRSIVSAVCDNLCKPQWSSELSVCLAALDFLNALSTIHQSVLFSENDLSTGILIITSLCRFIDAQLMKPPPLHSKDLHSSVVAAYFSLSVWLCAAPTLLETESCLTTVAETIELGLTGGKNLPPMERKAASKRVDDAAESLLYMIFSGHGRQDDIMDEKRLLHKFGNQAIDITKFRHFLVRQQTLISIHEATKLSTISKESEVSRPSTNCSASRVLLYDLGLISEESYESGDILLLDSSNLDFYHDLHHMVDRSPTKLLQTVRLFYVRDGQRSAVDILANAMNLQNTSNLFCSLLAELGEGVEVETHPHWTGDWTTAFSAERKLEEAKENLDNYIIDGFTHCLWWTDPHIEIAFTTPTERIRKQQESATKCNELTTCGTNISVISSDEHSDSDHAARMLQRDFAYPYYSGYNSLRSFDQRVYVIFLERIEDMHYFPCGSF

Organism: Brugia malayi (NCBI:txid6279)

InterPro domains:
  IPR000331 Rap/Ran-GAP domain [PS50085] (496-688)
  IPR016024 Armadillo-type fold [SSF48371] (66-312)
  IPR035974 Rap/Ran-GAP superfamily [G3DSA:3.40.50.11210] (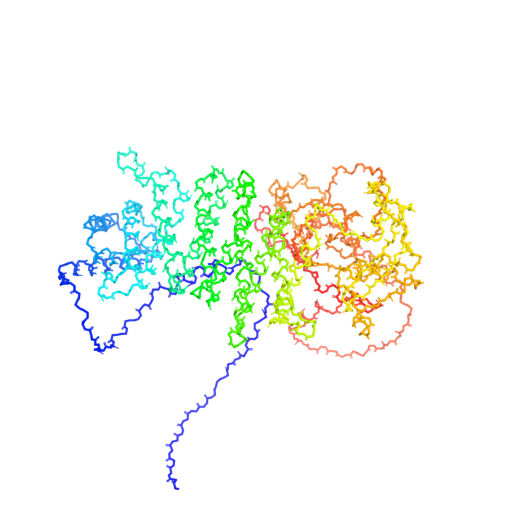508-672)
  IPR035974 Rap/Ran-GAP superfamily [SSF111347] (461-606)
  IPR039930 Ral GTPase-activating protein subunit beta [PTHR21344] (53-441)

Mean predicted aligned error: 18.18 Å

=== Feature glossary ===
Legend for the data blocks above and below:

— What the protein is —

The amino-acid sequence is the protein's primary structure: the linear order of residues from the N-terminus to the C-terminus, written in one-letter code. Everything else here — the 3D coordinates, the secondary structure, the domain annotations — is ultimately a consequence of this string.

Functional annotations link the protein to curated databases. InterPro entries identify conserved domains and families by matching the sequence against member-database signatures (Pfam, PROSITE, CDD, …). Gene Ontology (GO) terms describe molecular function, biological process, and cellular component in a controlled vocabulary. CATH places the structure in a hierarchical fold classification (Class/Architecture/Topology/Homologous-superfamily). The organism is the source species.

— Where its atoms are —

Atomic coordinates in PDBx/mmCIF format — the same representation the Protein Data Bank distributes. Each line of the _atom_site loop places one backbone atom in Cartesian space (units: ångströms, origin: arbitrary).

The six renders are orthographic views along the three Cartesian axes in both directions. Representation (cartoon, sticks, or surface) and color scheme (sequence-rainbow or by-chain) vary across proteins so the training set covers all the common visualization conventions.

— Local backbone conformation —

Eight-state secondary structure (DSSP): H is the canonical α-helix, G the tighter 3₁₀-helix, I the wider π-helix; E/B are β-structure, T and S are turns and bends, and '-' is everything else. DSSP derives these from the pattern of main-chain N–H···O=C hydrogen bonds, not from the sequence.

Three-state secondary structure (P-SEA) collapses the eight DSSP classes into helix (a), strand (b), and coil (c). P-SEA assigns these from Cα geometry alone — distances and angles — without requiring backbone oxygens, so it works on any Cα trace.

φ (phi) and ψ (psi) are the two rotatable backbone dihedrals per residue: φ is the C(i-1)–N–Cα–C torsion, ψ is the N–Cα–C–N(i+1) torsion, both in degrees on (−180°, 180°]. α-helical residues cluster near (−60°, −45°); β-strand residues near (−120°, +130°). A Ramachandran plot is simply a scatter of (φ, ψ) for every residue.

— Global shape and packing —

The geometric summary reports three shape descriptors. Rg (radius of gyration) measures how spread out the Cα atoms are about their centre of mass; compact globular proteins have small Rg, elongated or unfolded ones large. Cα contacts (<8 Å, |i−j|>4) count long-range residue pairs in spatial proximity — high for tightly packed folds, near zero for rods or random coil. The bounding-box extents give the protein's footprint along x, y, z in Å.

SASA measures how much of the protein is reachable by solvent. It is computed by rolling a water-sized probe over the atomic surface and summing the exposed area (Å²). Per-residue SASA distinguishes core (buried, low SASA) from surface (exposed, high SASA) residues; total SASA is a whole-molecule size measure.

Plot images: a contact map (which residues are close in 3D, as an N×N binary image), a Ramachandran scatter (backbone torsion angles, revealing secondary-structure composition at a glance), and — for AlphaFold structures — a PAE heatmap (pairwise prediction confidence).

— Structural neighborhood —

A 3Di character summarizes, for each residue, the relative orientation of the Cα frame of its nearest spatial neighbor. Because it encodes fold topology rather than chemistry, 3Di alignments detect remote structural similarity that sequence alignment misses.

The Foldseek neighbor list gives the closest experimentally determined structures in the PDB, ranked by structural alignment. TM-score near 1 means near-identical fold; near 0.3 means only rough topology match. This is how one finds what a novel AlphaFold prediction most resembles in the solved-structure universe.

— Confidence and disorder —

For AlphaFold models, the B-factor field carries pLDDT — the model's own estimate of local accuracy on a 0–100 scale. Regions with pLDDT<50 should be treated as essentially unmodeled; they often correspond to intrinsically disordered segments.

Crystallographic B-factors measure how much each atom's electron density is smeared out, in Å². They rise in mobile loops and surface residues and fall in the buried interior. In AlphaFold models this column is repurposed to hold pLDDT instead.

Predicted Aligned Error (PAE) is an AlphaFold confidence matrix: entry (i, j) is the expected error in the position of residue j, in ångströms, when the prediction is superimposed on the true structure at residue i. Low PAE within a block of residues means that block is internally rigid and well-predicted; high PAE between two blocks means their relative placement is uncertain even if each block individually is confident.